Protein AF-A0A326QHH1-F1 (afdb_monomer)

Radius of gyration: 23.85 Å; Cα contacts (8 Å, |Δi|>4): 899; chains: 1; bounding box: 53×47×68 Å

Structure (mmCIF, N/CA/C/O backbone):
data_AF-A0A326QHH1-F1
#
_entry.id   AF-A0A326QHH1-F1
#
loop_
_atom_site.group_PDB
_atom_site.id
_atom_site.type_symbol
_atom_site.label_atom_id
_atom_site.label_alt_id
_atom_site.label_comp_id
_atom_site.label_asym_id
_atom_site.label_entity_id
_atom_site.label_seq_id
_atom_site.pdbx_PDB_ins_code
_atom_site.Cartn_x
_atom_site.Cartn_y
_atom_site.Cartn_z
_atom_site.occupancy
_atom_site.B_iso_or_equiv
_atom_site.auth_seq_id
_atom_site.auth_comp_id
_atom_site.auth_asym_id
_atom_site.auth_atom_id
_atom_site.pdbx_PDB_model_num
ATOM 1 N N . MET A 1 1 ? -0.924 25.993 -5.042 1.00 47.03 1 MET A N 1
ATOM 2 C CA . MET A 1 1 ? -1.181 25.004 -6.111 1.00 47.03 1 MET A CA 1
ATOM 3 C C . MET A 1 1 ? 0.089 24.897 -6.936 1.00 47.03 1 MET A C 1
ATOM 5 O O . MET A 1 1 ? 0.533 25.919 -7.440 1.00 47.03 1 MET A O 1
ATOM 9 N N . GLY A 1 2 ? 0.732 23.727 -6.966 1.00 54.44 2 GLY A N 1
ATOM 10 C CA . GLY A 1 2 ? 1.947 23.523 -7.762 1.00 54.44 2 GLY A CA 1
ATOM 11 C C . GLY A 1 2 ? 1.627 23.539 -9.256 1.00 54.44 2 GLY A C 1
ATOM 12 O O . GLY A 1 2 ? 0.564 23.070 -9.659 1.00 54.44 2 GLY A O 1
ATOM 13 N N . THR A 1 3 ? 2.524 24.096 -10.063 1.00 63.69 3 THR A N 1
ATOM 14 C CA . THR A 1 3 ? 2.444 24.064 -11.527 1.00 63.69 3 THR A CA 1
ATOM 15 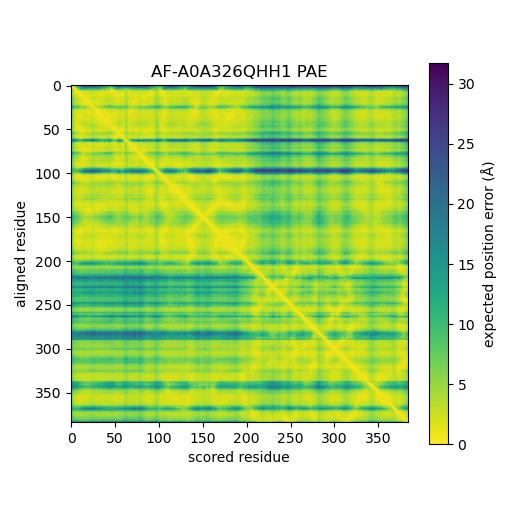C C . THR A 1 3 ? 2.507 22.621 -12.033 1.00 63.69 3 THR A C 1
ATOM 17 O O . THR A 1 3 ? 3.243 21.799 -11.488 1.00 63.69 3 THR A O 1
ATOM 20 N N . ASN A 1 4 ? 1.722 22.303 -13.066 1.00 76.00 4 ASN A N 1
ATOM 21 C CA . ASN A 1 4 ? 1.741 20.979 -13.687 1.00 76.00 4 ASN A CA 1
ATOM 22 C C . ASN A 1 4 ? 3.109 20.713 -14.331 1.00 76.00 4 ASN A C 1
ATOM 24 O O . ASN A 1 4 ? 3.647 21.567 -15.043 1.00 76.00 4 ASN A O 1
ATOM 28 N N . ALA A 1 5 ? 3.653 19.519 -14.104 1.00 80.56 5 ALA A N 1
ATOM 29 C CA . ALA A 1 5 ? 4.856 19.063 -14.778 1.00 80.56 5 ALA A CA 1
ATOM 30 C C . ALA A 1 5 ? 4.567 18.851 -16.272 1.00 80.56 5 ALA A C 1
ATOM 32 O O . ALA A 1 5 ? 3.511 18.336 -16.637 1.00 80.56 5 ALA A O 1
ATOM 33 N N . LYS A 1 6 ? 5.515 19.234 -17.132 1.00 87.38 6 LYS A N 1
ATOM 34 C CA . LYS A 1 6 ? 5.480 18.961 -18.584 1.00 87.38 6 LYS A CA 1
ATOM 35 C C . LYS A 1 6 ? 6.241 17.686 -18.966 1.00 87.38 6 LYS A C 1
ATOM 37 O O . LYS A 1 6 ? 6.240 17.280 -20.123 1.00 87.38 6 LYS A O 1
ATOM 42 N N . GLU A 1 7 ? 6.913 17.085 -17.994 1.00 90.69 7 GLU A N 1
ATOM 43 C CA . GLU A 1 7 ? 7.803 15.942 -18.151 1.00 90.69 7 GLU A CA 1
ATOM 44 C C . GLU A 1 7 ? 7.482 14.906 -17.073 1.00 90.69 7 GLU A C 1
ATOM 46 O O . GLU A 1 7 ? 7.171 15.272 -15.935 1.00 90.69 7 GLU A O 1
ATOM 51 N N . ILE A 1 8 ? 7.571 13.628 -17.437 1.00 93.62 8 ILE A N 1
ATOM 52 C CA . ILE A 1 8 ? 7.497 12.494 -16.520 1.00 93.62 8 ILE A CA 1
ATOM 53 C C . ILE A 1 8 ? 8.800 11.696 -16.568 1.00 93.62 8 ILE A C 1
ATOM 55 O O . ILE A 1 8 ? 9.274 11.308 -17.638 1.00 93.62 8 ILE A O 1
ATOM 59 N N . LEU A 1 9 ? 9.367 11.426 -15.393 1.00 95.19 9 LEU A N 1
ATOM 60 C CA . LEU A 1 9 ? 10.497 10.513 -15.243 1.00 95.19 9 LEU A CA 1
ATOM 61 C C . LEU A 1 9 ? 9.953 9.118 -14.947 1.00 95.19 9 LEU A C 1
ATOM 63 O O . LEU A 1 9 ? 9.261 8.921 -13.947 1.00 95.19 9 LEU A O 1
ATOM 67 N N . ILE A 1 10 ? 10.261 8.150 -15.802 1.00 97.19 10 ILE A N 1
ATOM 68 C CA . ILE A 1 10 ? 9.749 6.787 -15.673 1.00 97.19 10 ILE A CA 1
ATOM 69 C C . ILE A 1 10 ? 10.910 5.850 -15.362 1.00 97.19 10 ILE A C 1
ATOM 71 O O . ILE A 1 10 ? 11.811 5.697 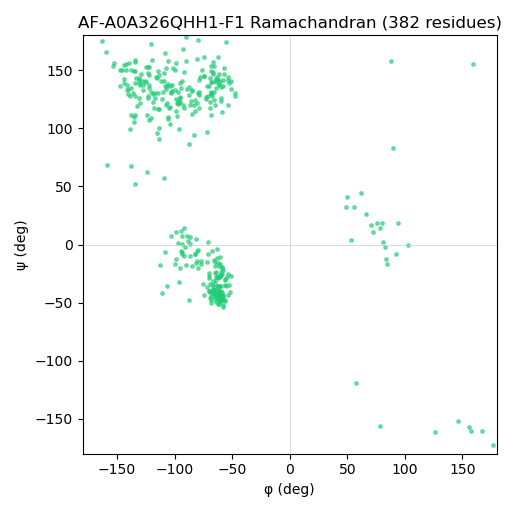-16.178 1.00 97.19 10 ILE A O 1
ATOM 75 N N . GLY A 1 11 ? 10.899 5.222 -14.193 1.00 97.25 11 GLY A N 1
ATOM 76 C CA . GLY A 1 11 ? 11.882 4.216 -13.801 1.00 97.25 11 GLY A CA 1
ATOM 77 C C . GLY A 1 11 ? 11.292 2.819 -13.903 1.00 97.25 11 GLY A C 1
ATOM 78 O O . GLY A 1 11 ? 10.221 2.569 -13.362 1.00 97.25 11 GLY A O 1
ATOM 79 N N . ILE A 1 12 ? 11.989 1.900 -14.561 1.00 97.75 12 ILE A N 1
ATOM 80 C CA . ILE A 1 12 ? 11.655 0.472 -14.549 1.00 97.75 12 ILE A CA 1
ATOM 81 C C . ILE A 1 12 ? 12.740 -0.245 -13.766 1.00 97.75 12 ILE A C 1
ATOM 83 O O . ILE A 1 12 ? 13.922 -0.117 -14.103 1.00 97.75 12 ILE A O 1
ATOM 87 N N . ASP A 1 13 ? 12.340 -0.997 -12.747 1.00 96.75 13 ASP A N 1
ATOM 88 C CA . ASP A 1 13 ? 13.244 -1.856 -11.994 1.00 96.75 13 ASP A CA 1
ATOM 89 C C . ASP A 1 13 ? 13.902 -2.873 -12.936 1.00 96.75 13 ASP A C 1
ATOM 91 O O . ASP A 1 13 ? 13.239 -3.703 -13.556 1.00 96.75 13 ASP A O 1
ATOM 95 N N . GLY A 1 14 ? 15.218 -2.752 -13.101 1.00 96.00 14 GLY A N 1
ATOM 96 C CA . GLY A 1 14 ? 16.031 -3.590 -13.974 1.00 96.00 14 GLY A CA 1
ATOM 97 C C . GLY A 1 14 ? 16.523 -4.872 -13.312 1.00 96.00 14 GLY A C 1
ATOM 98 O O . GLY A 1 14 ? 17.364 -5.552 -13.906 1.00 96.00 14 GLY A O 1
ATOM 99 N N . SER A 1 15 ? 16.071 -5.172 -12.094 1.00 93.88 15 SER A N 1
ATOM 100 C CA . SER A 1 15 ? 16.495 -6.345 -11.342 1.00 93.88 15 SER A CA 1
ATOM 101 C C . SER A 1 15 ? 15.884 -7.647 -11.860 1.00 93.88 15 SER A C 1
ATOM 103 O O . SER A 1 15 ? 14.883 -7.677 -12.579 1.00 93.88 15 SER A O 1
ATOM 105 N N . GLY A 1 16 ? 16.512 -8.763 -11.485 1.00 92.50 16 GLY A N 1
ATOM 106 C CA . GLY A 1 16 ? 16.100 -10.095 -11.922 1.00 92.50 16 GLY A CA 1
ATOM 107 C C . GLY A 1 16 ? 14.714 -10.533 -11.433 1.00 92.50 16 GLY A C 1
ATOM 108 O O . GLY A 1 16 ? 14.145 -11.438 -12.041 1.00 92.50 16 GLY A O 1
ATOM 109 N N . SER A 1 17 ? 14.144 -9.911 -10.394 1.00 90.81 17 SER A N 1
ATOM 110 C CA . SER A 1 17 ? 12.817 -10.281 -9.872 1.00 90.81 17 SER A CA 1
ATOM 111 C C . SER A 1 17 ? 11.699 -9.986 -10.877 1.00 90.81 17 SER A C 1
ATOM 113 O O . SER A 1 17 ? 10.760 -10.766 -11.008 1.00 90.81 17 SER A O 1
ATOM 115 N N . MET A 1 18 ? 11.872 -8.949 -11.699 1.00 94.56 18 MET A N 1
ATOM 116 C CA . MET A 1 18 ? 10.936 -8.549 -12.753 1.00 94.56 18 MET A CA 1
ATOM 117 C C . MET A 1 18 ? 10.998 -9.435 -14.009 1.00 94.56 18 MET A C 1
ATOM 119 O O . MET A 1 18 ? 10.093 -9.401 -14.849 1.00 94.56 18 MET A O 1
ATOM 123 N N . LEU A 1 19 ? 12.041 -10.265 -14.147 1.00 95.00 19 LEU A N 1
ATOM 124 C CA . LEU A 1 19 ? 12.305 -11.078 -15.340 1.00 95.00 19 LEU A CA 1
ATOM 125 C C . LEU A 1 19 ? 11.130 -11.986 -15.719 1.00 95.00 19 LEU A C 1
ATOM 127 O O . LEU A 1 19 ? 10.872 -12.201 -16.908 1.00 95.00 19 LEU A O 1
ATOM 131 N N . GLY A 1 20 ? 10.421 -12.520 -14.722 1.00 95.25 20 GLY A N 1
ATOM 132 C CA . GLY A 1 20 ? 9.339 -13.469 -14.960 1.00 95.25 20 GLY A CA 1
ATOM 133 C C . GLY A 1 20 ? 8.147 -12.874 -15.709 1.00 95.25 20 GLY A C 1
ATOM 134 O O . GLY A 1 20 ? 7.468 -13.607 -16.423 1.00 95.25 20 GLY A O 1
ATOM 135 N N . HIS A 1 21 ? 7.929 -11.556 -15.647 1.00 95.81 21 HIS A N 1
ATOM 136 C CA . HIS A 1 21 ? 6.887 -10.886 -16.433 1.00 95.81 21 HIS A CA 1
ATOM 137 C C . HIS A 1 21 ? 7.235 -10.806 -17.923 1.00 95.81 21 HIS A C 1
ATOM 139 O O . HIS A 1 21 ? 6.369 -10.980 -18.779 1.00 95.81 21 HIS A O 1
ATOM 145 N N . ALA A 1 22 ? 8.513 -10.603 -18.252 1.00 94.25 22 ALA A N 1
ATOM 146 C CA . ALA A 1 22 ? 8.979 -10.547 -19.638 1.00 94.25 22 ALA A CA 1
ATOM 147 C C . ALA A 1 22 ? 9.107 -11.931 -20.297 1.00 94.25 22 ALA A C 1
ATOM 149 O O . ALA A 1 22 ? 9.200 -12.020 -21.521 1.00 94.25 22 ALA A O 1
ATOM 150 N N . ARG A 1 23 ? 9.132 -13.005 -19.498 1.00 94.38 23 ARG A N 1
ATOM 151 C CA . ARG A 1 23 ? 9.255 -14.398 -19.962 1.00 94.38 23 ARG A CA 1
ATOM 152 C C . ARG A 1 23 ? 7.991 -15.229 -19.830 1.00 94.38 23 ARG A C 1
ATOM 154 O O . ARG A 1 23 ? 7.989 -16.368 -20.288 1.00 94.38 23 ARG A O 1
ATOM 161 N N . ALA A 1 24 ? 6.947 -14.687 -19.211 1.00 93.00 24 ALA A N 1
ATOM 162 C CA . ALA A 1 24 ? 5.686 -15.388 -19.065 1.00 93.00 24 ALA A CA 1
ATOM 163 C C . ALA A 1 24 ? 5.171 -15.881 -20.419 1.00 93.00 24 ALA A C 1
ATOM 165 O O . ALA A 1 24 ? 5.258 -15.175 -21.424 1.00 93.00 24 ALA A O 1
ATOM 166 N N . SER A 1 25 ? 4.578 -17.077 -20.436 1.00 84.69 25 SER A N 1
ATOM 167 C CA . SER A 1 25 ? 3.901 -17.591 -21.637 1.00 84.69 25 SER A CA 1
ATOM 168 C C . SER A 1 25 ? 2.886 -16.612 -22.264 1.00 84.69 25 SER A C 1
ATOM 170 O O . SER A 1 25 ? 2.718 -16.632 -23.479 1.00 84.69 25 SER A O 1
ATOM 172 N N . ASP A 1 26 ? 2.293 -15.703 -21.476 1.00 86.81 26 ASP A N 1
ATOM 173 C CA . ASP A 1 26 ? 1.540 -14.534 -21.961 1.00 86.81 26 ASP A CA 1
ATOM 174 C C . ASP A 1 26 ? 2.285 -13.202 -21.696 1.00 86.81 26 ASP A C 1
ATOM 176 O O . ASP A 1 26 ? 1.782 -12.276 -21.053 1.00 86.81 26 ASP A O 1
ATOM 180 N N . ALA A 1 27 ? 3.513 -13.075 -22.213 1.00 88.12 27 ALA A N 1
ATOM 181 C CA . ALA A 1 27 ? 4.315 -11.845 -22.140 1.00 88.12 27 ALA A CA 1
ATOM 182 C C . ALA A 1 27 ? 3.645 -10.638 -22.838 1.00 88.12 27 ALA A C 1
ATOM 184 O O . ALA A 1 27 ? 4.071 -9.490 -22.666 1.00 88.12 27 ALA A O 1
ATOM 185 N N . SER A 1 28 ? 2.569 -10.864 -23.604 1.00 91.12 28 SER A N 1
ATOM 186 C CA . SER A 1 28 ? 1.790 -9.799 -24.240 1.00 91.12 28 SER A CA 1
ATOM 187 C C . SER A 1 28 ? 1.154 -8.850 -23.215 1.00 91.12 28 SER A C 1
ATOM 189 O O . SER A 1 28 ? 0.989 -7.660 -23.495 1.00 91.12 28 SER A O 1
ATOM 191 N N . ARG A 1 29 ? 0.869 -9.337 -21.998 1.00 94.38 29 ARG A N 1
ATOM 192 C CA . ARG A 1 29 ? 0.344 -8.539 -20.877 1.00 94.38 29 ARG A CA 1
ATOM 193 C C . ARG A 1 29 ? 1.359 -7.545 -20.343 1.00 94.38 29 ARG A C 1
ATOM 195 O O . ARG A 1 29 ? 1.025 -6.377 -20.153 1.00 94.38 29 ARG A O 1
ATOM 202 N N . TRP A 1 30 ? 2.601 -7.988 -20.173 1.00 96.38 30 TRP A N 1
ATOM 203 C CA . TRP A 1 30 ? 3.716 -7.119 -19.809 1.00 96.38 30 TRP A CA 1
ATOM 204 C C . TRP A 1 30 ? 3.963 -6.061 -20.889 1.00 96.38 30 TRP A C 1
ATOM 206 O O . TRP A 1 30 ? 4.022 -4.869 -20.596 1.00 96.38 30 TRP A O 1
ATOM 216 N N . LEU A 1 31 ? 3.996 -6.465 -22.163 1.00 95.06 31 LEU A N 1
ATOM 217 C CA . LEU A 1 31 ? 4.124 -5.517 -23.271 1.00 95.06 31 LEU A CA 1
ATOM 218 C C . LEU A 1 31 ? 2.958 -4.514 -23.317 1.00 95.06 31 LEU A C 1
ATOM 220 O O . LEU A 1 31 ? 3.185 -3.328 -23.555 1.00 95.06 31 LEU A O 1
ATOM 224 N N . SER A 1 32 ? 1.731 -4.968 -23.054 1.00 95.75 32 SER A N 1
ATOM 225 C CA . SER A 1 32 ? 0.541 -4.110 -23.000 1.00 95.75 32 SER A CA 1
ATOM 226 C C . SER A 1 32 ? 0.637 -3.067 -21.890 1.00 95.75 32 SER A C 1
ATOM 228 O O . SER A 1 32 ? 0.225 -1.929 -22.108 1.00 95.75 32 SER A O 1
ATOM 230 N N . LEU A 1 33 ? 1.228 -3.408 -20.739 1.00 97.75 33 LEU A N 1
ATOM 231 C CA . LEU A 1 33 ? 1.516 -2.437 -19.683 1.00 97.75 33 LEU A CA 1
ATOM 232 C C . LEU A 1 33 ? 2.495 -1.366 -20.168 1.00 97.75 33 LEU A C 1
ATOM 234 O O . LEU A 1 33 ? 2.200 -0.177 -20.072 1.00 97.75 33 LEU A O 1
ATOM 238 N N . LEU A 1 34 ? 3.624 -1.775 -20.750 1.00 96.94 34 LEU A N 1
ATOM 239 C CA . LEU A 1 34 ? 4.631 -0.844 -21.270 1.00 96.94 34 LEU A CA 1
ATOM 240 C C . LEU A 1 34 ? 4.047 0.083 -22.351 1.00 96.94 34 LEU A C 1
ATOM 242 O O . LEU A 1 34 ? 4.332 1.279 -22.379 1.00 96.94 34 LEU A O 1
ATOM 246 N N . GLN A 1 35 ? 3.204 -0.447 -23.237 1.00 95.31 35 GLN A N 1
ATOM 247 C CA . GLN A 1 35 ? 2.498 0.345 -24.247 1.00 95.31 35 GLN A CA 1
ATOM 248 C C . GLN A 1 35 ? 1.479 1.301 -23.622 1.00 95.31 35 GLN A C 1
ATOM 250 O O . GLN A 1 35 ? 1.415 2.455 -24.036 1.00 95.31 35 GLN A O 1
ATOM 255 N N . SER A 1 36 ? 0.731 0.847 -22.613 1.00 97.00 36 SER A N 1
ATOM 256 C CA . SER A 1 36 ? -0.248 1.674 -21.900 1.00 97.00 36 SER A CA 1
ATOM 257 C C . SER A 1 36 ? 0.426 2.827 -21.168 1.00 97.00 36 SER A C 1
ATOM 259 O O . SER A 1 36 ? -0.077 3.936 -21.229 1.00 97.00 36 SER A O 1
ATOM 261 N N . ILE A 1 37 ? 1.597 2.610 -20.561 1.00 97.25 37 ILE A N 1
ATOM 262 C CA . ILE A 1 37 ? 2.393 3.688 -19.958 1.00 97.25 37 ILE A CA 1
ATOM 263 C C . ILE A 1 37 ? 2.738 4.751 -21.009 1.00 97.25 37 ILE A C 1
ATOM 265 O O . ILE A 1 37 ? 2.404 5.916 -20.815 1.00 97.25 37 ILE A O 1
ATOM 269 N N . ASN A 1 38 ? 3.334 4.361 -22.144 1.00 94.75 38 ASN A N 1
ATOM 270 C CA . ASN A 1 38 ? 3.693 5.322 -23.197 1.00 94.75 38 ASN A CA 1
ATOM 271 C C . ASN A 1 38 ? 2.464 6.075 -23.737 1.00 94.75 38 ASN A C 1
ATOM 273 O O . ASN A 1 38 ? 2.508 7.295 -23.885 1.00 94.75 38 ASN A O 1
ATOM 277 N N . LEU A 1 39 ? 1.369 5.359 -24.015 1.00 94.62 39 LEU A N 1
ATOM 278 C CA . LEU A 1 39 ? 0.134 5.945 -24.536 1.00 94.62 39 LEU A CA 1
ATOM 279 C C . LEU A 1 39 ? -0.499 6.916 -23.535 1.00 94.62 39 LEU A C 1
ATOM 281 O O . LEU A 1 39 ? -0.896 8.015 -23.919 1.00 94.62 39 LEU A O 1
ATOM 285 N N . SER A 1 40 ? -0.575 6.539 -22.258 1.00 95.81 40 SER A N 1
ATOM 286 C CA . SER A 1 40 ? -1.115 7.397 -21.204 1.00 95.81 40 SER A CA 1
ATOM 287 C C . SER A 1 40 ? -0.264 8.655 -21.041 1.00 95.81 40 SER A C 1
ATOM 289 O O . SER A 1 40 ? -0.809 9.751 -20.995 1.00 95.81 40 SER A O 1
ATOM 291 N N . THR A 1 41 ? 1.066 8.534 -21.043 1.00 93.31 41 THR A N 1
ATOM 292 C CA . THR A 1 41 ? 1.976 9.687 -21.002 1.00 93.31 41 THR A CA 1
ATOM 293 C C . THR A 1 41 ? 1.741 10.648 -22.175 1.00 93.31 41 THR A C 1
ATOM 295 O O . THR A 1 41 ? 1.596 11.850 -21.958 1.00 93.31 41 THR A O 1
ATOM 298 N N . GLN A 1 42 ? 1.612 10.128 -23.400 1.00 92.56 42 GLN A N 1
ATOM 299 C CA . GLN A 1 42 ? 1.310 10.938 -24.589 1.00 92.56 42 GLN A CA 1
ATOM 300 C C . GLN A 1 42 ? -0.073 11.595 -24.517 1.00 92.56 42 GLN A C 1
ATOM 302 O O . GLN A 1 42 ? -0.213 12.772 -24.838 1.00 92.56 42 GLN A O 1
ATOM 307 N N . THR A 1 43 ? -1.084 10.856 -24.058 1.00 94.19 43 THR A N 1
ATOM 308 C CA . THR A 1 43 ? -2.465 11.345 -23.911 1.00 94.19 43 THR A CA 1
ATOM 309 C C . THR A 1 43 ? -2.546 12.506 -22.922 1.00 94.19 43 THR A C 1
ATOM 311 O O . THR A 1 43 ? -3.297 13.451 -23.141 1.00 94.19 43 THR A O 1
ATOM 314 N N . GLN A 1 44 ? -1.726 12.473 -21.869 1.00 93.81 44 GLN A N 1
ATOM 315 C CA . GLN A 1 44 ? -1.612 13.555 -20.887 1.00 93.81 44 GLN A CA 1
ATOM 316 C C . GLN A 1 44 ? -0.696 14.708 -21.346 1.00 93.81 44 GLN A C 1
ATOM 318 O O . GLN A 1 44 ? -0.438 15.633 -20.577 1.00 93.81 44 GLN A O 1
ATOM 323 N N . GLY A 1 45 ? -0.182 14.676 -22.583 1.00 92.19 45 GLY A N 1
ATOM 324 C CA . GLY A 1 45 ? 0.678 15.728 -23.134 1.00 92.19 45 GLY A CA 1
ATOM 325 C C . GLY A 1 45 ? 2.038 15.853 -22.439 1.00 92.19 45 GLY A C 1
ATOM 326 O O . GLY A 1 45 ? 2.623 16.936 -22.420 1.00 92.19 45 GLY A O 1
ATOM 327 N N . LEU A 1 46 ? 2.528 14.767 -21.838 1.00 91.38 46 LEU A N 1
ATOM 328 C CA . LEU A 1 46 ? 3.778 14.730 -21.084 1.00 91.38 46 LEU A CA 1
ATOM 329 C C . LEU A 1 46 ? 4.935 14.249 -21.968 1.00 91.38 46 LEU A C 1
ATOM 331 O O . LEU A 1 46 ? 4.797 13.278 -22.713 1.00 91.38 46 LEU A O 1
ATOM 335 N N . SER A 1 47 ? 6.103 14.878 -21.829 1.00 90.81 47 SER A N 1
ATOM 336 C CA . SER A 1 47 ? 7.356 14.340 -22.372 1.00 90.81 47 SER A CA 1
ATOM 337 C C . SER A 1 47 ? 7.899 13.239 -21.457 1.00 90.81 47 SER A C 1
ATOM 339 O O . SER A 1 47 ? 8.005 13.444 -20.247 1.00 90.81 47 SER A O 1
ATOM 341 N N . ALA A 1 48 ? 8.224 12.068 -22.004 1.00 91.94 48 ALA A N 1
ATOM 342 C CA . ALA A 1 48 ? 8.679 10.919 -21.225 1.00 91.94 48 ALA A CA 1
ATOM 343 C C . ALA A 1 48 ? 10.206 10.824 -21.212 1.00 91.94 48 ALA A C 1
ATOM 345 O O . ALA A 1 48 ? 10.836 10.813 -22.263 1.00 91.94 48 ALA A O 1
ATOM 346 N N . ARG A 1 49 ? 10.809 10.643 -20.035 1.00 93.44 49 ARG A N 1
ATOM 347 C CA . ARG A 1 49 ? 12.203 10.191 -19.925 1.00 93.44 49 ARG A CA 1
ATOM 348 C C . ARG A 1 49 ? 12.245 8.891 -19.157 1.00 93.44 49 ARG A C 1
ATOM 350 O O . ARG A 1 49 ? 11.993 8.858 -17.954 1.00 93.44 49 ARG A O 1
ATOM 357 N N . ALA A 1 50 ? 12.541 7.818 -19.878 1.00 95.19 50 ALA A N 1
ATOM 358 C CA . ALA A 1 50 ? 12.570 6.478 -19.325 1.00 95.19 50 ALA A CA 1
ATOM 359 C C . ALA A 1 50 ? 13.982 6.079 -18.871 1.00 95.19 50 ALA A C 1
ATOM 361 O O . ALA A 1 50 ? 14.978 6.353 -19.545 1.00 95.19 50 ALA A O 1
ATOM 362 N N . TYR A 1 51 ? 14.044 5.382 -17.743 1.00 96.06 51 TYR A N 1
ATOM 363 C CA . TYR A 1 51 ? 15.255 4.899 -17.102 1.00 96.06 51 TYR A CA 1
ATOM 364 C C . TYR A 1 51 ? 15.099 3.426 -16.745 1.00 96.06 51 TYR A C 1
ATOM 366 O O . TYR A 1 51 ? 14.051 2.985 -16.269 1.00 96.06 51 TYR A O 1
ATOM 374 N N . ARG A 1 52 ? 16.180 2.672 -16.912 1.00 96.12 52 ARG A N 1
ATOM 375 C CA . ARG A 1 52 ? 16.393 1.422 -16.189 1.00 96.12 52 ARG A CA 1
ATOM 376 C C . ARG A 1 52 ? 17.045 1.763 -14.858 1.00 96.12 52 ARG A C 1
ATOM 378 O O . ARG A 1 52 ? 18.102 2.393 -14.858 1.00 96.12 52 ARG A O 1
ATOM 385 N N . ILE A 1 53 ? 16.435 1.359 -13.752 1.00 96.00 53 ILE A N 1
ATOM 386 C CA . ILE A 1 53 ? 16.988 1.598 -12.416 1.00 96.00 53 ILE A CA 1
ATOM 387 C C . ILE A 1 53 ? 17.490 0.297 -11.793 1.00 96.00 53 ILE A C 1
ATOM 389 O O . ILE A 1 53 ? 16.939 -0.773 -12.043 1.00 96.00 53 ILE A O 1
ATOM 393 N N . GLY A 1 54 ? 18.542 0.390 -10.990 1.00 93.44 54 GLY A N 1
ATOM 394 C CA . GLY A 1 54 ? 19.105 -0.745 -10.267 1.00 93.44 54 GLY A CA 1
ATOM 395 C C . GLY A 1 54 ? 20.548 -0.494 -9.851 1.00 93.44 54 GLY A C 1
ATOM 396 O O . GLY A 1 54 ? 21.247 0.320 -10.458 1.00 93.44 54 GLY A O 1
ATOM 397 N N . ALA A 1 55 ? 20.989 -1.183 -8.797 1.00 91.19 55 ALA A N 1
ATOM 398 C CA . ALA A 1 55 ? 22.335 -1.070 -8.230 1.00 91.19 55 ALA A CA 1
ATOM 399 C C . ALA A 1 55 ? 22.780 0.390 -7.972 1.00 91.19 55 ALA A C 1
ATOM 401 O O . ALA A 1 55 ? 23.916 0.756 -8.266 1.00 91.19 55 ALA A O 1
ATOM 402 N N . GLY A 1 56 ? 21.876 1.243 -7.473 1.00 92.62 56 GLY A N 1
ATOM 403 C CA . GLY A 1 56 ? 22.156 2.659 -7.208 1.00 92.62 56 GLY A CA 1
ATOM 404 C C . GLY A 1 56 ? 22.295 3.540 -8.454 1.00 92.62 56 GLY A C 1
ATOM 405 O O . GLY A 1 56 ? 22.746 4.674 -8.343 1.00 92.62 56 GLY A O 1
ATOM 406 N N . THR A 1 57 ? 21.942 3.046 -9.645 1.00 92.81 57 THR A N 1
ATOM 407 C CA . THR A 1 57 ? 22.080 3.796 -10.905 1.00 92.81 57 THR A CA 1
ATOM 408 C C . THR A 1 57 ? 20.760 3.929 -11.665 1.00 92.81 57 THR A C 1
ATOM 410 O O . THR A 1 57 ? 19.911 3.038 -11.621 1.00 92.81 57 THR A O 1
ATOM 413 N N . ALA A 1 58 ? 20.592 5.054 -12.368 1.00 94.56 58 ALA A N 1
ATOM 414 C CA . ALA A 1 58 ? 19.518 5.288 -13.330 1.00 94.56 58 ALA A CA 1
ATOM 415 C C . ALA A 1 58 ? 20.119 5.417 -14.737 1.00 94.56 58 ALA A C 1
ATOM 417 O O . ALA A 1 58 ? 20.634 6.467 -15.123 1.00 94.56 58 ALA A O 1
ATOM 418 N N . GLN A 1 59 ? 20.051 4.340 -15.515 1.00 93.88 59 GLN A N 1
ATOM 419 C CA . GLN A 1 59 ? 20.507 4.311 -16.901 1.00 93.88 59 GLN A CA 1
ATOM 420 C C . GLN A 1 59 ? 19.392 4.832 -17.815 1.00 93.88 59 GLN A C 1
ATOM 422 O O . GLN A 1 59 ? 18.359 4.180 -17.966 1.00 93.88 59 GLN A O 1
ATOM 427 N N . ALA A 1 60 ? 19.599 5.993 -18.440 1.00 92.88 60 ALA A N 1
ATOM 428 C CA . ALA A 1 60 ? 18.658 6.542 -19.415 1.00 92.88 60 ALA A CA 1
ATOM 429 C C . ALA A 1 60 ? 18.476 5.591 -20.612 1.00 92.88 60 ALA A C 1
ATOM 431 O O . ALA A 1 60 ? 19.432 4.972 -21.084 1.00 92.88 60 ALA A O 1
ATOM 432 N N . LEU A 1 61 ? 17.243 5.478 -21.106 1.00 91.50 61 LEU A N 1
ATOM 433 C CA . LEU A 1 61 ? 16.903 4.638 -22.250 1.00 91.50 61 LEU A CA 1
ATOM 434 C C . LEU A 1 61 ? 16.874 5.476 -23.532 1.00 91.50 61 LEU A C 1
ATOM 436 O O . LEU A 1 61 ? 16.102 6.424 -23.649 1.00 91.50 61 LEU A O 1
ATOM 440 N N . ASN A 1 62 ? 17.694 5.086 -24.512 1.00 73.38 62 ASN A N 1
ATOM 441 C CA . ASN A 1 62 ? 17.943 5.843 -25.749 1.00 73.38 62 ASN A CA 1
ATOM 442 C C . ASN A 1 62 ? 16.701 6.096 -26.625 1.00 73.38 62 ASN A C 1
ATOM 444 O O . ASN A 1 62 ? 16.760 6.926 -27.523 1.00 73.38 62 ASN A O 1
ATOM 448 N N . SER A 1 63 ? 15.604 5.366 -26.414 1.00 62.56 63 SER A N 1
ATOM 449 C CA . SER A 1 63 ? 14.361 5.503 -27.181 1.00 62.56 63 SER A CA 1
ATOM 450 C C . SER A 1 63 ? 13.253 6.256 -26.439 1.00 62.56 63 SER A C 1
ATOM 452 O O . SER A 1 63 ? 12.118 6.224 -26.910 1.00 62.56 63 SER A O 1
ATOM 454 N N . GLU A 1 64 ? 13.533 6.836 -25.260 1.00 62.31 64 GLU A N 1
ATOM 455 C CA . GLU A 1 64 ? 12.546 7.455 -24.342 1.00 62.31 64 GLU A CA 1
ATOM 456 C C . GLU A 1 64 ? 11.365 6.538 -23.960 1.00 62.31 64 GLU A C 1
ATOM 458 O O . GLU A 1 64 ? 10.460 6.921 -23.223 1.00 62.31 64 GLU A O 1
ATOM 463 N N . SER A 1 65 ? 11.392 5.284 -24.413 1.00 77.44 65 SER A N 1
ATOM 464 C CA . SER A 1 65 ? 10.287 4.352 -24.328 1.00 77.44 65 SER A CA 1
ATOM 465 C C . SER A 1 65 ? 10.603 3.260 -23.328 1.00 77.44 65 SER A C 1
ATOM 467 O O . SER A 1 65 ? 11.616 2.560 -23.413 1.00 77.44 65 SER A O 1
ATOM 469 N N . VAL A 1 66 ? 9.640 3.021 -22.445 1.00 91.19 66 VAL A N 1
ATOM 470 C CA . VAL A 1 66 ? 9.678 1.905 -21.499 1.00 91.19 66 VAL A CA 1
ATOM 471 C C . VAL A 1 66 ? 9.668 0.529 -22.182 1.00 91.19 66 VAL A C 1
ATOM 473 O O . VAL A 1 66 ? 9.952 -0.483 -21.548 1.00 91.19 66 VAL A O 1
ATOM 476 N N . THR A 1 67 ? 9.394 0.457 -23.493 1.00 91.75 67 THR A N 1
ATOM 477 C CA . THR A 1 67 ? 9.312 -0.812 -24.239 1.00 91.75 67 THR A CA 1
ATOM 478 C C . THR A 1 67 ? 10.626 -1.587 -24.332 1.00 91.75 67 THR A C 1
ATOM 480 O O . THR A 1 67 ? 10.585 -2.783 -24.626 1.00 91.75 67 THR A O 1
ATOM 483 N N . ALA A 1 68 ? 11.780 -0.976 -24.031 1.00 90.88 68 ALA A N 1
ATOM 484 C CA . ALA A 1 68 ? 13.051 -1.699 -23.921 1.00 90.88 68 ALA A CA 1
ATOM 485 C C . ALA A 1 68 ? 12.982 -2.846 -22.892 1.00 90.88 68 ALA A C 1
ATOM 487 O O . ALA A 1 68 ? 13.586 -3.900 -23.102 1.00 90.88 68 ALA A O 1
ATOM 488 N N . ALA A 1 69 ? 12.161 -2.688 -21.848 1.00 93.88 69 ALA A N 1
ATOM 489 C CA . ALA A 1 69 ? 11.921 -3.696 -20.820 1.00 93.88 69 ALA A CA 1
ATOM 490 C C . ALA A 1 69 ? 11.107 -4.912 -21.300 1.00 93.88 69 ALA A C 1
ATOM 492 O O . ALA A 1 69 ? 10.840 -5.821 -20.523 1.00 93.88 69 ALA A O 1
ATOM 493 N N . ARG A 1 70 ? 10.727 -4.993 -22.583 1.00 93.75 70 ARG A N 1
ATOM 494 C CA . ARG A 1 70 ? 10.228 -6.248 -23.173 1.00 93.75 70 ARG A CA 1
ATOM 495 C C . ARG A 1 70 ? 11.333 -7.294 -23.341 1.00 93.75 70 ARG A C 1
ATOM 497 O O . ARG A 1 70 ? 11.039 -8.474 -23.472 1.00 93.75 70 ARG A O 1
ATOM 504 N N . ASN A 1 71 ? 12.590 -6.854 -23.435 1.00 91.88 71 ASN A N 1
ATOM 505 C CA . ASN A 1 71 ? 13.724 -7.736 -23.669 1.00 91.88 71 ASN A CA 1
ATOM 506 C C . ASN A 1 71 ? 14.135 -8.397 -22.344 1.00 91.88 71 ASN A C 1
ATOM 508 O O . ASN A 1 71 ? 14.527 -7.674 -21.432 1.00 91.88 71 ASN A O 1
ATOM 512 N N . PRO A 1 72 ? 14.149 -9.737 -22.229 1.00 93.31 72 PRO A N 1
ATOM 513 C CA . PRO A 1 72 ? 14.621 -10.408 -21.020 1.00 93.31 72 PRO A CA 1
ATOM 514 C C . PRO A 1 72 ? 16.040 -10.006 -20.574 1.00 93.31 72 PRO A C 1
ATOM 516 O O . PRO A 1 72 ? 16.322 -10.026 -19.375 1.00 93.31 72 PRO A O 1
ATOM 519 N N . CYS A 1 73 ? 16.919 -9.584 -21.497 1.00 93.31 73 CYS A N 1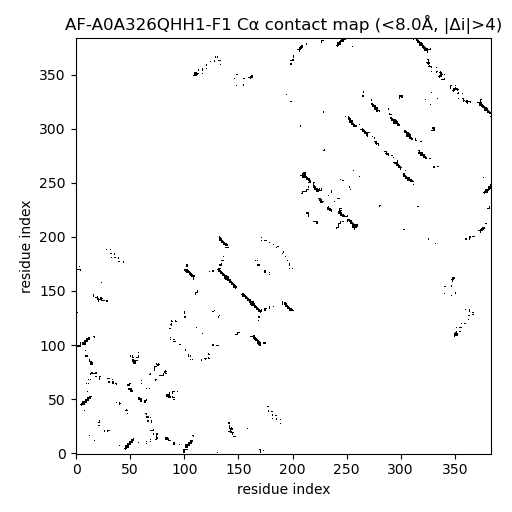
ATOM 520 C CA . CYS A 1 73 ? 18.245 -9.057 -21.148 1.00 93.31 73 CYS A CA 1
ATOM 521 C C . CYS A 1 73 ? 18.195 -7.819 -20.255 1.00 93.31 73 CYS A C 1
ATOM 523 O O . CYS A 1 73 ? 19.127 -7.601 -19.486 1.00 93.31 73 CYS A O 1
ATOM 525 N N . PHE A 1 74 ? 17.107 -7.045 -20.316 1.00 94.81 74 PHE A N 1
ATOM 526 C CA . PHE A 1 74 ? 16.877 -5.888 -19.454 1.00 94.81 74 PHE A CA 1
ATOM 527 C C . PHE A 1 74 ? 16.929 -6.252 -17.962 1.00 94.81 74 PHE A C 1
ATOM 529 O O . PHE A 1 74 ? 17.339 -5.421 -17.156 1.00 94.81 74 PHE A O 1
ATOM 536 N N . PHE A 1 75 ? 16.568 -7.489 -17.602 1.00 95.19 75 PHE A N 1
ATOM 537 C CA . PHE A 1 75 ? 16.503 -7.957 -16.212 1.00 95.19 75 PHE A CA 1
ATOM 538 C C . PHE A 1 75 ? 17.577 -8.991 -15.874 1.00 95.19 75 PHE A C 1
ATOM 540 O O . PHE A 1 75 ? 18.182 -8.939 -14.809 1.00 95.19 75 PHE A O 1
ATOM 547 N N . GLN A 1 76 ? 17.835 -9.942 -16.781 1.00 92.81 76 GLN A N 1
ATOM 548 C CA . GLN A 1 76 ? 18.777 -11.036 -16.515 1.00 92.81 76 GLN A CA 1
ATOM 549 C C . GLN A 1 76 ? 20.235 -10.560 -16.458 1.00 92.81 76 GLN A C 1
ATOM 551 O O . GLN A 1 76 ? 21.054 -11.172 -15.777 1.00 92.81 76 GLN A O 1
ATOM 556 N N . GLY A 1 77 ? 20.567 -9.494 -17.185 1.00 87.81 77 GLY A N 1
ATOM 557 C CA . GLY A 1 77 ? 21.947 -9.086 -17.381 1.00 87.81 77 GLY A CA 1
ATOM 558 C C . GLY A 1 77 ? 22.571 -9.739 -18.614 1.00 87.81 77 GLY A C 1
ATOM 559 O O . GLY A 1 77 ? 23.266 -10.745 -18.514 1.00 87.81 77 GLY A O 1
ATOM 560 N N . CYS A 1 78 ? 22.335 -9.155 -19.783 1.00 90.69 78 CYS A N 1
ATOM 561 C CA . CYS A 1 78 ? 23.119 -9.392 -20.994 1.00 90.69 78 CYS A CA 1
ATOM 562 C C . CYS A 1 78 ? 23.236 -8.097 -21.797 1.00 90.69 78 CYS A C 1
ATOM 564 O O . CYS A 1 78 ? 22.383 -7.218 -21.685 1.00 90.69 78 CYS A O 1
ATOM 566 N N . ALA A 1 79 ? 24.293 -7.975 -22.609 1.00 85.81 79 ALA A N 1
ATOM 567 C CA . ALA A 1 79 ? 24.575 -6.762 -23.375 1.00 85.81 79 ALA A CA 1
ATOM 568 C C . ALA A 1 79 ? 23.315 -6.236 -24.107 1.00 85.81 79 ALA A C 1
ATOM 570 O O . ALA A 1 79 ? 22.630 -7.020 -24.768 1.00 85.81 79 ALA A O 1
ATOM 571 N N . PRO A 1 80 ? 22.984 -4.933 -23.995 1.00 87.19 80 PRO A N 1
ATOM 572 C CA . PRO A 1 80 ? 23.756 -3.849 -23.367 1.00 87.19 80 PRO A CA 1
ATOM 573 C C . PRO A 1 80 ? 23.486 -3.636 -21.860 1.00 87.19 80 PRO A C 1
ATOM 575 O O . PRO A 1 80 ? 23.954 -2.656 -21.288 1.00 87.19 80 PRO A O 1
ATOM 578 N N . PHE A 1 81 ? 22.715 -4.508 -21.212 1.00 91.25 81 PHE A N 1
ATOM 579 C CA . PHE A 1 81 ? 22.254 -4.346 -19.835 1.00 91.25 81 PHE A CA 1
ATOM 580 C C . PHE A 1 81 ? 23.018 -5.281 -18.887 1.00 91.25 81 PHE A C 1
ATOM 582 O O . PHE A 1 81 ? 22.800 -6.487 -18.936 1.00 91.25 81 PHE A O 1
ATOM 589 N N . PRO A 1 82 ? 23.906 -4.789 -18.006 1.00 92.31 82 PRO A N 1
ATOM 590 C CA . PRO A 1 82 ? 24.505 -5.634 -16.970 1.00 92.31 82 PRO A CA 1
ATOM 591 C C . PRO A 1 82 ? 23.450 -6.056 -15.939 1.00 92.31 82 PRO A C 1
ATOM 593 O O . PRO A 1 82 ? 22.464 -5.342 -15.746 1.00 92.31 82 PRO A O 1
ATOM 596 N N . ALA A 1 83 ? 23.643 -7.192 -15.264 1.00 93.56 83 ALA A N 1
ATOM 597 C CA . ALA A 1 83 ? 22.780 -7.593 -14.150 1.00 93.56 83 ALA A CA 1
ATOM 598 C C . ALA A 1 83 ? 22.865 -6.553 -13.020 1.00 93.56 83 ALA A C 1
ATOM 600 O O . ALA A 1 83 ? 23.952 -6.064 -12.714 1.00 93.56 83 ALA A O 1
ATOM 601 N N . VAL A 1 84 ? 21.729 -6.211 -12.410 1.00 94.06 84 VAL A N 1
ATOM 602 C CA . VAL A 1 84 ? 21.647 -5.233 -11.314 1.00 94.06 84 VAL A CA 1
ATOM 603 C C . VAL A 1 84 ? 20.705 -5.736 -10.223 1.00 94.06 84 VAL A C 1
ATOM 605 O O . VAL A 1 84 ? 19.760 -6.473 -10.504 1.00 94.06 84 VAL A O 1
ATOM 608 N N . ALA A 1 85 ? 20.959 -5.341 -8.977 1.00 91.25 85 ALA A N 1
ATOM 609 C CA . ALA A 1 85 ? 20.012 -5.510 -7.875 1.00 91.25 85 ALA A CA 1
ATOM 610 C C . ALA A 1 85 ? 18.951 -4.397 -7.899 1.00 91.25 85 ALA A C 1
ATOM 612 O O . ALA A 1 85 ? 19.185 -3.341 -8.497 1.00 91.25 85 ALA A O 1
ATOM 613 N N . SER A 1 86 ? 17.806 -4.614 -7.244 1.00 91.50 86 SER A N 1
ATOM 614 C CA . SER A 1 86 ? 16.776 -3.573 -7.129 1.00 91.50 86 SER A CA 1
ATOM 615 C C . SER A 1 86 ? 17.307 -2.372 -6.335 1.00 91.50 86 SER A C 1
ATOM 617 O O . SER A 1 86 ? 18.140 -2.515 -5.441 1.00 91.50 86 SER A O 1
ATOM 619 N N . SER A 1 87 ? 16.892 -1.170 -6.731 1.00 92.81 87 SER A N 1
ATOM 620 C CA . SER A 1 87 ? 17.307 0.109 -6.137 1.00 92.81 87 SER A CA 1
ATOM 621 C C . SER A 1 87 ? 16.261 1.169 -6.474 1.00 92.81 87 SER A C 1
ATOM 623 O O . SER A 1 87 ? 16.471 2.052 -7.309 1.00 92.81 87 SER A O 1
ATOM 625 N N . LEU A 1 88 ? 15.073 1.011 -5.892 1.00 95.25 88 LEU A N 1
ATOM 626 C CA . LEU A 1 88 ? 13.863 1.744 -6.270 1.00 95.25 88 LEU A CA 1
ATOM 627 C C . LEU A 1 88 ? 13.980 3.260 -6.064 1.00 95.25 88 LEU A C 1
ATOM 629 O O . LEU A 1 88 ? 13.470 4.042 -6.867 1.00 95.25 88 LEU A O 1
ATOM 633 N N . GLN A 1 89 ? 14.689 3.678 -5.015 1.00 95.56 89 GLN A N 1
ATOM 634 C CA . GLN A 1 89 ? 14.915 5.079 -4.660 1.00 95.56 89 GLN A CA 1
ATOM 635 C C . GLN A 1 89 ? 15.611 5.877 -5.766 1.00 95.56 89 GLN A C 1
ATOM 637 O O . GLN A 1 89 ? 15.428 7.089 -5.861 1.00 95.56 89 GLN A O 1
ATOM 642 N N . THR A 1 90 ? 16.379 5.206 -6.627 1.00 95.56 90 THR A N 1
ATOM 643 C CA . THR A 1 90 ? 17.271 5.865 -7.582 1.00 95.56 90 THR A CA 1
ATOM 644 C C . THR A 1 90 ? 16.523 6.705 -8.618 1.00 95.56 90 THR A C 1
ATOM 646 O O . THR A 1 90 ? 17.061 7.686 -9.124 1.00 95.56 90 THR A O 1
ATOM 649 N N . LEU A 1 91 ? 15.246 6.412 -8.888 1.00 96.31 91 LEU A N 1
ATOM 650 C CA . LEU A 1 91 ? 14.416 7.279 -9.730 1.00 96.31 91 LEU A CA 1
ATOM 651 C C . LEU A 1 91 ? 14.245 8.694 -9.139 1.00 96.31 91 LEU A C 1
ATOM 653 O O . LEU A 1 91 ? 14.193 9.678 -9.879 1.00 96.31 91 LEU A O 1
ATOM 657 N N . TRP A 1 92 ? 14.165 8.814 -7.813 1.00 94.69 92 TRP A N 1
ATOM 658 C CA . TRP A 1 92 ? 14.013 10.097 -7.115 1.00 94.69 92 TRP A CA 1
ATOM 659 C C . TRP A 1 92 ? 15.329 10.864 -6.966 1.00 94.69 92 TRP A C 1
ATOM 661 O O . TRP A 1 92 ? 15.306 12.067 -6.718 1.00 94.69 92 TRP A O 1
ATOM 671 N N . GLU A 1 93 ? 16.461 10.200 -7.195 1.00 92.88 93 GLU A N 1
ATOM 672 C CA . GLU A 1 93 ? 17.792 10.816 -7.258 1.00 92.88 93 GLU A CA 1
ATOM 673 C C . GLU A 1 93 ? 18.063 11.459 -8.630 1.00 92.88 93 GLU A C 1
ATOM 675 O O . GLU A 1 93 ? 18.957 12.294 -8.769 1.00 92.88 93 GLU A O 1
ATOM 680 N N . VAL A 1 94 ? 17.267 11.123 -9.655 1.00 91.56 94 VAL A N 1
ATOM 681 C CA . VAL A 1 94 ? 17.352 11.767 -10.968 1.00 91.56 94 V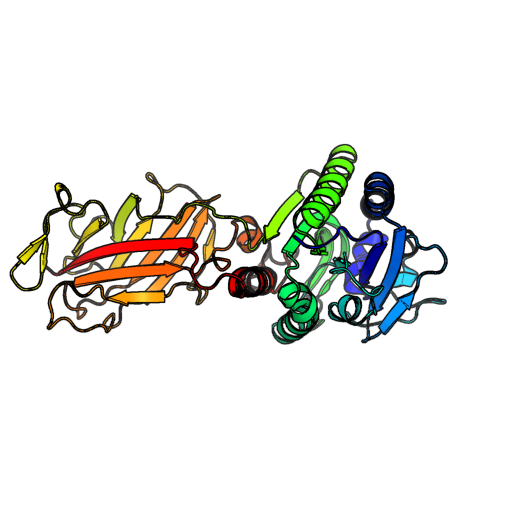AL A CA 1
ATOM 682 C C . VAL A 1 94 ? 16.871 13.216 -10.872 1.00 91.56 94 VAL A C 1
ATOM 684 O O . VAL A 1 94 ? 15.723 13.506 -10.504 1.00 91.56 94 VAL A O 1
ATOM 687 N N . ASN A 1 95 ? 17.760 14.132 -11.265 1.00 85.19 95 ASN A N 1
ATOM 688 C CA . ASN A 1 95 ? 17.480 15.561 -11.329 1.00 85.19 95 ASN A CA 1
ATOM 689 C C . ASN A 1 95 ? 16.314 15.850 -12.278 1.00 85.19 95 ASN A C 1
ATOM 691 O O . ASN A 1 95 ? 16.355 15.524 -13.467 1.00 85.19 95 ASN A O 1
ATOM 695 N N . ALA A 1 96 ? 15.299 16.519 -11.743 1.00 78.44 96 ALA A N 1
ATOM 696 C CA . ALA A 1 96 ? 14.190 17.039 -12.522 1.00 78.44 96 ALA A CA 1
ATOM 697 C C . ALA A 1 96 ? 14.475 18.469 -13.015 1.00 78.44 96 ALA A C 1
ATOM 699 O O . ALA A 1 96 ? 15.273 19.180 -12.393 1.00 78.44 96 ALA A O 1
ATOM 700 N N . PRO A 1 97 ? 13.804 18.922 -14.089 1.00 66.31 97 PRO A N 1
ATOM 701 C CA . PRO A 1 97 ? 13.847 20.317 -14.512 1.00 66.31 97 PRO A CA 1
ATOM 702 C C . PRO A 1 97 ? 13.465 21.276 -13.372 1.00 66.31 97 PRO A C 1
ATOM 704 O O . PRO A 1 97 ? 12.592 20.980 -12.553 1.00 66.31 97 PRO A O 1
ATOM 707 N N . ALA A 1 98 ? 14.114 22.440 -13.315 1.00 63.59 98 ALA A N 1
ATOM 708 C CA . ALA A 1 98 ? 13.850 23.437 -12.281 1.00 63.59 98 ALA A CA 1
ATOM 709 C C . ALA A 1 98 ? 12.414 23.997 -12.371 1.00 63.59 98 ALA A C 1
ATOM 711 O O . ALA A 1 98 ? 11.907 24.258 -13.460 1.00 63.59 98 ALA A O 1
ATOM 712 N N . GLY A 1 99 ? 11.783 24.245 -11.215 1.00 63.00 99 GLY A N 1
ATOM 713 C CA . GLY A 1 99 ? 10.573 25.075 -11.112 1.00 63.00 99 GLY A CA 1
ATOM 714 C C . GLY A 1 99 ? 9.224 24.357 -10.955 1.00 63.00 99 GLY A C 1
ATOM 715 O O . GLY A 1 99 ? 8.217 25.047 -10.808 1.00 63.00 99 GLY A O 1
ATOM 716 N N . ALA A 1 100 ? 9.173 23.019 -10.929 1.00 67.88 100 ALA A N 1
ATOM 717 C CA . ALA A 1 100 ? 7.950 22.265 -10.618 1.00 67.88 100 ALA A CA 1
ATOM 718 C C . ALA A 1 100 ? 8.235 21.005 -9.785 1.00 67.88 100 ALA A C 1
ATOM 720 O O . ALA A 1 100 ? 9.337 20.452 -9.817 1.00 67.88 100 ALA A O 1
ATOM 721 N N . THR A 1 101 ? 7.229 20.547 -9.037 1.00 80.25 101 THR A N 1
ATOM 722 C CA . THR A 1 101 ? 7.249 19.226 -8.398 1.00 80.25 101 THR A CA 1
ATOM 723 C C . THR A 1 101 ? 7.252 18.168 -9.502 1.00 80.25 101 THR A C 1
ATOM 725 O O . THR A 1 101 ? 6.325 18.169 -10.317 1.00 80.25 101 THR A O 1
ATOM 728 N N . PRO A 1 102 ? 8.265 17.293 -9.590 1.00 88.56 102 PRO A N 1
ATOM 729 C CA . PRO A 1 102 ? 8.400 16.430 -10.755 1.00 88.56 102 PRO A CA 1
ATOM 730 C C . PRO A 1 102 ? 7.357 15.321 -10.712 1.00 88.56 102 PRO A C 1
ATOM 732 O O . PRO A 1 102 ? 7.039 14.810 -9.638 1.00 88.56 102 PRO A O 1
ATOM 735 N N . LEU A 1 103 ? 6.853 14.936 -11.882 1.00 94.69 103 LEU A N 1
ATOM 736 C CA . LEU A 1 103 ? 6.042 13.737 -12.015 1.00 94.69 103 LEU A CA 1
ATOM 737 C C . LEU A 1 103 ? 6.976 12.546 -12.235 1.00 94.69 103 LEU A C 1
ATOM 739 O O . LEU A 1 103 ? 7.753 12.521 -13.192 1.00 94.69 103 LEU A O 1
ATOM 743 N N . ARG A 1 104 ? 6.924 11.569 -11.336 1.00 96.69 104 ARG A N 1
ATOM 744 C CA . ARG A 1 104 ? 7.726 10.345 -11.397 1.00 96.69 104 ARG A CA 1
ATOM 745 C C . ARG A 1 104 ? 6.819 9.130 -11.399 1.00 96.69 104 ARG A C 1
ATOM 747 O O . ARG A 1 104 ? 5.777 9.157 -10.753 1.00 96.69 104 ARG A O 1
ATOM 754 N N . LEU A 1 105 ? 7.226 8.081 -12.105 1.00 98.12 105 LEU A N 1
ATOM 755 C CA . LEU A 1 105 ? 6.523 6.803 -12.191 1.00 98.12 105 LEU A CA 1
ATOM 756 C C . LEU A 1 105 ? 7.531 5.656 -12.117 1.00 98.12 105 LEU A C 1
ATOM 758 O O . LEU A 1 105 ? 8.318 5.452 -13.036 1.00 98.12 105 LEU A O 1
ATOM 762 N N . LEU A 1 106 ? 7.501 4.903 -11.028 1.00 98.38 106 LEU A N 1
ATOM 763 C CA . LEU A 1 106 ? 8.284 3.691 -10.829 1.00 98.38 106 LEU A CA 1
ATOM 764 C C . LEU A 1 106 ? 7.455 2.462 -11.215 1.00 98.38 106 LEU A C 1
ATOM 766 O O . LEU A 1 106 ? 6.323 2.342 -10.761 1.00 98.38 106 LEU A O 1
ATOM 770 N N . VAL A 1 107 ? 8.038 1.528 -11.968 1.00 98.38 107 VAL A N 1
ATOM 771 C CA . VAL A 1 107 ? 7.473 0.207 -12.284 1.00 98.38 107 VAL A CA 1
ATOM 772 C C . VAL A 1 107 ? 8.334 -0.881 -11.641 1.00 98.38 107 VAL A C 1
ATOM 774 O O . VAL A 1 107 ? 9.506 -1.018 -11.993 1.00 98.38 107 VAL A O 1
ATOM 777 N N . SER A 1 108 ? 7.767 -1.649 -10.710 1.00 96.94 108 SER A N 1
ATOM 778 C CA . SER A 1 108 ? 8.465 -2.708 -9.959 1.00 96.94 108 SER A CA 1
ATOM 779 C C . SER A 1 108 ? 7.459 -3.711 -9.371 1.00 96.94 108 SER A C 1
ATOM 781 O O . SER A 1 108 ? 6.263 -3.431 -9.316 1.00 96.94 108 SER A O 1
ATOM 783 N N . ASP A 1 109 ? 7.922 -4.870 -8.917 1.00 93.75 109 ASP A N 1
ATOM 784 C CA . ASP A 1 109 ? 7.158 -5.815 -8.096 1.00 93.75 109 ASP A CA 1
ATOM 785 C C . ASP A 1 109 ? 7.102 -5.392 -6.615 1.00 93.75 109 ASP A C 1
ATOM 787 O O . ASP A 1 109 ? 6.370 -6.006 -5.836 1.00 93.75 109 ASP A O 1
ATOM 791 N N . LEU A 1 110 ? 7.819 -4.313 -6.254 1.00 93.31 110 LEU A N 1
ATOM 792 C CA . LEU A 1 110 ? 7.905 -3.703 -4.921 1.00 93.31 110 LEU A CA 1
ATOM 793 C C . LEU A 1 110 ? 8.185 -4.712 -3.807 1.00 93.31 110 LEU A C 1
ATOM 795 O O . LEU A 1 110 ? 7.727 -4.531 -2.684 1.00 93.31 110 LEU A O 1
ATOM 799 N N . GLU A 1 111 ? 8.933 -5.771 -4.102 1.00 89.75 111 GLU A N 1
ATOM 800 C CA . GLU A 1 111 ? 9.390 -6.711 -3.084 1.00 89.75 111 GLU A CA 1
ATOM 801 C C . GLU A 1 111 ? 10.477 -6.022 -2.239 1.00 89.75 111 GLU A C 1
ATOM 803 O O . GLU A 1 111 ? 11.628 -5.924 -2.661 1.00 89.75 111 GLU A O 1
ATOM 808 N N . VAL A 1 112 ? 10.097 -5.470 -1.080 1.00 86.50 112 VAL A N 1
ATOM 809 C CA . VAL A 1 112 ? 10.952 -4.572 -0.286 1.00 86.50 112 VAL A CA 1
ATOM 810 C C . VAL A 1 112 ? 10.999 -4.972 1.183 1.00 86.50 112 VAL A C 1
ATOM 812 O O . VAL A 1 112 ? 9.980 -5.292 1.793 1.00 86.50 112 VAL A O 1
ATOM 815 N N . ASN A 1 113 ? 12.185 -4.898 1.788 1.00 88.75 113 ASN A N 1
ATOM 816 C CA . ASN A 1 113 ? 12.327 -5.026 3.239 1.00 88.75 113 ASN A CA 1
ATOM 817 C C . ASN A 1 113 ? 12.231 -3.647 3.923 1.00 88.75 113 ASN A C 1
ATOM 819 O O . ASN A 1 113 ? 12.096 -2.600 3.286 1.00 88.75 113 ASN A O 1
ATOM 823 N N . GLN A 1 114 ? 12.323 -3.626 5.254 1.00 88.12 114 GLN A N 1
ATOM 824 C CA . GLN A 1 114 ? 12.235 -2.388 6.033 1.00 88.12 114 GLN A CA 1
ATOM 825 C C . GLN A 1 114 ? 13.314 -1.352 5.667 1.00 88.12 114 GLN A C 1
ATOM 827 O O . GLN A 1 114 ? 13.027 -0.151 5.672 1.00 88.12 114 GLN A O 1
ATOM 832 N N . ASN A 1 115 ? 14.532 -1.789 5.334 1.00 90.75 115 ASN A N 1
ATOM 833 C CA . ASN A 1 115 ? 15.602 -0.878 4.935 1.00 90.75 115 ASN A CA 1
ATOM 834 C C . ASN A 1 115 ? 15.279 -0.246 3.580 1.00 90.75 115 ASN A C 1
ATOM 836 O O . ASN A 1 115 ? 15.303 0.981 3.476 1.00 90.75 115 ASN A O 1
ATOM 840 N N . ASP A 1 116 ? 14.876 -1.052 2.596 1.00 91.50 116 ASP A N 1
ATOM 841 C CA . ASP A 1 116 ? 14.491 -0.578 1.261 1.00 91.50 116 ASP A CA 1
ATOM 842 C C . ASP A 1 116 ? 13.340 0.435 1.334 1.00 91.50 116 ASP A C 1
ATOM 844 O O . ASP A 1 116 ? 13.393 1.494 0.704 1.00 91.50 116 ASP A O 1
ATOM 848 N N . ILE A 1 117 ? 12.328 0.161 2.169 1.00 93.56 117 ILE A N 1
ATOM 849 C CA . ILE A 1 117 ? 11.215 1.087 2.426 1.00 93.56 117 ILE A CA 1
ATOM 850 C C . ILE A 1 117 ? 11.741 2.403 2.994 1.00 93.56 117 ILE A C 1
ATOM 852 O O . ILE A 1 117 ? 11.370 3.473 2.511 1.00 93.56 117 ILE A O 1
ATOM 856 N N . SER A 1 118 ? 12.608 2.350 4.008 1.00 93.62 118 SER A N 1
ATOM 857 C CA . SER A 1 118 ? 13.151 3.559 4.633 1.00 93.62 118 SER A CA 1
ATOM 858 C C . SER A 1 118 ? 13.925 4.426 3.631 1.00 93.62 118 SER A C 1
ATOM 860 O O . SER A 1 118 ? 13.753 5.648 3.611 1.00 93.62 118 SER A O 1
ATOM 862 N N . THR A 1 119 ? 14.708 3.797 2.749 1.00 94.69 119 THR A N 1
ATOM 863 C CA . THR A 1 119 ? 15.491 4.465 1.709 1.00 94.69 119 THR A CA 1
ATOM 864 C C . THR A 1 119 ? 14.591 5.065 0.629 1.00 94.69 119 THR A C 1
ATOM 866 O O . THR A 1 119 ? 14.747 6.240 0.288 1.00 94.69 119 THR A O 1
ATOM 869 N N . LEU A 1 120 ? 13.602 4.311 0.142 1.00 95.94 120 LEU A N 1
ATOM 870 C CA . LEU A 1 120 ? 12.628 4.780 -0.845 1.00 95.94 120 LEU A CA 1
ATOM 871 C C . LEU A 1 120 ? 11.808 5.965 -0.314 1.00 95.94 120 LEU A C 1
ATOM 873 O O . LEU A 1 120 ? 11.714 7.002 -0.972 1.00 95.94 120 LEU A O 1
ATOM 877 N N . ILE A 1 121 ? 11.265 5.854 0.902 1.00 95.25 121 ILE A N 1
ATOM 878 C CA . ILE A 1 121 ? 10.527 6.941 1.559 1.00 95.25 121 ILE A CA 1
ATOM 879 C C . ILE A 1 121 ? 11.426 8.162 1.779 1.00 95.25 121 ILE A C 1
ATOM 881 O O . ILE A 1 121 ? 10.983 9.295 1.581 1.00 95.25 121 ILE A O 1
ATOM 885 N N . GLY A 1 122 ? 12.687 7.950 2.167 1.00 94.56 122 GLY A N 1
ATOM 886 C CA . GLY A 1 122 ? 13.677 9.014 2.316 1.00 94.56 122 GLY A CA 1
ATOM 887 C C . GLY A 1 122 ? 13.892 9.802 1.023 1.00 94.56 122 GLY A C 1
ATOM 888 O O . GLY A 1 122 ? 13.875 11.032 1.054 1.00 94.56 122 GLY A O 1
ATOM 889 N N . ALA A 1 123 ? 14.013 9.112 -0.113 1.00 94.56 123 ALA A N 1
ATOM 890 C CA . ALA A 1 123 ? 14.182 9.746 -1.418 1.00 94.56 123 ALA A CA 1
ATOM 891 C C . ALA A 1 123 ? 12.906 10.467 -1.899 1.00 94.56 123 ALA A C 1
ATOM 893 O O . ALA A 1 123 ? 12.975 11.601 -2.377 1.00 94.56 123 ALA A O 1
ATOM 894 N N . ILE A 1 124 ? 11.728 9.869 -1.683 1.00 95.19 124 ILE A N 1
ATOM 895 C CA . ILE A 1 124 ? 10.424 10.471 -2.013 1.00 95.19 124 ILE A CA 1
ATOM 896 C C . ILE A 1 124 ? 10.148 11.738 -1.181 1.00 95.19 124 ILE A C 1
ATOM 898 O O . ILE A 1 124 ? 9.488 12.666 -1.655 1.00 95.19 124 ILE A O 1
ATOM 902 N N . ARG A 1 125 ? 10.664 11.820 0.054 1.00 92.25 125 ARG A N 1
ATOM 903 C CA . ARG A 1 125 ? 10.382 12.914 1.003 1.00 92.25 125 ARG A CA 1
ATOM 904 C C . ARG A 1 125 ? 10.628 14.308 0.422 1.00 92.25 125 ARG A C 1
ATOM 906 O O . ARG A 1 125 ? 9.883 15.231 0.744 1.00 92.25 125 ARG A O 1
ATOM 913 N N . THR A 1 126 ? 11.637 14.465 -0.433 1.00 88.56 126 THR A N 1
ATOM 914 C CA . THR A 1 126 ? 11.954 15.750 -1.079 1.00 88.56 126 THR A CA 1
ATOM 915 C C . THR A 1 126 ? 10.851 16.225 -2.022 1.00 88.56 126 THR A C 1
ATOM 917 O O . THR A 1 126 ? 10.617 17.426 -2.138 1.00 88.56 126 THR A O 1
ATOM 920 N N . ASP A 1 127 ? 10.166 15.306 -2.701 1.00 90.38 127 ASP A N 1
ATOM 921 C CA . ASP A 1 127 ? 9.010 15.651 -3.527 1.00 90.38 127 ASP A CA 1
ATOM 922 C C . ASP A 1 127 ? 7.803 15.967 -2.644 1.00 90.38 127 ASP A C 1
ATOM 924 O O . ASP A 1 127 ? 7.108 16.959 -2.867 1.00 90.38 127 ASP A O 1
ATOM 928 N N . LEU A 1 128 ? 7.573 15.153 -1.608 1.00 90.94 128 LEU A N 1
ATOM 929 C CA . LEU A 1 128 ? 6.469 15.352 -0.669 1.00 90.94 128 LEU A CA 1
ATOM 930 C C . LEU A 1 128 ? 6.557 16.723 0.011 1.00 90.94 128 LEU A C 1
ATOM 932 O O . LEU A 1 128 ? 5.578 17.457 0.028 1.00 90.94 128 LEU A O 1
ATOM 936 N N . SER A 1 129 ? 7.733 17.145 0.480 1.00 87.81 129 SER A N 1
ATOM 937 C CA . SER A 1 129 ? 7.899 18.471 1.097 1.00 87.81 129 SER A CA 1
ATOM 938 C C . SER A 1 129 ? 7.590 19.640 0.150 1.00 87.81 129 SER A C 1
ATOM 940 O O . SER A 1 129 ? 7.306 20.744 0.612 1.00 87.81 129 SER A O 1
ATOM 942 N N . LYS A 1 130 ? 7.577 19.399 -1.169 1.00 86.69 130 LYS A N 1
ATOM 943 C CA . LYS A 1 130 ? 7.151 20.346 -2.214 1.00 86.69 130 LYS A CA 1
ATOM 944 C C . LYS A 1 130 ? 5.661 20.220 -2.566 1.00 86.69 130 LYS A C 1
ATOM 946 O O . LYS A 1 130 ? 5.221 20.730 -3.596 1.00 86.69 130 LYS A O 1
ATOM 951 N N . GLY A 1 131 ? 4.877 19.529 -1.741 1.00 87.88 131 GLY A N 1
ATOM 952 C CA . GLY A 1 131 ? 3.447 19.316 -1.943 1.00 87.88 131 GLY A CA 1
ATOM 953 C C . GLY A 1 131 ? 3.110 18.200 -2.932 1.00 87.88 131 GLY A C 1
ATOM 954 O O . GLY A 1 131 ? 1.997 18.188 -3.460 1.00 87.88 131 GLY A O 1
ATOM 955 N N . ALA A 1 132 ? 4.045 17.287 -3.230 1.00 91.62 132 ALA A N 1
ATOM 956 C CA . ALA A 1 132 ? 3.710 16.105 -4.017 1.00 91.62 132 ALA A CA 1
ATOM 957 C C . ALA A 1 132 ? 2.705 15.220 -3.269 1.00 91.62 132 ALA A C 1
ATOM 959 O O . ALA A 1 132 ? 2.797 15.015 -2.058 1.00 91.62 132 ALA A O 1
ATOM 960 N N . SER A 1 133 ? 1.778 14.657 -4.031 1.00 93.88 133 SER A N 1
ATOM 961 C CA . SER A 1 133 ? 0.993 13.488 -3.652 1.00 93.88 133 SER A CA 1
ATOM 962 C C . SER A 1 133 ? 1.680 12.222 -4.145 1.00 93.88 133 SER A C 1
ATOM 964 O O . SER A 1 133 ? 2.594 12.281 -4.974 1.00 93.88 133 SER A O 1
ATOM 966 N N . ALA A 1 134 ? 1.211 11.080 -3.657 1.00 96.31 134 ALA A N 1
ATOM 967 C CA . ALA A 1 134 ? 1.646 9.781 -4.135 1.00 96.31 134 ALA A CA 1
ATOM 968 C C . ALA A 1 134 ? 0.450 8.943 -4.585 1.00 96.31 134 ALA A C 1
ATOM 970 O O . ALA A 1 134 ? -0.665 9.117 -4.100 1.00 96.31 134 ALA A O 1
ATOM 971 N N . GLY A 1 135 ? 0.668 8.021 -5.509 1.00 97.25 135 GLY A N 1
ATOM 972 C CA . GLY A 1 135 ? -0.349 7.073 -5.940 1.00 97.25 135 GLY A CA 1
ATOM 973 C C . GLY A 1 135 ? 0.286 5.749 -6.312 1.00 97.25 135 GLY A C 1
ATOM 974 O O . GLY A 1 135 ? 1.433 5.717 -6.745 1.00 97.25 135 GLY A O 1
ATOM 975 N N . ILE A 1 136 ? -0.454 4.661 -6.140 1.00 98.31 136 ILE A N 1
ATOM 976 C CA . ILE A 1 136 ? -0.012 3.329 -6.535 1.00 98.31 136 ILE A CA 1
ATOM 977 C C . ILE A 1 136 ? -1.111 2.646 -7.339 1.00 98.31 136 ILE A C 1
ATOM 979 O O . ILE A 1 136 ? -2.252 2.558 -6.889 1.00 98.31 136 ILE A O 1
ATOM 983 N N . LEU A 1 137 ? -0.767 2.169 -8.531 1.00 98.62 137 LEU A N 1
ATOM 984 C CA . LEU A 1 137 ? -1.596 1.249 -9.305 1.00 98.62 137 LEU A CA 1
ATOM 985 C C . LEU A 1 137 ? -0.952 -0.131 -9.248 1.00 98.62 137 LEU A C 1
ATOM 987 O O . LEU A 1 137 ? 0.189 -0.291 -9.666 1.00 98.62 137 LEU A O 1
ATOM 991 N N . ALA A 1 138 ? -1.683 -1.121 -8.760 1.00 98.00 138 ALA A N 1
ATOM 992 C CA . ALA A 1 138 ? -1.258 -2.509 -8.716 1.00 98.00 138 ALA A CA 1
ATOM 993 C C . ALA A 1 138 ? -2.037 -3.327 -9.755 1.00 98.00 138 ALA A C 1
ATOM 995 O O . ALA A 1 138 ? -3.260 -3.216 -9.857 1.00 98.00 138 ALA A O 1
ATOM 996 N N . LEU A 1 139 ? -1.333 -4.155 -10.522 1.00 97.31 139 LEU A N 1
ATOM 997 C CA . LEU A 1 139 ? -1.877 -4.985 -11.597 1.00 97.31 139 LEU A CA 1
ATOM 998 C C . LEU A 1 139 ? -1.377 -6.414 -11.410 1.00 97.31 139 LEU A C 1
ATOM 1000 O O . LEU A 1 139 ? -0.169 -6.629 -11.431 1.00 97.31 139 LEU A O 1
ATOM 1004 N N . LYS A 1 140 ? -2.265 -7.404 -11.274 1.00 95.19 140 LYS A N 1
ATOM 1005 C CA . LYS A 1 140 ? -1.823 -8.806 -11.342 1.00 95.19 140 LYS A CA 1
ATOM 1006 C C . LYS A 1 140 ? -1.620 -9.207 -12.798 1.00 95.19 140 LYS A C 1
ATOM 1008 O O . LYS A 1 140 ? -2.569 -9.182 -13.582 1.00 95.19 140 LYS A O 1
ATOM 1013 N N . LEU A 1 141 ? -0.382 -9.548 -13.147 1.00 95.69 141 LEU A N 1
ATOM 1014 C CA . LEU A 1 141 ? 0.029 -9.949 -14.489 1.00 95.69 141 LEU A CA 1
ATOM 1015 C C . LEU A 1 141 ? 0.671 -11.344 -14.463 1.00 95.69 141 LEU A C 1
ATOM 1017 O O . LEU A 1 141 ? 1.298 -11.697 -13.457 1.00 95.69 141 LEU A O 1
ATOM 1021 N N . PRO A 1 142 ? 0.608 -12.094 -15.577 1.00 95.44 142 PRO A N 1
ATOM 1022 C CA . PRO A 1 142 ? 1.302 -13.367 -15.705 1.00 95.44 142 PRO A CA 1
ATOM 1023 C C . PRO A 1 142 ? 2.792 -13.254 -15.383 1.00 95.44 142 PRO A C 1
ATOM 1025 O O . PRO A 1 142 ? 3.474 -12.304 -15.785 1.00 95.44 142 PRO A O 1
ATOM 1028 N N . PHE A 1 143 ? 3.293 -14.253 -14.666 1.00 95.31 143 PHE A N 1
ATOM 1029 C CA . PHE A 1 143 ? 4.675 -14.370 -14.232 1.00 95.31 143 PHE A CA 1
ATOM 1030 C C . PHE A 1 143 ? 5.156 -15.812 -14.398 1.00 95.31 143 PHE A C 1
ATOM 1032 O O . PHE A 1 143 ? 4.473 -16.758 -14.001 1.00 95.31 143 PHE A O 1
ATOM 1039 N N . GLU A 1 144 ? 6.353 -15.986 -14.955 1.00 95.94 144 GLU A N 1
ATOM 1040 C CA . GLU A 1 144 ? 6.996 -17.291 -15.108 1.00 95.94 144 GLU A CA 1
ATOM 1041 C C . GLU A 1 144 ? 8.466 -17.219 -14.703 1.00 95.94 144 GLU A C 1
ATOM 1043 O O . GLU A 1 144 ? 9.286 -16.606 -15.385 1.00 95.94 144 GLU A O 1
ATOM 1048 N N . GLY A 1 145 ? 8.816 -17.846 -13.581 1.00 93.06 145 GLY A N 1
ATOM 1049 C CA . GLY A 1 145 ? 10.187 -17.822 -13.084 1.00 93.06 145 GLY A CA 1
ATOM 1050 C C . GLY A 1 145 ? 10.294 -18.052 -11.586 1.00 93.06 145 GLY A C 1
ATOM 1051 O O . GLY A 1 145 ? 9.423 -18.670 -10.972 1.00 93.06 145 GLY A O 1
ATOM 1052 N N . GLN A 1 146 ? 11.398 -17.578 -11.010 1.00 90.75 146 GLN A N 1
ATOM 1053 C CA . GLN A 1 146 ? 11.640 -17.610 -9.571 1.00 90.75 146 GLN A CA 1
ATOM 1054 C C . GLN A 1 146 ? 11.054 -16.369 -8.903 1.00 90.75 146 GLN A C 1
ATOM 1056 O O . GLN A 1 146 ? 11.227 -15.254 -9.387 1.00 90.75 146 GLN A O 1
ATOM 1061 N N . VAL A 1 147 ? 10.379 -16.582 -7.780 1.00 88.19 147 VAL A N 1
ATOM 1062 C CA . VAL A 1 147 ? 9.928 -15.529 -6.870 1.00 88.19 147 VAL A CA 1
ATOM 1063 C C . VAL A 1 147 ? 10.866 -15.513 -5.686 1.00 88.19 147 VAL A C 1
ATOM 1065 O O . VAL A 1 147 ? 11.129 -16.566 -5.101 1.00 88.19 147 VAL A O 1
ATOM 1068 N N . PHE A 1 148 ? 11.333 -14.325 -5.336 1.00 84.94 148 PHE A N 1
ATOM 1069 C CA . PHE A 1 148 ? 12.227 -14.102 -4.215 1.00 84.94 148 PHE A CA 1
ATOM 1070 C C . PHE A 1 148 ? 11.464 -13.423 -3.072 1.00 84.94 148 PHE A C 1
ATOM 1072 O O . PHE A 1 148 ? 10.454 -12.757 -3.305 1.00 84.94 148 PHE A O 1
ATOM 1079 N N . ASP A 1 149 ? 11.899 -13.648 -1.839 1.00 83.56 149 ASP A N 1
ATOM 1080 C CA . ASP A 1 149 ? 11.538 -12.786 -0.711 1.00 83.56 149 ASP A CA 1
ATOM 1081 C C . ASP A 1 149 ? 12.400 -11.512 -0.705 1.00 83.56 149 ASP A C 1
ATOM 1083 O O . ASP A 1 149 ? 13.327 -11.371 -1.512 1.00 83.56 149 ASP A O 1
ATOM 1087 N N . ALA A 1 150 ? 12.126 -10.590 0.219 1.00 81.38 150 ALA A N 1
ATOM 1088 C CA . ALA A 1 150 ? 12.860 -9.329 0.317 1.00 81.38 150 ALA A CA 1
ATOM 1089 C C . ALA A 1 150 ? 14.339 -9.485 0.746 1.00 81.38 150 ALA A C 1
ATOM 1091 O O . ALA A 1 150 ? 15.088 -8.506 0.765 1.00 81.38 150 ALA A O 1
ATOM 1092 N N . SER A 1 151 ? 14.783 -10.704 1.087 1.00 79.69 151 SER A N 1
ATOM 1093 C CA . SER A 1 151 ? 16.196 -11.043 1.320 1.00 79.69 151 SER A CA 1
ATOM 1094 C C . SER A 1 151 ? 16.897 -11.592 0.069 1.00 79.69 151 SER A C 1
ATOM 1096 O O . SER A 1 151 ? 18.083 -11.924 0.111 1.00 79.69 151 SER A O 1
ATOM 1098 N N . GLY A 1 152 ? 16.177 -11.695 -1.053 1.00 79.75 152 GLY A N 1
ATOM 1099 C CA . GLY A 1 152 ? 16.681 -12.255 -2.304 1.00 79.75 152 GLY A CA 1
ATOM 1100 C C . GLY A 1 152 ? 16.709 -13.784 -2.321 1.00 79.75 152 GLY A C 1
ATOM 1101 O O . GLY A 1 152 ? 17.342 -14.376 -3.198 1.00 79.75 152 GLY A O 1
ATOM 1102 N N . LYS A 1 153 ? 16.041 -14.456 -1.377 1.00 84.31 153 LYS A N 1
ATOM 1103 C CA . LYS A 1 153 ? 15.980 -15.919 -1.330 1.00 84.31 153 LYS A CA 1
ATOM 1104 C C . LYS A 1 153 ? 14.784 -16.425 -2.142 1.00 84.31 153 LYS A C 1
ATOM 1106 O O . LYS A 1 153 ? 13.678 -15.916 -1.975 1.00 84.31 153 LYS A O 1
ATOM 1111 N N . PRO A 1 154 ? 14.952 -17.448 -3.001 1.00 86.19 154 PRO A N 1
ATOM 1112 C CA . PRO A 1 154 ? 13.840 -17.995 -3.765 1.00 86.19 154 PRO A CA 1
ATOM 1113 C C . PRO A 1 154 ? 12.832 -18.691 -2.838 1.00 86.19 154 PRO A C 1
ATOM 1115 O O . PRO A 1 154 ? 13.196 -19.581 -2.066 1.00 86.19 154 PRO A O 1
ATOM 1118 N N . VAL A 1 155 ? 11.560 -18.315 -2.953 1.00 86.56 155 VAL A N 1
ATOM 1119 C CA . VAL A 1 155 ? 10.430 -18.896 -2.204 1.00 86.56 155 VAL A CA 1
ATOM 1120 C C . VAL A 1 155 ? 9.460 -19.671 -3.096 1.00 86.56 155 VAL A C 1
ATOM 1122 O O . VAL A 1 155 ? 8.683 -20.488 -2.606 1.00 86.56 155 VAL A O 1
ATOM 1125 N N . PHE A 1 156 ? 9.508 -19.461 -4.413 1.00 89.56 156 PHE A N 1
ATOM 1126 C CA . PHE A 1 156 ? 8.694 -20.196 -5.380 1.00 89.56 156 PHE A CA 1
ATOM 1127 C C . PHE A 1 156 ? 9.372 -20.245 -6.756 1.00 89.56 156 PHE A C 1
ATOM 1129 O O . PHE A 1 156 ? 10.145 -19.356 -7.110 1.00 89.56 156 PHE A O 1
ATOM 1136 N N . SER A 1 157 ? 9.063 -21.273 -7.550 1.00 91.19 157 SER A N 1
ATOM 1137 C CA . SER A 1 157 ? 9.425 -21.347 -8.966 1.00 91.19 157 SER A CA 1
ATOM 1138 C C . SER A 1 157 ? 8.277 -21.947 -9.774 1.00 91.19 157 SER A C 1
ATOM 1140 O O . SER A 1 157 ? 7.744 -22.993 -9.405 1.00 91.19 157 SER A O 1
ATOM 1142 N N . GLY A 1 158 ? 7.882 -21.283 -10.860 1.00 92.19 158 GLY A N 1
ATOM 1143 C CA . GLY A 1 158 ? 6.809 -21.750 -11.736 1.00 92.19 158 GLY A CA 1
ATOM 1144 C C . GLY A 1 158 ? 5.993 -20.611 -12.337 1.00 92.19 158 GLY A C 1
ATOM 1145 O O . GLY A 1 158 ? 6.502 -19.506 -12.522 1.00 92.19 158 GLY A O 1
ATOM 1146 N N . LYS A 1 159 ? 4.722 -20.903 -12.634 1.00 94.31 159 LYS A N 1
ATOM 1147 C CA . LYS A 1 159 ? 3.755 -19.967 -13.223 1.00 94.31 159 LYS A CA 1
ATOM 1148 C C . LYS A 1 159 ? 2.730 -19.513 -12.190 1.00 94.31 159 LYS A C 1
ATOM 1150 O O . LYS A 1 159 ? 2.216 -20.345 -11.442 1.00 94.31 159 LYS A O 1
ATOM 1155 N N . LEU A 1 160 ? 2.435 -18.219 -12.173 1.00 92.81 160 LEU A N 1
ATOM 1156 C CA . LEU A 1 160 ? 1.370 -17.600 -11.380 1.00 92.81 160 LEU A CA 1
ATOM 1157 C C . LEU A 1 160 ? 1.055 -16.200 -11.924 1.00 92.81 160 LEU A C 1
ATOM 1159 O O . LEU A 1 160 ? 1.787 -15.695 -12.773 1.00 92.81 160 LEU A O 1
ATOM 1163 N N . ASP A 1 161 ? 0.034 -15.547 -11.376 1.00 92.75 161 ASP A N 1
ATOM 1164 C CA . ASP A 1 161 ? -0.166 -14.110 -11.561 1.00 92.75 161 ASP A CA 1
ATOM 1165 C C . ASP A 1 161 ? 0.442 -13.347 -10.379 1.00 92.75 161 ASP A C 1
ATOM 1167 O O . ASP A 1 161 ? 0.078 -13.580 -9.222 1.00 92.75 161 ASP A O 1
ATOM 1171 N N . ARG A 1 162 ? 1.373 -12.427 -10.657 1.00 92.44 162 ARG A N 1
ATOM 1172 C CA . ARG A 1 162 ? 2.010 -11.581 -9.636 1.00 92.44 162 ARG A CA 1
ATOM 1173 C C . ARG A 1 162 ? 1.639 -10.119 -9.795 1.00 92.44 162 ARG A C 1
ATOM 1175 O O . ARG A 1 162 ? 1.462 -9.657 -10.925 1.00 92.44 162 ARG A O 1
ATOM 1182 N N . PRO A 1 163 ? 1.528 -9.385 -8.680 1.00 94.75 163 PRO A N 1
ATOM 1183 C CA . PRO A 1 163 ? 1.330 -7.954 -8.741 1.00 94.75 163 PRO A CA 1
ATOM 1184 C C . PRO A 1 163 ? 2.588 -7.256 -9.280 1.00 94.75 163 PRO A C 1
ATOM 1186 O O . PRO A 1 163 ? 3.695 -7.471 -8.797 1.00 94.75 163 PRO A O 1
ATOM 1189 N N . VAL A 1 164 ? 2.383 -6.392 -10.268 1.00 96.88 164 VAL A N 1
ATOM 1190 C CA . VAL A 1 164 ? 3.291 -5.313 -10.658 1.00 96.88 164 VAL A CA 1
ATOM 1191 C C . VAL A 1 164 ? 2.681 -4.013 -10.170 1.00 96.88 164 VAL A C 1
ATOM 1193 O O . VAL A 1 164 ? 1.477 -3.794 -10.324 1.00 96.88 164 VAL A O 1
ATOM 1196 N N . TYR A 1 165 ? 3.510 -3.130 -9.635 1.00 98.38 165 TYR A N 1
ATOM 1197 C CA . TYR A 1 165 ? 3.093 -1.844 -9.111 1.00 98.38 165 TYR A CA 1
ATOM 1198 C C . TYR A 1 165 ? 3.682 -0.701 -9.918 1.00 98.38 165 TYR A C 1
ATOM 1200 O O . TYR A 1 165 ? 4.829 -0.730 -10.367 1.00 98.38 165 TYR A O 1
ATOM 1208 N N . LEU A 1 166 ? 2.864 0.330 -10.056 1.00 98.69 166 LEU A N 1
ATOM 1209 C CA . LEU A 1 166 ? 3.200 1.612 -10.625 1.00 98.69 166 LEU A CA 1
ATOM 1210 C C . LEU A 1 166 ? 3.080 2.645 -9.509 1.00 98.69 166 LEU A C 1
ATOM 1212 O O . LEU A 1 166 ? 1.975 3.096 -9.206 1.00 98.69 166 LEU A O 1
ATOM 1216 N N . LEU A 1 167 ? 4.202 2.976 -8.871 1.00 98.50 167 LEU A N 1
ATOM 1217 C CA . LEU A 1 167 ? 4.271 3.980 -7.811 1.00 98.50 167 LEU A CA 1
ATOM 1218 C C . LEU A 1 167 ? 4.599 5.337 -8.430 1.00 98.50 167 LEU A C 1
ATOM 1220 O O . LEU A 1 167 ? 5.668 5.517 -9.009 1.00 98.50 167 LEU A O 1
ATOM 1224 N N . ALA A 1 168 ? 3.694 6.295 -8.293 1.00 97.94 168 ALA A N 1
ATOM 1225 C CA . ALA A 1 168 ? 3.853 7.635 -8.830 1.00 97.94 168 ALA A CA 1
ATOM 1226 C C . ALA A 1 168 ? 3.922 8.696 -7.731 1.00 97.94 168 ALA A C 1
ATOM 1228 O O . ALA A 1 168 ? 3.209 8.608 -6.731 1.00 97.94 168 ALA A O 1
ATOM 1229 N N . THR A 1 169 ? 4.733 9.732 -7.949 1.00 96.50 169 THR A N 1
ATOM 1230 C CA . THR A 1 169 ? 4.743 10.961 -7.140 1.00 96.50 169 THR A CA 1
ATOM 1231 C C . THR A 1 169 ? 4.658 12.180 -8.042 1.00 96.50 169 THR A C 1
ATOM 1233 O O . THR A 1 169 ? 5.170 12.165 -9.158 1.00 96.50 169 THR A O 1
ATOM 1236 N N . GLY A 1 170 ? 4.002 13.240 -7.579 1.00 94.50 170 GLY A N 1
ATOM 1237 C CA . GLY A 1 170 ? 3.845 14.474 -8.349 1.00 94.50 170 GLY A CA 1
ATOM 1238 C C . GLY A 1 170 ? 2.648 15.295 -7.887 1.00 94.50 170 GLY A C 1
ATOM 1239 O O . GLY A 1 170 ? 2.147 15.112 -6.778 1.00 94.50 170 GLY A O 1
ATOM 1240 N N . ASN A 1 171 ? 2.162 16.203 -8.735 1.00 91.81 171 ASN A N 1
ATOM 1241 C CA . ASN A 1 171 ? 0.895 16.890 -8.482 1.00 91.81 171 ASN A CA 1
ATOM 1242 C C . ASN A 1 171 ? -0.256 15.865 -8.372 1.00 91.81 171 ASN A C 1
ATOM 1244 O O . ASN A 1 171 ? -0.347 14.956 -9.195 1.00 91.81 171 ASN A O 1
ATOM 1248 N N . ALA A 1 172 ? -1.142 16.025 -7.380 1.00 92.12 172 ALA A N 1
ATOM 1249 C CA . ALA A 1 172 ? -2.245 15.099 -7.096 1.00 92.12 172 ALA A CA 1
ATOM 1250 C C . ALA A 1 172 ? -3.125 14.784 -8.316 1.00 92.12 172 ALA A C 1
ATOM 1252 O O . ALA A 1 172 ? -3.510 13.632 -8.524 1.00 92.12 172 ALA A O 1
ATOM 1253 N N . VAL A 1 173 ? -3.428 15.805 -9.124 1.00 92.31 173 VAL A N 1
ATOM 1254 C CA . VAL A 1 173 ? -4.271 15.675 -10.318 1.00 92.31 173 VAL A CA 1
ATOM 1255 C C . VAL A 1 173 ? -3.545 14.854 -11.379 1.00 92.31 173 VAL A C 1
ATOM 1257 O O . VAL A 1 173 ? -4.077 13.841 -11.817 1.00 92.31 173 VAL A O 1
ATOM 1260 N N . GLN A 1 174 ? -2.295 15.203 -11.694 1.00 93.69 174 GLN A N 1
ATOM 1261 C CA . GLN A 1 174 ? -1.511 14.493 -12.711 1.00 93.69 174 GLN A CA 1
ATOM 1262 C C . GLN A 1 174 ? -1.213 13.040 -12.321 1.00 93.69 174 GLN A C 1
ATOM 1264 O O . GLN A 1 174 ? -1.288 12.149 -13.164 1.00 93.69 174 GLN A O 1
ATOM 1269 N N . VAL A 1 175 ? -0.902 12.782 -11.045 1.00 96.06 175 VAL A N 1
ATOM 1270 C CA . VAL A 1 175 ? -0.710 11.417 -10.528 1.00 96.06 175 VAL A CA 1
ATOM 1271 C C . VAL A 1 175 ? -1.977 10.591 -10.739 1.00 96.06 175 VAL A C 1
ATOM 1273 O O . VAL A 1 175 ? -1.906 9.478 -11.258 1.00 96.06 175 VAL A O 1
ATOM 1276 N N . ARG A 1 176 ? -3.143 11.143 -10.377 1.00 96.69 176 ARG A N 1
ATOM 1277 C CA . ARG A 1 176 ? -4.432 10.474 -10.574 1.00 96.69 176 ARG A CA 1
ATOM 1278 C C . ARG A 1 176 ? -4.706 10.221 -12.054 1.00 96.69 176 ARG A C 1
ATOM 1280 O O . ARG A 1 176 ? -5.008 9.090 -12.406 1.00 96.69 176 ARG A O 1
ATOM 1287 N N . GLU A 1 177 ? -4.584 11.237 -12.902 1.00 96.31 177 GLU A N 1
ATOM 1288 C CA . GLU A 1 177 ? -4.876 11.151 -14.339 1.00 96.31 177 GLU A CA 1
ATOM 1289 C C . GLU A 1 177 ? -4.000 10.115 -15.052 1.00 96.31 177 GLU A C 1
ATOM 1291 O O . GLU A 1 177 ? -4.519 9.282 -15.793 1.00 96.31 177 GLU A O 1
ATOM 1296 N N . VAL A 1 178 ? -2.687 10.104 -14.788 1.00 97.62 178 VAL A N 1
ATOM 1297 C CA . VAL A 1 178 ? -1.770 9.128 -15.397 1.00 97.62 178 VAL A CA 1
ATOM 1298 C C . VAL A 1 178 ? -2.100 7.704 -14.954 1.00 97.62 178 VAL A C 1
ATOM 1300 O O . VAL A 1 178 ? -2.218 6.818 -15.803 1.00 97.62 178 VAL A O 1
ATOM 1303 N N . LEU A 1 179 ? -2.264 7.462 -13.649 1.00 98.50 179 LEU A N 1
ATOM 1304 C CA . LEU A 1 179 ? -2.543 6.116 -13.143 1.00 98.50 179 LEU A CA 1
ATOM 1305 C C . LEU A 1 179 ? -3.925 5.612 -13.583 1.00 98.50 179 LEU A C 1
ATOM 1307 O O . LEU A 1 179 ? -4.052 4.448 -13.959 1.00 98.50 179 LEU A O 1
ATOM 1311 N N . GLU A 1 180 ? -4.943 6.473 -13.594 1.00 98.06 180 GLU A N 1
ATOM 1312 C CA . GLU A 1 180 ? -6.287 6.135 -14.074 1.00 98.06 180 GLU A CA 1
ATOM 1313 C C . GLU A 1 180 ? -6.308 5.800 -15.566 1.00 98.06 180 GLU A C 1
ATOM 1315 O O . GLU A 1 180 ? -6.922 4.810 -15.971 1.00 98.06 180 GLU A O 1
ATOM 1320 N N . GLU A 1 181 ? -5.597 6.569 -16.391 1.00 98.06 181 GLU A N 1
ATOM 1321 C CA . GLU A 1 181 ? -5.524 6.305 -17.828 1.00 98.06 181 GLU A CA 1
ATOM 1322 C C . GLU A 1 181 ? -4.783 4.988 -18.109 1.00 98.06 181 GLU A C 1
ATOM 1324 O O . GLU A 1 181 ? -5.238 4.181 -18.920 1.00 98.06 181 GLU A O 1
ATOM 1329 N N . ILE A 1 182 ? -3.691 4.693 -17.384 1.00 98.44 182 ILE A N 1
ATOM 1330 C CA . ILE A 1 182 ? -3.021 3.380 -17.469 1.00 98.44 182 ILE A CA 1
ATOM 1331 C C . ILE A 1 182 ? -3.980 2.259 -17.044 1.00 98.44 182 ILE A C 1
ATOM 1333 O O . ILE A 1 182 ? -4.119 1.274 -17.770 1.00 98.44 182 ILE A O 1
ATOM 1337 N N . ARG A 1 183 ? -4.677 2.409 -15.910 1.00 98.06 183 ARG A N 1
ATOM 1338 C CA . ARG A 1 183 ? -5.653 1.433 -15.392 1.00 98.06 183 ARG A CA 1
ATOM 1339 C C . ARG A 1 183 ? -6.750 1.129 -16.415 1.00 98.06 183 ARG A C 1
ATOM 1341 O O . ARG A 1 183 ? -7.038 -0.032 -16.715 1.00 98.06 183 ARG A O 1
ATOM 1348 N N . LYS A 1 184 ? -7.330 2.174 -17.008 1.00 97.38 184 LYS A N 1
ATOM 1349 C CA . LYS A 1 184 ? -8.350 2.077 -18.059 1.00 97.38 184 LYS A CA 1
ATOM 1350 C C . LYS A 1 184 ? -7.819 1.348 -19.292 1.00 97.38 184 LYS A C 1
ATOM 1352 O O . LYS A 1 184 ? -8.465 0.415 -19.769 1.00 97.38 184 LYS A O 1
ATOM 1357 N N . ASN A 1 185 ? -6.634 1.716 -19.778 1.00 97.31 185 ASN A N 1
ATOM 1358 C CA . ASN A 1 185 ? -6.012 1.059 -20.928 1.00 97.31 185 ASN A CA 1
ATOM 1359 C C . ASN A 1 185 ? -5.730 -0.425 -20.649 1.00 97.31 185 ASN A C 1
ATOM 1361 O O . ASN A 1 185 ? -6.031 -1.278 -21.484 1.00 97.31 185 ASN A O 1
ATOM 1365 N N . MET A 1 186 ? -5.276 -0.766 -19.443 1.00 97.12 186 MET A N 1
ATOM 1366 C CA . MET A 1 186 ? -5.072 -2.157 -19.029 1.00 97.12 186 MET A CA 1
ATOM 1367 C C . MET A 1 186 ? -6.380 -2.945 -18.891 1.00 97.12 186 MET A C 1
ATOM 1369 O O . MET A 1 186 ? -6.425 -4.122 -19.263 1.00 97.12 186 MET A O 1
ATOM 1373 N N . ALA A 1 187 ? -7.463 -2.303 -18.443 1.00 96.06 187 ALA A N 1
ATOM 1374 C CA . ALA A 1 187 ? -8.790 -2.917 -18.394 1.00 96.06 187 ALA A CA 1
ATOM 1375 C C . ALA A 1 187 ? -9.300 -3.253 -19.803 1.00 96.06 187 ALA A C 1
ATOM 1377 O O . ALA A 1 187 ? -9.764 -4.367 -20.038 1.00 96.06 187 ALA A O 1
ATOM 1378 N N . LEU A 1 188 ? -9.123 -2.341 -20.769 1.00 94.81 188 LEU A N 1
ATOM 1379 C CA . LEU A 1 188 ? -9.453 -2.577 -22.182 1.00 94.81 188 LEU A CA 1
ATOM 1380 C C . LEU A 1 188 ? -8.632 -3.713 -22.801 1.00 94.81 188 LEU A C 1
ATOM 1382 O O . LEU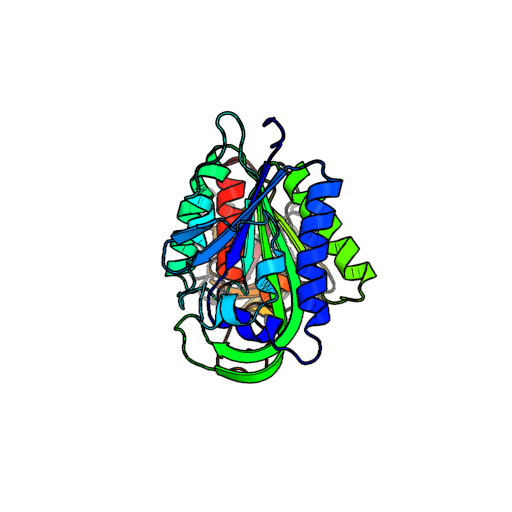 A 1 188 ? -9.091 -4.383 -23.723 1.00 94.81 188 LEU A O 1
ATOM 1386 N N . LYS A 1 189 ? -7.421 -3.956 -22.290 1.00 93.19 189 LYS A N 1
ATOM 1387 C CA . LYS A 1 189 ? -6.602 -5.106 -22.684 1.00 93.19 189 LYS A CA 1
ATOM 1388 C C . LYS A 1 189 ? -7.010 -6.394 -21.977 1.00 93.19 189 LYS A C 1
ATOM 1390 O O . LYS A 1 189 ? -6.485 -7.439 -22.333 1.00 93.19 189 LYS A O 1
ATOM 1395 N N . GLY A 1 190 ? -7.945 -6.368 -21.026 1.00 91.56 190 GLY A N 1
ATOM 1396 C CA . GLY A 1 190 ? -8.494 -7.547 -20.349 1.00 91.56 190 GLY A CA 1
ATOM 1397 C C . GLY A 1 190 ? -7.809 -7.912 -19.031 1.00 91.56 190 GLY A C 1
ATOM 1398 O O . GLY A 1 190 ? -7.933 -9.051 -18.592 1.00 91.56 190 GLY A O 1
ATOM 1399 N N . VAL A 1 191 ? -7.064 -6.992 -18.410 1.00 92.88 191 VAL A N 1
ATOM 1400 C CA . VAL A 1 191 ? -6.567 -7.186 -17.039 1.00 92.88 191 VAL A CA 1
ATOM 1401 C C . VAL A 1 191 ? -7.681 -6.806 -16.068 1.00 92.88 191 VAL A C 1
ATOM 1403 O O . VAL A 1 191 ? -8.095 -5.653 -16.024 1.00 92.88 191 VAL A O 1
ATOM 1406 N N . SER A 1 192 ? -8.197 -7.765 -15.302 1.00 89.75 192 SER A N 1
ATOM 1407 C CA . SER A 1 192 ? -9.331 -7.547 -14.388 1.00 89.75 192 SER A CA 1
ATOM 1408 C C . SER A 1 192 ? -8.906 -7.268 -12.944 1.00 89.75 192 SER A C 1
ATOM 1410 O O . SER A 1 192 ? -9.566 -6.504 -12.246 1.00 89.75 192 SER A O 1
ATOM 1412 N N . SER A 1 193 ? -7.793 -7.852 -12.494 1.00 94.38 193 SER A N 1
ATOM 1413 C CA . SER A 1 193 ? -7.284 -7.679 -11.132 1.00 94.38 193 SER A CA 1
ATOM 1414 C C . SER A 1 193 ? -6.388 -6.445 -11.045 1.00 94.38 193 SER A C 1
ATOM 1416 O O . SER A 1 193 ? -5.165 -6.535 -11.192 1.00 94.38 193 SER A O 1
ATOM 1418 N N . GLN A 1 194 ? -7.019 -5.295 -10.806 1.00 96.62 194 GLN A N 1
ATOM 1419 C CA . GLN A 1 194 ? -6.366 -3.994 -10.686 1.00 96.62 194 GLN A CA 1
ATOM 1420 C C . GLN A 1 194 ? -6.796 -3.293 -9.397 1.00 96.62 194 GLN A C 1
ATOM 1422 O O . GLN A 1 194 ? -7.973 -3.329 -9.043 1.00 96.62 194 GLN A O 1
ATOM 1427 N N . GLN A 1 195 ? -5.863 -2.627 -8.723 1.00 97.25 195 GLN A N 1
ATOM 1428 C CA . GLN A 1 195 ? -6.127 -1.839 -7.518 1.00 97.25 195 GLN A CA 1
ATOM 1429 C C . GLN A 1 195 ? -5.426 -0.490 -7.622 1.00 97.25 195 GLN A C 1
ATOM 1431 O O . GLN A 1 195 ? -4.301 -0.421 -8.103 1.00 97.25 195 GLN A O 1
ATOM 1436 N N . LEU A 1 196 ? -6.085 0.585 -7.199 1.00 97.25 196 LEU A N 1
ATOM 1437 C CA . LEU A 1 196 ? -5.539 1.938 -7.271 1.00 97.25 196 LEU A CA 1
ATOM 1438 C C . LEU A 1 196 ? -5.784 2.659 -5.954 1.00 97.25 196 LEU A C 1
ATOM 1440 O O . LEU A 1 196 ? -6.932 2.783 -5.534 1.00 97.25 196 LEU A O 1
ATOM 1444 N N . SER A 1 197 ? -4.719 3.208 -5.381 1.00 96.31 197 SER A N 1
ATOM 1445 C CA . SER A 1 197 ? -4.803 4.126 -4.247 1.00 96.31 197 SER A CA 1
ATOM 1446 C C . SER A 1 197 ? -4.140 5.448 -4.589 1.00 96.31 197 SER A C 1
ATOM 1448 O O . SER A 1 197 ? -3.047 5.476 -5.155 1.00 96.31 197 SER A O 1
ATOM 1450 N N . ILE A 1 198 ? -4.783 6.547 -4.201 1.00 95.06 198 ILE A N 1
ATOM 1451 C CA . ILE A 1 198 ? -4.236 7.900 -4.317 1.00 95.06 198 ILE A CA 1
ATOM 1452 C C . ILE A 1 198 ? -4.111 8.483 -2.911 1.00 95.06 198 ILE A C 1
ATOM 1454 O O . ILE A 1 198 ? -5.103 8.681 -2.212 1.00 95.06 198 ILE A O 1
ATOM 1458 N N . LEU A 1 199 ? -2.878 8.774 -2.514 1.00 93.25 199 LEU A N 1
ATOM 1459 C CA . LEU A 1 199 ? -2.522 9.409 -1.257 1.00 93.25 199 LEU A CA 1
ATOM 1460 C C . LEU A 1 199 ? -2.362 10.908 -1.501 1.00 93.25 199 LEU A C 1
ATOM 1462 O O . LEU A 1 199 ? -1.326 11.375 -1.975 1.00 93.25 199 LEU A O 1
ATOM 1466 N N . ASP A 1 200 ? -3.409 11.655 -1.168 1.00 85.56 200 ASP A N 1
ATOM 1467 C CA . ASP A 1 200 ? -3.480 13.101 -1.366 1.00 85.56 200 ASP A CA 1
ATOM 1468 C C . ASP A 1 200 ? -3.649 13.817 -0.021 1.00 85.56 200 ASP A C 1
ATOM 1470 O O . ASP A 1 200 ? -4.610 13.569 0.721 1.00 85.56 200 ASP A O 1
ATOM 1474 N N . ALA A 1 201 ? -2.720 14.727 0.281 1.00 81.50 201 ALA A N 1
ATOM 1475 C CA . ALA A 1 201 ? -2.748 15.563 1.477 1.00 81.50 201 ALA A CA 1
ATOM 1476 C C . ALA A 1 201 ? -3.992 16.457 1.530 1.00 81.50 201 ALA A C 1
ATOM 1478 O O . ALA A 1 201 ? -4.427 16.818 2.616 1.00 81.50 201 ALA A O 1
ATOM 1479 N N . GLN A 1 202 ? -4.592 16.799 0.387 1.00 78.00 202 GLN A N 1
ATOM 1480 C CA . GLN A 1 202 ? -5.783 17.643 0.299 1.00 78.00 202 GLN A CA 1
ATOM 1481 C C . GLN A 1 202 ? -7.087 16.867 0.477 1.00 78.00 202 GLN A C 1
ATOM 1483 O O . GLN A 1 202 ? -8.097 17.468 0.829 1.00 78.00 202 GLN A O 1
ATOM 1488 N N . SER A 1 203 ? -7.076 15.542 0.317 1.00 77.75 203 SER A N 1
ATOM 1489 C CA . SER A 1 203 ? -8.273 14.737 0.564 1.00 77.75 203 SER A CA 1
ATOM 1490 C C . SER A 1 203 ? -8.722 14.850 2.030 1.00 77.75 203 SER A C 1
ATOM 1492 O O . SER A 1 203 ? -7.909 14.831 2.959 1.00 77.75 203 SER A O 1
ATOM 1494 N N . GLU A 1 204 ? -10.031 14.992 2.250 1.00 75.44 204 GLU A N 1
ATOM 1495 C CA . GLU A 1 204 ? -10.639 15.046 3.589 1.00 75.44 204 GLU A CA 1
ATOM 1496 C C . GLU A 1 204 ? -11.726 13.977 3.754 1.00 75.44 204 GLU A C 1
ATOM 1498 O O . GLU A 1 204 ? -12.902 14.290 3.949 1.00 75.44 204 GLU A O 1
ATOM 1503 N N . PRO A 1 205 ? -11.372 12.682 3.656 1.00 81.69 205 PRO A N 1
ATOM 1504 C CA . PRO A 1 205 ? -12.347 11.635 3.902 1.00 81.69 205 PRO A CA 1
ATOM 1505 C C . PRO A 1 205 ? -12.820 11.691 5.357 1.00 81.69 205 PRO A C 1
ATOM 1507 O O . PRO A 1 205 ? -12.021 11.882 6.279 1.00 81.69 205 PRO A O 1
ATOM 1510 N N . LYS A 1 206 ? -14.123 11.476 5.560 1.00 90.69 206 LYS A N 1
ATOM 1511 C CA . LYS A 1 206 ? -14.765 11.482 6.880 1.00 90.69 206 LYS A CA 1
ATOM 1512 C C . LYS A 1 206 ? -14.017 10.573 7.863 1.00 90.69 206 LYS A C 1
ATOM 1514 O O . LYS A 1 206 ? -13.706 9.429 7.536 1.00 90.69 206 LYS A O 1
ATOM 1519 N N . THR A 1 207 ? -13.765 11.069 9.075 1.00 94.19 207 THR A N 1
ATOM 1520 C CA . THR A 1 207 ? -13.238 10.250 10.175 1.00 94.19 207 THR A CA 1
ATOM 1521 C C . THR A 1 207 ? -14.204 9.114 10.483 1.00 94.19 207 THR A C 1
ATOM 1523 O O . THR A 1 207 ? -15.391 9.340 10.741 1.00 94.19 207 THR A O 1
ATOM 1526 N N . LEU A 1 208 ? -13.690 7.886 10.474 1.00 95.50 208 LEU A N 1
ATOM 1527 C CA . LEU A 1 208 ? -14.470 6.726 10.866 1.00 95.50 208 LEU A CA 1
ATOM 1528 C C . LEU A 1 208 ? -14.760 6.784 12.364 1.00 95.50 208 LEU A C 1
ATOM 1530 O O . LEU A 1 208 ? -13.861 6.974 13.183 1.00 95.50 208 LEU A O 1
ATOM 1534 N N . THR A 1 209 ? -16.028 6.608 12.711 1.00 95.62 209 THR A N 1
ATOM 1535 C CA . THR A 1 209 ? -16.503 6.583 14.094 1.00 95.62 209 THR A CA 1
ATOM 1536 C C . THR A 1 209 ? -17.146 5.239 14.383 1.00 95.62 209 THR A C 1
ATOM 1538 O O . THR A 1 209 ? -17.519 4.488 13.478 1.00 95.62 209 THR A O 1
ATOM 1541 N N . ILE A 1 210 ? -17.217 4.906 15.664 1.00 94.56 210 ILE A N 1
ATOM 1542 C CA . ILE A 1 210 ? -17.762 3.634 16.107 1.00 94.56 210 ILE A CA 1
ATOM 1543 C C . ILE A 1 210 ? -19.275 3.566 15.858 1.00 94.56 210 ILE A C 1
ATOM 1545 O O . ILE A 1 210 ? -20.026 4.457 16.250 1.00 94.56 210 ILE A O 1
ATOM 1549 N N . ASN A 1 211 ? -19.727 2.472 15.251 1.00 92.62 211 ASN A N 1
ATOM 1550 C CA . ASN A 1 211 ? -21.145 2.178 15.062 1.00 92.62 211 ASN A CA 1
ATOM 1551 C C . ASN A 1 211 ? -21.621 1.065 15.994 1.00 92.62 211 ASN A C 1
ATOM 1553 O O . ASN A 1 211 ? -22.709 1.189 16.556 1.00 92.62 211 ASN A O 1
ATOM 1557 N N . SER A 1 212 ? -20.784 0.063 16.266 1.00 91.12 212 SER A N 1
ATOM 1558 C CA . SER A 1 212 ? -21.102 -1.031 17.186 1.00 91.12 212 SER A CA 1
ATOM 1559 C C . SER A 1 212 ? -19.957 -1.345 18.140 1.00 91.12 212 SER A C 1
ATOM 1561 O O . SER A 1 212 ? -18.788 -1.235 17.772 1.00 91.12 212 SER A O 1
ATOM 1563 N N . ALA A 1 213 ? -20.309 -1.807 19.340 1.00 91.56 213 ALA A N 1
ATOM 1564 C CA . ALA A 1 213 ? -19.374 -2.400 20.285 1.00 91.56 213 ALA A CA 1
ATOM 1565 C C . ALA A 1 213 ? -19.953 -3.706 20.842 1.00 91.56 213 ALA A C 1
ATOM 1567 O O . ALA A 1 213 ? -21.027 -3.718 21.451 1.00 91.56 213 ALA A O 1
ATOM 1568 N N . THR A 1 214 ? -19.252 -4.808 20.606 1.00 90.88 214 THR A N 1
ATOM 1569 C CA . THR A 1 214 ? -19.669 -6.161 20.990 1.00 90.88 214 THR A CA 1
ATOM 1570 C C . THR A 1 214 ? -18.624 -6.788 21.891 1.00 90.88 214 THR A C 1
ATOM 1572 O O . THR A 1 214 ? -17.436 -6.715 21.597 1.00 90.88 214 THR A O 1
ATOM 1575 N N . LEU A 1 215 ? -19.062 -7.417 22.973 1.00 90.31 215 LEU A N 1
ATOM 1576 C CA . LEU A 1 215 ? -18.190 -8.069 23.949 1.00 90.31 215 LEU A CA 1
ATOM 1577 C C . LEU A 1 215 ? -17.479 -9.289 23.353 1.00 90.31 215 LEU A C 1
ATOM 1579 O O . LEU A 1 215 ? -17.957 -9.882 22.382 1.00 90.31 215 LEU A O 1
ATOM 1583 N N . ILE A 1 216 ? -16.348 -9.666 23.947 1.00 87.69 216 ILE A N 1
ATOM 1584 C CA . ILE A 1 216 ? -15.590 -10.866 23.589 1.00 87.69 216 ILE A CA 1
ATOM 1585 C C . ILE A 1 216 ? -15.428 -11.728 24.850 1.00 87.69 216 ILE A C 1
ATOM 1587 O O . ILE A 1 216 ? -14.683 -11.327 25.745 1.00 87.69 216 ILE A O 1
ATOM 1591 N N . PRO A 1 217 ? -16.071 -12.910 24.927 1.00 85.50 217 PRO A N 1
ATOM 1592 C CA . PRO A 1 217 ? -17.107 -13.437 24.026 1.00 85.50 217 PRO A CA 1
ATOM 1593 C C . PRO A 1 217 ? -18.421 -12.634 24.071 1.00 85.50 217 PRO A C 1
ATOM 1595 O O . PRO A 1 217 ? -18.772 -12.061 25.100 1.00 85.50 217 PRO A O 1
ATOM 1598 N N . GLN A 1 218 ? -19.200 -12.646 22.981 1.00 82.31 218 GLN A N 1
ATOM 1599 C CA . GLN A 1 218 ? -20.439 -11.848 22.859 1.00 82.31 218 GLN A CA 1
ATOM 1600 C C . GLN A 1 218 ? -21.503 -12.173 23.915 1.00 82.31 218 GLN A C 1
ATOM 1602 O O . GLN A 1 218 ? -22.361 -11.345 24.209 1.00 82.31 218 GLN A O 1
ATOM 1607 N N . THR A 1 219 ? -21.455 -13.377 24.481 1.00 79.81 219 THR A N 1
ATOM 1608 C CA . THR A 1 219 ? -22.409 -13.876 25.474 1.00 79.81 219 THR A CA 1
ATOM 1609 C C . THR A 1 219 ? -22.106 -13.412 26.900 1.00 79.81 219 THR A C 1
ATOM 1611 O O . THR A 1 219 ? -22.920 -13.647 27.792 1.00 79.81 219 THR A O 1
ATOM 1614 N N . ILE A 1 220 ? -20.958 -12.769 27.143 1.00 79.94 220 ILE A N 1
ATOM 1615 C CA . ILE A 1 220 ? -20.474 -12.448 28.491 1.00 79.94 220 ILE A CA 1
ATOM 1616 C C . ILE A 1 220 ? -20.472 -10.931 28.706 1.00 79.94 220 ILE A C 1
ATOM 1618 O O . ILE A 1 220 ? -19.496 -10.240 28.430 1.00 79.94 220 ILE A O 1
ATOM 1622 N N . GLY A 1 221 ? -21.590 -10.412 29.223 1.00 80.75 221 GLY A N 1
ATOM 1623 C CA . GLY A 1 221 ? -21.764 -9.001 29.584 1.00 80.75 221 GLY A CA 1
ATOM 1624 C C . GLY A 1 221 ? -22.997 -8.366 28.941 1.00 80.75 221 GLY A C 1
ATOM 1625 O O . GLY A 1 221 ? -23.921 -9.071 28.535 1.00 80.75 221 GLY A O 1
ATOM 1626 N N . ARG A 1 222 ? -23.040 -7.027 28.890 1.00 85.44 222 ARG A N 1
ATOM 1627 C CA . ARG A 1 222 ? -24.109 -6.263 28.215 1.00 85.44 222 ARG A CA 1
ATOM 1628 C C . ARG A 1 222 ? -23.570 -5.029 27.485 1.00 85.44 222 ARG A C 1
ATOM 1630 O O . ARG A 1 222 ? -22.825 -4.251 28.072 1.00 85.44 222 ARG A O 1
ATOM 1637 N N . SER A 1 223 ? -23.977 -4.820 26.234 1.00 87.12 223 SER A N 1
ATOM 1638 C CA . SER A 1 223 ? -23.665 -3.607 25.458 1.00 87.12 223 SER A CA 1
ATOM 1639 C C . SER A 1 223 ? -24.838 -2.623 25.469 1.00 87.12 223 SER A C 1
ATOM 1641 O O . SER A 1 223 ? -25.993 -3.034 25.509 1.00 87.12 223 SER A O 1
ATOM 1643 N N . GLY A 1 224 ? -24.549 -1.323 25.379 1.00 85.88 224 GLY A N 1
ATOM 1644 C CA . GLY A 1 224 ? -25.569 -0.280 25.215 1.00 85.88 224 GLY A CA 1
ATOM 1645 C C . GLY A 1 224 ? -26.367 0.054 26.478 1.00 85.88 224 GLY A C 1
ATOM 1646 O O . GLY A 1 224 ? -27.435 0.647 26.375 1.00 85.88 224 GLY A O 1
ATOM 1647 N N . GLU A 1 225 ? -25.864 -0.298 27.661 1.00 89.00 225 GLU A N 1
ATOM 1648 C CA . GLU A 1 225 ? -26.459 0.099 28.941 1.00 89.00 225 GLU A CA 1
ATOM 1649 C C . GLU A 1 225 ? -25.734 1.308 29.563 1.00 89.00 225 GLU A C 1
ATOM 1651 O O . GLU A 1 225 ? -24.544 1.505 29.305 1.00 89.00 225 GLU A O 1
ATOM 1656 N N . PRO A 1 226 ? -26.407 2.085 30.433 1.00 91.38 226 PRO A N 1
ATOM 1657 C CA . PRO A 1 226 ? -25.758 3.124 31.226 1.00 91.38 226 PRO A CA 1
ATOM 1658 C C . PRO A 1 226 ? -24.628 2.587 32.107 1.00 91.38 226 PRO A C 1
ATOM 1660 O O . PRO A 1 226 ? -24.765 1.521 32.719 1.00 91.38 226 PRO A O 1
ATOM 1663 N N . LEU A 1 227 ? -23.547 3.360 32.216 1.00 91.94 227 LEU A N 1
ATOM 1664 C CA . LEU A 1 227 ? -22.389 3.062 33.065 1.00 91.94 227 LEU A CA 1
ATOM 1665 C C . LEU A 1 227 ? -22.259 4.081 34.192 1.00 91.94 227 LEU A C 1
ATOM 1667 O O . LEU A 1 227 ? -22.580 5.256 34.007 1.00 91.94 227 LEU A O 1
ATOM 1671 N N . ARG A 1 228 ? -21.730 3.649 35.341 1.00 90.06 228 ARG A N 1
ATOM 1672 C CA . ARG A 1 228 ? -21.374 4.553 36.438 1.00 90.06 228 ARG A CA 1
ATOM 1673 C C . ARG A 1 228 ? -19.858 4.698 36.503 1.00 90.06 228 ARG A C 1
ATOM 1675 O O . ARG A 1 228 ? -19.170 3.771 36.915 1.00 90.06 228 ARG A O 1
ATOM 1682 N N . LEU A 1 229 ? -19.348 5.862 36.108 1.00 87.19 229 LEU A N 1
ATOM 1683 C CA . LEU A 1 229 ? -17.916 6.163 36.030 1.00 87.19 229 LEU A CA 1
ATOM 1684 C C . LEU A 1 229 ? -17.617 7.390 36.896 1.00 87.19 229 LEU A C 1
ATOM 1686 O O . LEU A 1 229 ? -18.284 8.415 36.763 1.00 87.19 229 LEU A O 1
ATOM 1690 N N . GLY A 1 230 ? -16.657 7.280 37.819 1.00 79.56 230 GLY A N 1
ATOM 1691 C CA . GLY A 1 230 ? -16.278 8.394 38.702 1.00 79.56 230 GLY A CA 1
ATOM 1692 C C . GLY A 1 230 ? -17.446 8.975 39.513 1.00 79.56 230 GLY A C 1
ATOM 1693 O O . GLY A 1 230 ? -17.506 10.178 39.736 1.00 79.56 230 GLY A O 1
ATOM 1694 N N . GLY A 1 231 ? -18.426 8.144 39.886 1.00 82.56 231 GLY A N 1
ATOM 1695 C CA . GLY A 1 231 ? -19.633 8.568 40.607 1.00 82.56 231 GLY A CA 1
ATOM 1696 C C . GLY A 1 231 ? -20.771 9.105 39.727 1.00 82.56 231 GLY A C 1
ATOM 1697 O O . GLY A 1 231 ? -21.914 9.090 40.183 1.00 82.56 231 GLY A O 1
ATOM 1698 N N . ASN A 1 232 ? -20.498 9.463 38.469 1.00 87.62 232 ASN A N 1
ATOM 1699 C CA . ASN A 1 232 ? -21.472 9.976 37.504 1.00 87.62 232 ASN A CA 1
ATOM 1700 C C . ASN A 1 232 ? -22.082 8.856 36.650 1.00 87.62 232 ASN A C 1
ATOM 1702 O O . ASN A 1 232 ? -21.424 7.859 36.354 1.00 87.62 232 ASN A O 1
ATOM 1706 N N . THR A 1 233 ? -23.342 9.022 36.235 1.00 90.69 233 THR A N 1
ATOM 1707 C CA . THR A 1 233 ? -24.018 8.078 35.328 1.00 90.69 233 THR A CA 1
ATOM 1708 C C . THR A 1 233 ? -23.951 8.585 33.893 1.00 90.69 233 THR A C 1
ATOM 1710 O O . THR A 1 233 ? -24.465 9.659 33.587 1.00 90.69 233 THR A O 1
ATOM 1713 N N . TYR A 1 234 ? -23.362 7.786 33.008 1.00 89.69 234 TYR A N 1
ATOM 1714 C CA . TYR A 1 234 ? -23.255 8.063 31.580 1.00 89.69 234 TYR A CA 1
ATOM 1715 C C . TYR A 1 234 ? -24.264 7.212 30.817 1.00 89.69 234 TYR A C 1
ATOM 1717 O O . TYR A 1 234 ? -24.215 5.982 30.865 1.00 89.69 234 TYR A O 1
ATOM 1725 N N . ASN A 1 235 ? -25.189 7.877 30.122 1.00 89.06 235 ASN A N 1
ATOM 1726 C CA . ASN A 1 235 ? -26.257 7.229 29.366 1.00 89.06 235 ASN A CA 1
ATOM 1727 C C . ASN A 1 235 ? -25.941 7.214 27.859 1.00 89.06 235 ASN A C 1
ATOM 1729 O O . ASN A 1 235 ? -25.556 8.256 27.323 1.00 89.06 235 ASN A O 1
ATOM 1733 N N . PRO A 1 236 ? -26.193 6.097 27.150 1.00 88.00 236 PRO A N 1
ATOM 1734 C CA . PRO A 1 236 ? -25.997 6.002 25.701 1.00 88.00 236 PRO A CA 1
ATOM 1735 C C . PRO A 1 236 ? -26.763 7.045 24.882 1.00 88.00 236 PRO A C 1
ATOM 1737 O O . PRO A 1 236 ? -26.257 7.522 23.870 1.00 88.00 236 PRO A O 1
ATOM 1740 N N . SER A 1 237 ? -27.965 7.426 25.324 1.00 87.31 237 SER A N 1
ATOM 1741 C CA . SER A 1 237 ? -28.813 8.401 24.630 1.00 87.31 237 SER A CA 1
ATOM 1742 C C . SER A 1 237 ? -28.256 9.826 24.669 1.00 87.31 237 SER A C 1
ATOM 1744 O O . SER A 1 237 ? -28.415 10.561 23.699 1.00 87.31 237 SER A O 1
ATOM 1746 N N . SER A 1 238 ? -27.586 10.218 25.757 1.00 85.62 238 SER A N 1
ATOM 1747 C CA . SER A 1 238 ? -26.987 11.552 25.909 1.00 85.62 238 SER A CA 1
ATOM 1748 C C . SER A 1 238 ? -25.516 11.619 25.489 1.00 85.62 238 SER A C 1
ATOM 1750 O O . SER A 1 238 ? -24.951 12.705 25.420 1.00 85.62 238 SER A O 1
ATOM 1752 N N . HIS A 1 239 ? -24.901 10.472 25.194 1.00 86.44 239 HIS A N 1
ATOM 1753 C CA . HIS A 1 239 ? -23.480 10.337 24.871 1.00 86.44 239 HIS A CA 1
ATOM 1754 C C . HIS A 1 239 ? -23.286 9.434 23.644 1.00 86.44 239 HIS A C 1
ATOM 1756 O O . HIS A 1 239 ? -22.534 8.457 23.673 1.00 86.44 239 HIS A O 1
ATOM 1762 N N . SER A 1 240 ? -23.989 9.753 22.556 1.00 85.12 240 SER A N 1
ATOM 1763 C CA . SER A 1 240 ? -24.048 8.945 21.329 1.00 85.12 240 SER A CA 1
ATOM 1764 C C . SER A 1 240 ? -22.703 8.779 20.609 1.00 85.12 240 SER A C 1
ATOM 1766 O O . SER A 1 240 ? -22.553 7.876 19.781 1.00 85.12 240 SER A O 1
ATOM 1768 N N . GLN A 1 241 ? -21.709 9.604 20.945 1.00 84.88 241 GLN A N 1
ATOM 1769 C CA . GLN A 1 241 ? -20.328 9.495 20.477 1.00 84.88 241 GLN A CA 1
ATOM 1770 C C . GLN A 1 241 ? -19.565 8.310 21.088 1.00 84.88 241 GLN A C 1
ATOM 1772 O O . GLN A 1 241 ? -18.515 7.938 20.569 1.00 84.88 241 GLN A O 1
ATOM 1777 N N . TYR A 1 242 ? -20.085 7.703 22.159 1.00 89.62 242 TYR A N 1
ATOM 1778 C CA . TYR A 1 242 ? -19.515 6.511 22.782 1.00 89.62 242 TYR A CA 1
ATOM 1779 C C . TYR A 1 242 ? -20.341 5.268 22.462 1.00 89.62 242 TYR A C 1
ATOM 1781 O O . TYR A 1 242 ? -21.544 5.320 22.185 1.00 89.62 242 TYR A O 1
ATOM 1789 N N . ARG A 1 243 ? -19.703 4.105 22.569 1.00 93.25 243 ARG A N 1
ATOM 1790 C CA . ARG A 1 243 ? -20.413 2.846 22.818 1.00 93.25 243 ARG A CA 1
ATOM 1791 C C . ARG A 1 243 ? -20.074 2.327 24.202 1.00 93.25 243 ARG A C 1
ATOM 1793 O O . ARG A 1 243 ? -18.935 2.426 24.641 1.00 93.25 243 ARG A O 1
ATOM 1800 N N . PHE A 1 244 ? -21.079 1.789 24.876 1.00 92.06 244 PHE A N 1
ATOM 1801 C CA . PHE A 1 244 ? -21.005 1.402 26.280 1.00 92.06 244 PHE A CA 1
ATOM 1802 C C . PHE A 1 244 ? -20.987 -0.118 26.409 1.00 92.06 244 PHE A C 1
ATOM 1804 O O . PHE A 1 244 ? -21.773 -0.790 25.737 1.00 92.06 244 PHE A O 1
ATOM 1811 N N . ALA A 1 245 ? -20.128 -0.646 27.278 1.00 92.62 245 ALA A N 1
ATOM 1812 C CA . ALA A 1 245 ? -20.016 -2.076 27.542 1.00 92.62 245 ALA A CA 1
ATOM 1813 C C . ALA A 1 245 ? -19.833 -2.382 29.034 1.00 92.62 245 ALA A C 1
ATOM 1815 O O . ALA A 1 245 ? -18.938 -1.867 29.696 1.00 92.62 245 ALA A O 1
ATOM 1816 N N . LYS A 1 246 ? -20.672 -3.268 29.559 1.00 92.44 246 LYS A N 1
ATOM 1817 C CA . LYS A 1 246 ? -20.540 -3.851 30.893 1.00 92.44 246 LYS A CA 1
ATOM 1818 C C . LYS A 1 246 ? -19.877 -5.214 30.776 1.00 92.44 246 LYS A C 1
ATOM 1820 O O . LYS A 1 246 ? -20.490 -6.144 30.248 1.00 92.44 246 LYS A O 1
ATOM 1825 N N . LEU A 1 247 ? -18.642 -5.305 31.253 1.00 90.81 247 LEU A N 1
ATOM 1826 C CA . LEU A 1 247 ? -17.824 -6.512 31.251 1.00 90.81 247 LEU A CA 1
ATOM 1827 C C . LEU A 1 247 ? -18.172 -7.343 32.492 1.00 90.81 247 LEU A C 1
ATOM 1829 O O . LEU A 1 247 ? -18.254 -6.796 33.586 1.00 90.81 247 LEU A O 1
ATOM 1833 N N . ARG A 1 248 ? -18.385 -8.648 32.324 1.00 90.12 248 ARG A N 1
ATOM 1834 C CA . ARG A 1 248 ? -18.535 -9.612 33.430 1.00 90.12 248 ARG A CA 1
ATOM 1835 C C . ARG A 1 248 ? -17.304 -10.507 33.510 1.00 90.12 248 ARG A C 1
ATOM 1837 O O . ARG A 1 248 ? -16.559 -10.595 32.531 1.00 90.12 248 ARG A O 1
ATOM 1844 N N . ASP A 1 249 ? -17.149 -11.214 34.625 1.00 83.06 249 ASP A N 1
ATOM 1845 C CA . ASP A 1 249 ? -16.146 -12.272 34.773 1.00 83.06 249 ASP A CA 1
ATOM 1846 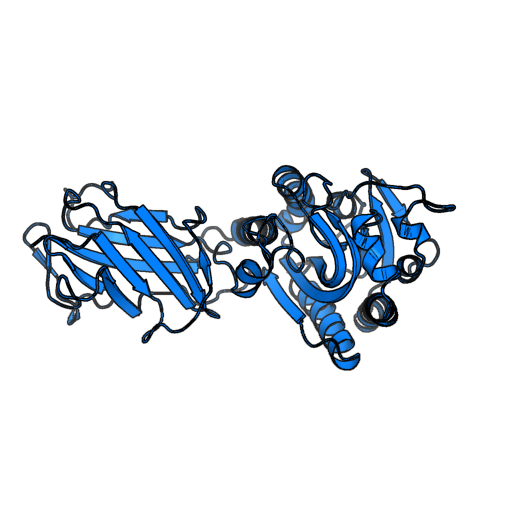C C . ASP A 1 249 ? -16.153 -13.226 33.567 1.00 83.06 249 ASP A C 1
ATOM 1848 O O . ASP A 1 249 ? -17.198 -13.726 33.143 1.00 83.06 249 ASP A O 1
ATOM 1852 N N . GLY A 1 250 ? -14.970 -13.435 32.983 1.00 82.44 250 GLY A N 1
ATOM 1853 C CA . GLY A 1 250 ? -14.774 -14.221 31.760 1.00 82.44 250 GLY A CA 1
ATOM 1854 C C . GLY A 1 250 ? -14.798 -13.420 30.451 1.00 82.44 250 GLY A C 1
ATOM 1855 O O . GLY A 1 250 ? -14.447 -13.971 29.409 1.00 82.44 250 GLY A O 1
ATOM 1856 N N . SER A 1 251 ? -15.158 -12.132 30.473 1.00 87.19 251 SER A N 1
ATOM 1857 C CA . SER A 1 251 ? -14.956 -11.241 29.324 1.00 87.19 251 SER A CA 1
ATOM 1858 C C . SER A 1 251 ? -13.468 -10.938 29.158 1.00 87.19 251 SER A C 1
ATOM 1860 O O . SER A 1 251 ? -12.822 -10.470 30.092 1.00 87.19 251 SER A O 1
ATOM 1862 N N . THR A 1 252 ? -12.934 -11.150 27.958 1.00 88.44 252 THR A N 1
ATOM 1863 C CA . THR A 1 252 ? -11.528 -10.872 27.627 1.00 88.44 252 THR A CA 1
ATOM 1864 C C . THR A 1 252 ? -11.348 -9.537 26.912 1.00 88.44 252 THR A C 1
ATOM 1866 O O . THR A 1 252 ? -10.223 -9.078 26.736 1.00 88.44 252 THR A O 1
ATOM 1869 N N . GLY A 1 253 ? -12.431 -8.910 26.443 1.00 93.06 253 GLY A N 1
ATOM 1870 C CA . GLY A 1 253 ? -12.310 -7.664 25.698 1.00 93.06 253 GLY A CA 1
ATOM 1871 C C . GLY A 1 253 ? -13.563 -7.221 24.956 1.00 93.06 253 GLY A C 1
ATOM 1872 O O . GLY A 1 253 ? -14.680 -7.654 25.245 1.00 93.06 253 GLY A O 1
ATOM 1873 N N . ILE A 1 254 ? -13.361 -6.340 23.979 1.00 94.81 254 ILE A N 1
ATOM 1874 C CA . ILE A 1 254 ? -14.428 -5.734 23.183 1.00 94.81 254 ILE A CA 1
ATOM 1875 C C . ILE A 1 254 ? -14.008 -5.591 21.719 1.00 94.81 254 ILE A C 1
ATOM 1877 O O . ILE A 1 254 ? -12.897 -5.174 21.410 1.00 94.81 254 ILE A O 1
ATOM 1881 N N . ALA A 1 255 ? -14.917 -5.909 20.805 1.00 94.94 255 ALA A N 1
ATOM 1882 C CA . 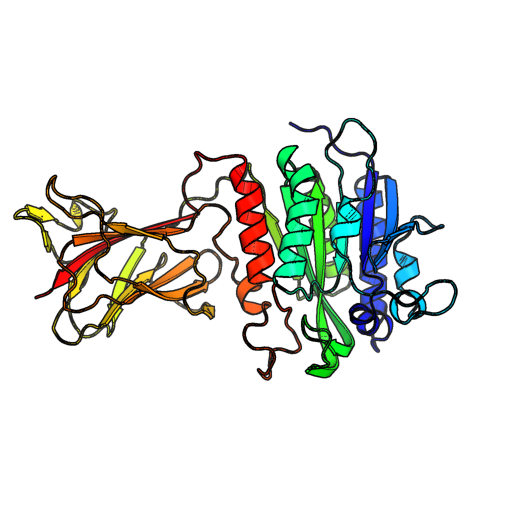ALA A 1 255 ? -14.794 -5.608 19.388 1.00 94.94 255 ALA A CA 1
ATOM 1883 C C . ALA A 1 255 ? -15.567 -4.325 19.064 1.00 94.94 255 ALA A C 1
ATOM 1885 O O . ALA A 1 255 ? -16.780 -4.244 19.270 1.00 94.94 255 ALA A O 1
ATOM 1886 N N . LEU A 1 256 ? -14.865 -3.328 18.540 1.00 95.81 256 LEU A N 1
ATOM 1887 C CA . LEU A 1 256 ? -15.403 -2.059 18.065 1.00 95.81 256 LEU A CA 1
ATOM 1888 C C . LEU A 1 256 ? -15.473 -2.108 16.541 1.00 95.81 256 LEU A C 1
ATOM 1890 O O . LEU A 1 256 ? -14.481 -2.462 15.911 1.00 95.81 256 LEU A O 1
ATOM 1894 N N . ALA A 1 257 ? -16.594 -1.731 15.931 1.00 95.69 257 ALA A N 1
ATOM 1895 C CA . ALA A 1 257 ? -16.699 -1.687 14.474 1.00 95.69 257 ALA A CA 1
ATOM 1896 C C . ALA A 1 257 ? -17.381 -0.416 13.971 1.00 95.69 257 ALA A C 1
ATOM 1898 O O . ALA A 1 257 ? -18.257 0.151 14.629 1.00 95.69 257 ALA A O 1
ATOM 1899 N N . THR A 1 258 ? -16.981 0.023 12.779 1.00 95.69 258 THR A N 1
ATOM 1900 C CA . THR A 1 258 ? -17.512 1.218 12.104 1.00 95.69 258 THR A CA 1
ATOM 1901 C C . THR A 1 258 ? -18.732 0.914 11.238 1.00 95.69 258 THR A C 1
ATOM 1903 O O . THR A 1 258 ? -19.260 1.811 10.592 1.00 95.69 258 THR A O 1
ATOM 1906 N N . ILE A 1 259 ? -19.214 -0.329 11.220 1.00 94.00 259 ILE A N 1
ATOM 1907 C CA . ILE A 1 259 ? -20.435 -0.751 10.527 1.00 94.00 259 ILE A CA 1
ATOM 1908 C C . ILE A 1 259 ? -21.133 -1.855 11.324 1.00 94.00 259 ILE A C 1
ATOM 1910 O O . ILE A 1 259 ? -20.475 -2.628 12.020 1.00 94.00 259 ILE A O 1
ATOM 1914 N N . GLN A 1 260 ? -22.461 -1.924 11.215 1.00 89.75 260 GLN A N 1
ATOM 1915 C CA . GLN A 1 260 ? -23.276 -2.978 11.808 1.00 89.75 260 GLN A CA 1
ATOM 1916 C C . GLN A 1 260 ? -24.338 -3.459 10.798 1.00 89.75 260 GLN A C 1
ATOM 1918 O O . GLN A 1 260 ? -25.055 -2.617 10.258 1.00 89.75 260 GLN A O 1
ATOM 1923 N N . PRO A 1 261 ? -24.479 -4.779 10.569 1.00 89.12 261 PRO A N 1
ATOM 1924 C CA . PRO A 1 261 ? -23.620 -5.850 11.083 1.00 89.12 261 PRO A CA 1
ATOM 1925 C C . PRO A 1 261 ? -22.213 -5.813 10.460 1.00 89.12 261 PRO A C 1
ATOM 1927 O O . PRO A 1 261 ? -22.040 -5.410 9.311 1.00 89.12 261 PRO A O 1
ATOM 1930 N N . TRP A 1 262 ? -21.199 -6.250 11.214 1.00 90.31 262 TRP A N 1
ATOM 1931 C CA . TRP A 1 262 ? -19.870 -6.491 10.645 1.00 90.31 262 TRP A CA 1
ATOM 1932 C C . TRP A 1 262 ? -19.910 -7.752 9.780 1.00 90.31 262 TRP A C 1
ATOM 1934 O O . TRP A 1 262 ? -20.314 -8.812 10.257 1.00 90.31 262 TRP A O 1
ATOM 1944 N N . SER A 1 263 ? -19.461 -7.654 8.531 1.00 87.19 263 SER A N 1
ATOM 1945 C CA . SER A 1 263 ? -19.302 -8.807 7.645 1.00 87.19 263 SER A CA 1
ATOM 1946 C C . SER A 1 263 ? -18.026 -8.667 6.814 1.00 87.19 263 SER A C 1
ATOM 1948 O O . SER A 1 263 ? -17.743 -7.602 6.268 1.00 87.19 263 SER A O 1
ATOM 1950 N N . GLY A 1 264 ? -17.246 -9.749 6.747 1.00 85.19 264 GLY A N 1
ATOM 1951 C CA . GLY A 1 264 ? -16.018 -9.823 5.955 1.00 85.19 264 GLY A CA 1
ATOM 1952 C C . GLY A 1 264 ? -14.793 -9.137 6.572 1.00 85.19 264 GLY A C 1
ATOM 1953 O O . GLY A 1 264 ? -14.692 -8.966 7.790 1.00 85.19 264 GLY A O 1
ATOM 1954 N N . GLY A 1 265 ? -13.863 -8.779 5.684 1.00 86.44 265 GLY A N 1
ATOM 1955 C CA . GLY A 1 265 ? -12.572 -8.168 5.989 1.00 86.44 265 GLY A CA 1
ATOM 1956 C C . GLY A 1 265 ? -11.454 -9.167 6.273 1.00 86.44 265 GLY A C 1
ATOM 1957 O O . GLY A 1 265 ? -11.700 -10.315 6.641 1.00 86.44 265 GLY A O 1
ATOM 1958 N N . VAL A 1 266 ? -10.214 -8.708 6.107 1.00 87.06 266 VAL A N 1
ATOM 1959 C CA . VAL A 1 266 ? -9.019 -9.476 6.480 1.00 87.06 266 VAL A CA 1
ATOM 1960 C C . VAL A 1 266 ? -8.556 -9.029 7.857 1.00 87.06 266 VAL A C 1
ATOM 1962 O O . VAL A 1 266 ? -8.297 -7.844 8.071 1.00 87.06 266 VAL A O 1
ATOM 1965 N N . THR A 1 267 ? -8.463 -9.978 8.785 1.00 89.06 267 THR A N 1
ATOM 1966 C CA . THR A 1 267 ? -7.954 -9.743 10.138 1.00 89.06 267 THR A CA 1
ATOM 1967 C C . THR A 1 267 ? -6.434 -9.848 10.158 1.00 89.06 267 THR A C 1
ATOM 1969 O O . THR A 1 267 ? -5.853 -10.814 9.662 1.00 89.06 267 THR A O 1
ATOM 1972 N N . ARG A 1 268 ? -5.791 -8.862 10.777 1.00 88.88 268 ARG A N 1
ATOM 1973 C CA . ARG A 1 268 ? -4.368 -8.845 11.101 1.00 88.88 268 ARG A CA 1
ATOM 1974 C C . ARG A 1 268 ? -4.182 -8.661 12.611 1.00 88.88 268 ARG A C 1
ATOM 1976 O O . ARG A 1 268 ? -5.049 -8.064 13.257 1.00 88.88 268 ARG A O 1
ATOM 1983 N N . PRO A 1 269 ? -3.070 -9.156 13.180 1.00 90.75 269 PRO A N 1
ATOM 1984 C CA . PRO A 1 269 ? -2.606 -8.721 14.495 1.00 90.75 269 PRO A CA 1
ATOM 1985 C C . PRO A 1 269 ? -2.420 -7.199 14.553 1.00 90.75 269 PRO A C 1
ATOM 1987 O O . PRO A 1 269 ? -2.538 -6.512 13.536 1.00 90.75 269 PRO A O 1
ATOM 1990 N N . ASP A 1 270 ? -2.120 -6.672 15.738 1.00 86.62 270 ASP A N 1
ATOM 1991 C CA . ASP A 1 270 ? -1.798 -5.253 15.884 1.00 86.62 270 ASP A CA 1
ATOM 1992 C C . ASP A 1 270 ? -0.670 -4.832 14.928 1.00 86.62 270 ASP A C 1
ATOM 1994 O O . ASP A 1 270 ? 0.441 -5.358 14.961 1.00 86.62 270 ASP A O 1
ATOM 1998 N N . LEU A 1 271 ? -0.993 -3.875 14.058 1.00 85.19 271 LEU A N 1
ATOM 1999 C CA . LEU A 1 271 ? -0.088 -3.304 13.065 1.00 85.19 271 LEU A CA 1
ATOM 2000 C C . LEU A 1 271 ? 0.735 -2.130 13.629 1.00 85.19 271 LEU A C 1
ATOM 2002 O O . LEU A 1 271 ? 1.473 -1.488 12.886 1.00 85.19 271 LEU A O 1
ATOM 2006 N N . GLY A 1 272 ? 0.561 -1.778 14.908 1.00 88.88 272 GLY A N 1
ATOM 2007 C CA . GLY A 1 272 ? 1.182 -0.606 15.531 1.00 88.88 272 GLY A CA 1
ATOM 2008 C C . GLY A 1 272 ? 0.604 0.727 15.041 1.00 88.88 272 GLY A C 1
ATOM 2009 O O . GLY A 1 272 ? 1.223 1.779 15.198 1.00 88.88 272 GLY A O 1
ATOM 2010 N N . LEU A 1 273 ? -0.577 0.700 14.411 1.00 91.00 273 LEU A N 1
ATOM 2011 C CA . LEU A 1 273 ? -1.217 1.873 13.794 1.00 91.00 273 LEU A CA 1
ATOM 2012 C C . LEU A 1 273 ? -2.232 2.559 14.715 1.00 91.00 273 LEU A C 1
ATOM 2014 O O . LEU A 1 273 ? -2.597 3.715 14.480 1.00 91.00 273 LEU A O 1
ATOM 2018 N N . VAL A 1 274 ? -2.720 1.846 15.732 1.00 94.81 274 VAL A N 1
ATOM 2019 C CA . VAL A 1 274 ? -3.755 2.322 16.652 1.00 94.81 274 VAL A CA 1
ATOM 2020 C C . VAL A 1 274 ? -3.099 2.911 17.891 1.00 94.81 274 VAL A C 1
ATOM 2022 O O . VAL A 1 274 ? -2.305 2.262 18.564 1.00 94.81 274 VAL A O 1
ATOM 2025 N N . LYS A 1 275 ? -3.476 4.141 18.227 1.00 94.88 275 LYS A N 1
ATOM 2026 C CA . LYS A 1 275 ? -3.140 4.771 19.503 1.00 94.88 275 LYS A CA 1
ATOM 2027 C C . LYS A 1 275 ? -4.327 4.632 20.443 1.00 94.88 275 LYS A C 1
ATOM 2029 O O . LYS A 1 275 ? -5.434 5.036 20.089 1.00 94.88 275 LYS A O 1
ATOM 2034 N N . LEU A 1 276 ? -4.089 4.061 21.617 1.00 95.50 276 LEU A N 1
ATOM 2035 C CA . LEU A 1 276 ? -5.077 3.964 22.686 1.00 95.50 276 LEU A CA 1
ATOM 2036 C C . LEU A 1 276 ? -4.817 5.059 23.710 1.00 95.50 276 LEU A C 1
ATOM 2038 O O . LEU A 1 276 ? -3.686 5.270 24.140 1.00 95.50 276 LEU A O 1
ATOM 2042 N N . GLU A 1 277 ? -5.875 5.753 24.095 1.00 94.38 277 GLU A N 1
ATOM 2043 C CA . GLU A 1 277 ? -5.810 6.867 25.032 1.00 94.38 277 GLU A CA 1
ATOM 2044 C C . GLU A 1 277 ? -7.053 6.871 25.916 1.00 94.38 277 GLU A C 1
ATOM 2046 O O . GLU A 1 277 ? -8.173 6.620 25.457 1.00 94.38 277 GLU A O 1
ATOM 2051 N N . ARG A 1 278 ? -6.855 7.153 27.203 1.00 92.81 278 ARG A N 1
ATOM 2052 C CA . ARG A 1 278 ? -7.957 7.294 28.146 1.00 92.81 278 ARG A CA 1
ATOM 2053 C C . ARG A 1 278 ? -8.586 8.666 27.999 1.00 92.81 278 ARG A C 1
ATOM 2055 O O . ARG A 1 278 ? -7.900 9.684 27.985 1.00 92.81 278 ARG A O 1
ATOM 2062 N N . ILE A 1 279 ? -9.907 8.686 27.880 1.00 90.88 279 ILE A N 1
ATOM 2063 C CA . ILE A 1 279 ? -10.667 9.926 27.888 1.00 90.88 279 ILE A CA 1
ATOM 2064 C C . ILE A 1 279 ? -10.894 10.303 29.345 1.00 90.88 279 ILE A C 1
ATOM 2066 O O . ILE A 1 279 ? -11.518 9.554 30.098 1.00 90.88 279 ILE A O 1
ATOM 2070 N N . GLN A 1 280 ? -10.402 11.480 29.715 1.00 87.19 280 GLN A N 1
ATOM 2071 C CA . GLN A 1 280 ? -10.622 12.060 31.027 1.00 87.19 280 GLN A CA 1
ATOM 2072 C C . GLN A 1 280 ? -12.101 12.444 31.171 1.00 87.19 280 GLN A C 1
ATOM 2074 O O . GLN A 1 280 ? -12.590 13.340 30.483 1.00 87.19 280 GLN A O 1
ATOM 2079 N N . LEU A 1 281 ? -12.821 11.739 32.042 1.00 81.75 281 LEU A N 1
ATOM 2080 C CA . LEU A 1 281 ? -14.217 12.017 32.383 1.00 81.75 281 LEU A CA 1
ATOM 2081 C C . LEU A 1 281 ? -14.334 12.790 33.708 1.00 81.75 281 LEU A C 1
ATOM 2083 O O . LEU A 1 281 ? -15.377 13.373 34.001 1.00 81.75 281 LEU A O 1
ATOM 2087 N N . SER A 1 282 ? -13.265 12.801 34.503 1.00 73.31 282 SER A N 1
ATOM 2088 C CA . SER A 1 282 ? -13.115 13.527 35.762 1.00 73.31 282 SER A CA 1
ATOM 2089 C C . SER A 1 282 ? -11.684 14.073 35.900 1.00 73.31 282 SER A C 1
ATOM 2091 O O . SER A 1 282 ? -10.748 13.427 35.424 1.00 73.31 282 SER A O 1
ATOM 2093 N N . PRO A 1 283 ? -11.458 15.210 36.590 1.00 72.62 283 PRO A N 1
ATOM 2094 C CA . PRO A 1 283 ? -10.118 15.769 36.813 1.00 72.62 283 PRO A CA 1
ATOM 2095 C C . PRO A 1 283 ? -9.106 14.791 37.429 1.00 72.62 283 PRO A C 1
ATOM 2097 O O . PRO A 1 283 ? -7.910 14.939 37.207 1.00 72.62 283 PRO A O 1
ATOM 2100 N N . ASN A 1 284 ? -9.585 13.780 38.160 1.00 72.44 284 ASN A N 1
ATOM 2101 C CA . ASN A 1 284 ? -8.750 12.795 38.851 1.00 72.44 284 ASN A CA 1
ATOM 2102 C C . ASN A 1 284 ? -8.547 11.488 38.066 1.00 72.44 284 ASN A C 1
ATOM 2104 O O . ASN A 1 284 ? -7.921 10.565 38.586 1.00 72.44 284 ASN A O 1
ATOM 2108 N N . ASP A 1 285 ? -9.093 11.366 36.852 1.00 74.88 285 ASP A N 1
ATOM 2109 C CA . ASP A 1 285 ? -8.891 10.161 36.050 1.00 74.88 285 ASP A CA 1
ATOM 2110 C C . ASP A 1 285 ? -7.440 10.080 35.562 1.00 74.88 285 ASP A C 1
ATOM 2112 O O . ASP A 1 285 ? -6.874 11.057 35.066 1.00 74.88 285 ASP A O 1
ATOM 2116 N N . SER A 1 286 ? -6.851 8.887 35.656 1.00 76.38 286 SER A N 1
ATOM 2117 C CA . SER A 1 286 ? -5.575 8.594 35.002 1.00 76.38 286 SER A CA 1
ATOM 2118 C C . SER A 1 286 ? -5.706 8.749 33.483 1.00 76.38 286 SER A C 1
ATOM 2120 O O . SER A 1 286 ? -6.746 8.431 32.905 1.00 76.38 286 SER A O 1
ATOM 2122 N N . THR A 1 287 ? -4.638 9.193 32.823 1.00 78.62 287 THR A N 1
ATOM 2123 C CA . THR A 1 287 ? -4.529 9.200 31.355 1.00 78.62 287 THR A CA 1
ATOM 2124 C C . THR A 1 287 ? -3.995 7.874 30.798 1.00 78.62 287 THR A C 1
ATOM 2126 O O . THR A 1 287 ? -4.053 7.647 29.589 1.00 78.62 287 THR A O 1
ATOM 2129 N N . ASP A 1 288 ? -3.516 6.981 31.670 1.00 83.00 288 ASP A N 1
ATOM 2130 C CA . ASP A 1 288 ? -2.977 5.671 31.308 1.00 83.00 288 ASP A CA 1
ATOM 2131 C C . ASP A 1 288 ? -4.108 4.705 30.879 1.00 83.00 288 ASP A C 1
ATOM 2133 O O . ASP A 1 288 ? -5.045 4.463 31.660 1.00 83.00 288 ASP A O 1
ATOM 2137 N N . PRO A 1 289 ? -4.039 4.102 29.672 1.00 83.44 289 PRO A N 1
ATOM 2138 C CA . PRO A 1 289 ? -4.982 3.072 29.233 1.00 83.44 289 PRO A CA 1
ATOM 2139 C C . PRO A 1 289 ? -4.952 1.787 30.083 1.00 83.44 289 PRO A C 1
ATOM 2141 O O . PRO A 1 289 ? -5.805 0.928 29.886 1.00 83.44 289 PRO A O 1
ATOM 2144 N N . SER A 1 290 ? -4.055 1.663 31.070 1.00 81.69 290 SER A N 1
ATOM 2145 C CA . SER A 1 290 ? -4.111 0.657 32.144 1.00 81.69 290 SER A CA 1
ATOM 2146 C C . SER A 1 290 ? -4.045 -0.796 31.648 1.00 81.69 290 SER A C 1
ATOM 2148 O O . SER A 1 290 ? -4.811 -1.652 32.088 1.00 81.69 290 SER A O 1
ATOM 2150 N N . GLY A 1 291 ? -3.142 -1.077 30.704 1.00 87.81 291 GLY A N 1
ATOM 2151 C CA . GLY A 1 291 ? -2.928 -2.426 30.163 1.00 87.81 291 GLY A CA 1
ATOM 2152 C C . GLY A 1 291 ? -3.929 -2.870 29.091 1.00 87.81 291 GLY A C 1
ATOM 2153 O O . GLY A 1 291 ? -3.820 -3.990 28.602 1.00 87.81 291 GLY A O 1
ATOM 2154 N N . ILE A 1 292 ? -4.875 -2.010 28.694 1.00 94.50 292 ILE A N 1
ATOM 2155 C CA . ILE A 1 292 ? -5.721 -2.247 27.517 1.00 94.50 292 ILE A CA 1
ATOM 2156 C C . ILE A 1 292 ? -4.842 -2.224 26.266 1.00 94.50 292 ILE A C 1
ATOM 2158 O O . ILE A 1 292 ? -4.071 -1.283 26.061 1.00 94.50 292 ILE A O 1
ATOM 2162 N N . SER A 1 293 ? -4.985 -3.235 25.414 1.00 95.38 293 SER A N 1
ATOM 2163 C CA . SER A 1 293 ? -4.174 -3.402 24.207 1.00 95.38 293 SER A CA 1
ATOM 2164 C C . SER A 1 293 ? -5.033 -3.749 22.994 1.00 95.38 293 SER A C 1
ATOM 2166 O O . SER A 1 293 ? -6.176 -4.200 23.113 1.00 95.38 293 SER A O 1
ATOM 2168 N N . LEU A 1 294 ? -4.498 -3.507 21.796 1.00 95.81 294 LEU A N 1
ATOM 2169 C CA . LEU A 1 294 ? -5.111 -3.989 20.566 1.00 95.81 294 LEU A CA 1
ATOM 2170 C C . LEU A 1 294 ? -4.703 -5.445 20.347 1.00 95.81 294 LEU A C 1
ATOM 2172 O O . LEU A 1 294 ? -3.523 -5.766 20.274 1.00 95.81 294 LEU A O 1
ATOM 2176 N N . LYS A 1 295 ? -5.693 -6.323 20.202 1.00 95.19 295 LYS A N 1
ATOM 2177 C CA . LYS A 1 295 ? -5.485 -7.726 19.849 1.00 95.19 295 LYS A CA 1
ATOM 2178 C C . LYS A 1 295 ? -5.431 -7.913 18.339 1.00 95.19 295 LYS A C 1
ATOM 2180 O O . LYS A 1 295 ? -4.562 -8.610 17.820 1.00 95.19 295 LYS A O 1
ATOM 2185 N N . SER A 1 296 ? -6.396 -7.331 17.631 1.00 94.81 296 SER A N 1
ATOM 2186 C CA . SER A 1 296 ? -6.503 -7.483 16.184 1.00 94.81 296 SER A CA 1
ATOM 2187 C C . SER A 1 296 ? -7.182 -6.287 15.525 1.00 94.81 296 SER A C 1
ATOM 2189 O O . SER A 1 296 ? -7.957 -5.547 16.139 1.00 94.81 296 SER A O 1
ATOM 2191 N N . MET A 1 297 ? -6.892 -6.114 14.242 1.00 95.19 297 MET A N 1
ATOM 2192 C CA . MET A 1 297 ? -7.491 -5.119 13.367 1.00 95.19 297 MET A CA 1
ATOM 2193 C C . MET A 1 297 ? -8.019 -5.815 12.118 1.00 95.19 297 MET A C 1
ATOM 2195 O O . MET A 1 297 ? -7.357 -6.676 11.549 1.00 95.19 297 MET A O 1
ATOM 2199 N N . SER A 1 298 ? -9.216 -5.447 11.674 1.00 94.56 298 SER A N 1
ATOM 2200 C CA . SER A 1 298 ? -9.796 -5.939 10.424 1.00 94.56 298 SER A CA 1
ATOM 2201 C C . SER A 1 298 ? -10.295 -4.781 9.574 1.00 94.56 298 SER A C 1
ATOM 2203 O O . SER A 1 298 ? -10.938 -3.864 10.089 1.00 94.56 298 SER A O 1
ATOM 2205 N N . VAL A 1 299 ? -10.031 -4.839 8.271 1.00 93.94 299 VAL A N 1
ATOM 2206 C CA . VAL A 1 299 ? -10.508 -3.846 7.298 1.00 93.94 299 VAL A CA 1
ATOM 2207 C C . VAL A 1 299 ? -11.368 -4.533 6.247 1.00 93.94 299 VAL A C 1
ATOM 2209 O O . VAL A 1 299 ? -10.975 -5.564 5.701 1.00 93.94 299 VAL A O 1
ATOM 2212 N N . ALA A 1 300 ? -12.541 -3.959 5.982 1.00 92.75 300 ALA A N 1
ATOM 2213 C CA . ALA A 1 300 ? -13.498 -4.418 4.977 1.00 92.75 300 ALA A CA 1
ATOM 2214 C C . ALA A 1 300 ? -14.015 -3.214 4.177 1.00 92.75 300 ALA A C 1
ATOM 2216 O O . ALA A 1 300 ? -14.813 -2.412 4.673 1.00 92.75 300 ALA A O 1
ATOM 2217 N N . GLY A 1 301 ? -13.544 -3.059 2.942 1.00 90.06 301 GLY A N 1
ATOM 2218 C CA . GLY A 1 301 ? -13.748 -1.862 2.134 1.00 90.06 301 GLY A CA 1
ATOM 2219 C C . GLY A 1 301 ? -13.208 -0.628 2.855 1.00 90.06 301 GLY A C 1
ATOM 2220 O O . GLY A 1 301 ? -12.026 -0.552 3.177 1.00 90.06 301 GLY A O 1
ATOM 2221 N N . SER A 1 302 ? -14.095 0.323 3.143 1.00 89.69 302 SER A N 1
ATOM 2222 C CA . SER A 1 302 ? -13.807 1.535 3.919 1.00 89.69 302 SER A CA 1
ATOM 2223 C C . SER A 1 302 ? -14.117 1.404 5.416 1.00 89.69 302 SER A C 1
ATOM 2225 O O . SER A 1 302 ? -14.067 2.399 6.140 1.00 89.69 302 SER A O 1
ATOM 2227 N N . ASN A 1 303 ? -14.463 0.204 5.891 1.00 94.69 303 ASN A N 1
ATOM 2228 C CA . ASN A 1 303 ? -14.835 -0.045 7.280 1.00 94.69 303 ASN A CA 1
ATOM 2229 C C . ASN A 1 303 ? -13.700 -0.681 8.076 1.00 94.69 303 ASN A C 1
ATOM 2231 O O . ASN A 1 303 ? -12.880 -1.434 7.552 1.00 94.69 303 ASN A O 1
ATOM 2235 N N . LEU A 1 304 ? -13.723 -0.415 9.377 1.00 95.62 304 LEU A N 1
ATOM 2236 C CA . LEU A 1 304 ? -12.736 -0.852 10.345 1.00 95.62 304 LEU A CA 1
ATOM 2237 C C . LEU A 1 304 ? -13.411 -1.614 11.485 1.00 95.62 304 LEU A C 1
ATOM 2239 O O . LEU A 1 304 ? -14.453 -1.195 11.997 1.00 95.62 304 LEU A O 1
ATOM 2243 N N . ARG A 1 305 ? -12.762 -2.687 11.929 1.00 96.31 305 ARG A N 1
ATOM 2244 C CA . ARG A 1 305 ? -13.035 -3.354 13.199 1.00 96.31 305 ARG A CA 1
ATOM 2245 C C . ARG A 1 305 ? -11.748 -3.489 14.001 1.00 96.31 305 ARG A C 1
ATOM 2247 O O . ARG A 1 305 ? -10.732 -3.918 13.466 1.00 96.31 305 ARG A O 1
ATOM 2254 N N . LEU A 1 306 ? -11.813 -3.134 15.278 1.00 97.00 306 LEU A N 1
ATOM 2255 C CA . LEU A 1 306 ? -10.733 -3.269 16.250 1.00 97.00 306 LEU A CA 1
ATOM 2256 C C . LEU A 1 306 ? -11.182 -4.229 17.343 1.00 97.00 306 LEU A C 1
ATOM 2258 O O . LEU A 1 306 ? -12.263 -4.049 17.898 1.00 97.00 306 LEU A O 1
ATOM 2262 N N . GLU A 1 307 ? -10.369 -5.222 17.671 1.00 96.38 307 GLU A N 1
ATOM 2263 C CA . GLU A 1 307 ? -10.577 -6.057 18.852 1.00 96.38 307 GLU A CA 1
ATOM 2264 C C . GLU A 1 307 ? -9.577 -5.648 19.917 1.00 96.38 307 GLU A C 1
ATOM 2266 O O . GLU A 1 307 ? -8.369 -5.742 19.713 1.00 96.38 307 GLU A O 1
ATOM 2271 N N . LEU A 1 308 ? -10.091 -5.174 21.043 1.00 96.38 308 LEU A N 1
ATOM 2272 C CA . LEU A 1 308 ? -9.302 -4.736 22.179 1.00 96.38 308 LEU A CA 1
ATOM 2273 C C . LEU A 1 308 ? -9.357 -5.796 23.265 1.00 96.38 308 LEU A C 1
ATOM 2275 O O . LEU A 1 308 ? -10.434 -6.307 23.577 1.00 96.38 308 LEU A O 1
ATOM 2279 N N . GLU A 1 309 ? -8.206 -6.083 23.853 1.00 95.62 309 GLU A N 1
ATOM 2280 C CA . GLU A 1 309 ? -8.101 -6.859 25.077 1.00 95.62 309 GLU A CA 1
ATOM 2281 C C . GLU A 1 309 ? -8.219 -5.912 26.273 1.00 95.62 309 GLU A C 1
ATOM 2283 O O . GLU A 1 309 ? -7.553 -4.876 26.328 1.00 95.62 309 GLU A O 1
ATOM 2288 N N . ILE A 1 310 ? -9.106 -6.244 27.212 1.00 94.56 310 ILE A N 1
ATOM 2289 C CA . ILE A 1 310 ? -9.319 -5.459 28.431 1.00 94.56 310 ILE A CA 1
ATOM 2290 C C . ILE A 1 310 ? -9.066 -6.393 29.614 1.00 94.56 310 ILE A C 1
ATOM 2292 O O . ILE A 1 310 ? -9.891 -7.280 29.856 1.00 94.56 310 ILE A O 1
ATOM 2296 N N . PRO A 1 311 ? -7.947 -6.233 30.343 1.00 92.88 311 PRO A N 1
ATOM 2297 C CA . PRO A 1 311 ? -7.658 -7.104 31.470 1.00 92.88 311 PRO A CA 1
ATOM 2298 C C . PRO A 1 311 ? -8.684 -6.880 32.595 1.00 92.88 311 PRO A C 1
ATOM 2300 O O . PRO A 1 311 ? -9.135 -5.751 32.784 1.00 92.88 311 PRO A O 1
ATOM 2303 N N . PRO A 1 312 ? -9.026 -7.905 33.400 1.00 90.19 312 PRO A N 1
ATOM 2304 C CA . PRO A 1 312 ? -9.966 -7.760 34.520 1.00 90.19 312 PRO A CA 1
ATOM 2305 C C . PRO A 1 312 ? -9.551 -6.717 35.569 1.00 90.19 312 PRO A C 1
ATOM 2307 O O . PRO A 1 312 ? -10.387 -6.217 36.314 1.00 90.19 312 PRO A O 1
ATOM 2310 N N . SER A 1 313 ? -8.257 -6.395 35.638 1.00 89.50 313 SER A N 1
ATOM 2311 C CA . SER A 1 313 ? -7.697 -5.363 36.513 1.00 89.50 313 SER A CA 1
ATOM 2312 C C . SER A 1 313 ? -7.822 -3.941 35.956 1.00 89.50 313 SER A C 1
ATOM 2314 O O . SER A 1 313 ? -7.514 -2.991 36.678 1.00 89.50 313 SER A O 1
ATOM 2316 N N . ALA A 1 314 ? -8.247 -3.761 34.699 1.00 90.69 314 ALA A N 1
ATOM 2317 C CA . ALA A 1 314 ? -8.386 -2.440 34.102 1.00 90.69 314 ALA A CA 1
ATOM 2318 C C . ALA A 1 314 ? -9.496 -1.649 34.820 1.00 90.69 314 ALA A C 1
ATOM 2320 O O . ALA A 1 314 ? -10.646 -2.091 34.877 1.00 90.69 314 ALA A O 1
ATOM 2321 N N . PRO A 1 315 ? -9.213 -0.448 35.352 1.00 89.62 315 PRO A N 1
ATOM 2322 C CA . PRO A 1 315 ? -10.244 0.340 36.001 1.00 89.62 315 PRO A CA 1
ATOM 2323 C C . PRO A 1 315 ? -11.256 0.835 34.965 1.00 89.62 315 PRO A C 1
ATOM 2325 O O . PRO A 1 315 ? -10.867 1.295 33.889 1.00 89.62 315 PRO A O 1
ATOM 2328 N N . ALA A 1 316 ? -12.541 0.813 35.326 1.00 90.50 316 ALA A N 1
ATOM 2329 C CA . ALA A 1 316 ? -13.640 1.306 34.495 1.00 90.50 316 ALA A CA 1
ATOM 2330 C C . ALA A 1 316 ? -13.381 2.733 33.984 1.00 90.50 316 ALA A C 1
ATOM 2332 O O . ALA A 1 316 ? -12.874 3.588 34.715 1.00 90.50 316 ALA A O 1
ATOM 2333 N N . GLY A 1 317 ? -13.741 3.017 32.736 1.00 91.81 317 GLY A N 1
ATOM 2334 C CA . GLY A 1 317 ? -13.470 4.319 32.134 1.00 91.81 317 GLY A CA 1
ATOM 2335 C C . GLY A 1 317 ? -13.879 4.416 30.674 1.00 91.81 317 GLY A C 1
ATOM 2336 O O . GLY A 1 317 ? -14.509 3.512 30.124 1.00 91.81 317 GLY A O 1
ATOM 2337 N N . ALA A 1 318 ? -13.512 5.533 30.050 1.00 92.75 318 ALA A N 1
ATOM 2338 C CA . ALA A 1 318 ? -13.66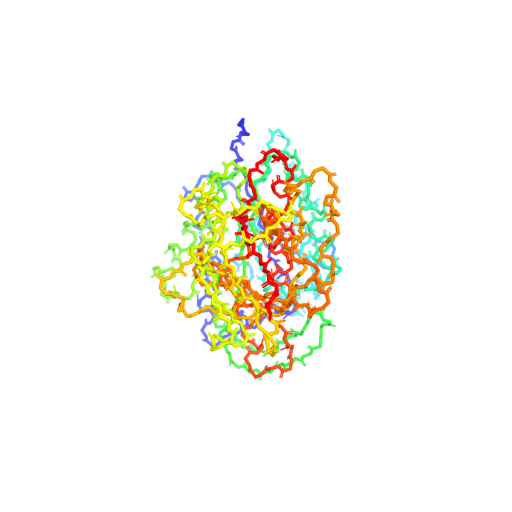7 5.752 28.620 1.00 92.75 318 ALA A CA 1
ATOM 2339 C C . ALA A 1 318 ? -12.311 5.749 27.917 1.00 92.75 318 ALA A C 1
ATOM 2341 O O . ALA A 1 318 ? -11.327 6.282 28.422 1.00 92.75 318 ALA A O 1
ATOM 2342 N N . ILE A 1 319 ? -12.274 5.152 26.735 1.00 95.44 319 ILE A N 1
ATOM 2343 C CA . ILE A 1 319 ? -11.081 4.963 25.921 1.00 95.44 319 ILE A CA 1
ATOM 2344 C C . ILE A 1 319 ? -11.404 5.417 24.502 1.00 95.44 319 ILE A C 1
ATOM 2346 O O . ILE A 1 319 ? -12.506 5.202 23.987 1.00 95.44 319 ILE A O 1
ATOM 2350 N N . ARG A 1 320 ? -10.420 6.028 23.853 1.00 96.06 320 ARG A N 1
ATOM 2351 C CA . ARG A 1 320 ? -10.440 6.350 22.434 1.00 96.06 320 ARG A CA 1
ATOM 2352 C C . ARG A 1 320 ? -9.327 5.585 21.736 1.00 96.06 320 ARG A C 1
ATOM 2354 O O . ARG A 1 320 ? -8.167 5.652 22.131 1.00 96.06 320 ARG A O 1
ATOM 2361 N N . ALA A 1 321 ? -9.712 4.843 20.705 1.00 96.62 321 ALA A N 1
ATOM 2362 C CA . ALA A 1 321 ? -8.796 4.223 19.764 1.00 96.62 321 ALA A CA 1
ATOM 2363 C C . ALA A 1 321 ? -8.704 5.104 18.515 1.00 96.62 321 ALA A C 1
ATOM 2365 O O . ALA A 1 321 ? -9.694 5.282 17.798 1.00 96.62 321 ALA A O 1
ATOM 2366 N N . THR A 1 322 ? -7.524 5.664 18.269 1.00 96.06 322 THR A N 1
ATOM 2367 C CA . THR A 1 322 ? -7.276 6.618 17.186 1.00 96.06 322 THR A CA 1
ATOM 2368 C C . THR A 1 322 ? -6.319 6.022 16.159 1.00 96.06 322 THR A C 1
ATOM 2370 O O . THR A 1 322 ? -5.242 5.549 16.515 1.00 96.06 322 THR A O 1
ATOM 2373 N N . ILE A 1 323 ? -6.670 6.096 14.873 1.00 94.81 323 ILE A N 1
ATOM 2374 C CA . ILE A 1 323 ? -5.747 5.814 13.763 1.00 94.81 323 ILE A CA 1
ATOM 2375 C C . ILE A 1 323 ? -5.387 7.144 13.098 1.00 94.81 323 ILE A C 1
ATOM 2377 O O . ILE A 1 323 ? -6.295 7.830 12.607 1.00 94.81 323 ILE A O 1
ATOM 2381 N N . PRO A 1 324 ? -4.097 7.535 13.056 1.00 92.06 324 PRO A N 1
ATOM 2382 C CA . PRO A 1 324 ? -3.688 8.780 12.419 1.00 92.06 324 PRO A CA 1
ATOM 2383 C C . PRO A 1 324 ? -4.118 8.850 10.949 1.00 92.06 324 PRO A C 1
ATOM 2385 O O . PRO A 1 324 ? -4.255 7.836 10.257 1.00 92.06 324 PRO A O 1
ATOM 2388 N N . ARG A 1 325 ? -4.337 10.069 10.455 1.00 90.75 325 ARG A N 1
ATOM 2389 C CA . ARG A 1 325 ? -4.641 10.297 9.040 1.00 90.75 325 ARG A CA 1
ATOM 2390 C C . ARG A 1 325 ? -3.500 9.749 8.173 1.00 90.75 325 ARG A C 1
ATOM 2392 O O . ARG A 1 325 ? -2.333 9.942 8.489 1.00 90.75 325 ARG A O 1
ATOM 2399 N N . GLY A 1 326 ? -3.851 9.056 7.089 1.00 89.12 326 GLY A N 1
AT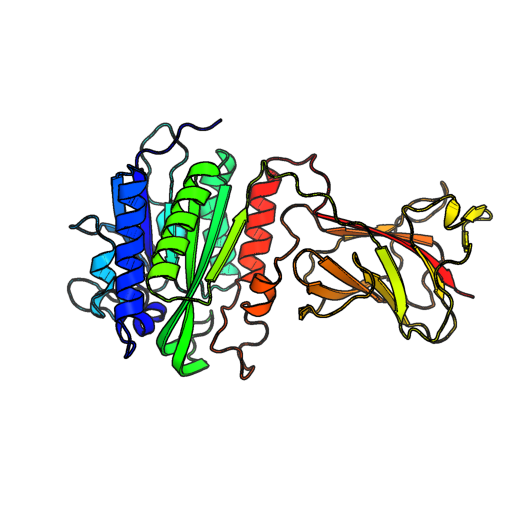OM 2400 C CA . GLY A 1 326 ? -2.883 8.445 6.169 1.00 89.12 326 GLY A CA 1
ATOM 2401 C C . GLY A 1 326 ? -2.377 7.069 6.604 1.00 89.12 326 GLY A C 1
ATOM 2402 O O . GLY A 1 326 ? -1.816 6.362 5.782 1.00 89.12 326 GLY A O 1
ATOM 2403 N N . SER A 1 327 ? -2.630 6.659 7.851 1.00 91.06 327 SER A N 1
ATOM 2404 C CA . SER A 1 327 ? -2.209 5.349 8.366 1.00 91.06 327 SER A CA 1
ATOM 2405 C C . SER A 1 327 ? -3.237 4.242 8.169 1.00 91.06 327 SER A C 1
ATOM 2407 O O . SER A 1 327 ? -2.893 3.081 8.334 1.00 91.06 327 SER A O 1
ATOM 2409 N N . LEU A 1 328 ? -4.507 4.574 7.907 1.00 92.88 328 LEU A N 1
ATOM 2410 C CA . LEU A 1 328 ? -5.552 3.560 7.755 1.00 92.88 328 LEU A CA 1
ATOM 2411 C C . LEU A 1 328 ? -5.303 2.772 6.459 1.00 92.88 328 LEU A C 1
ATOM 2413 O O . LEU A 1 328 ? -5.350 3.387 5.392 1.00 92.88 328 LEU A O 1
ATOM 2417 N N . PRO A 1 329 ? -5.051 1.455 6.535 1.00 93.75 329 PRO A N 1
ATOM 2418 C CA . PRO A 1 329 ? -4.763 0.665 5.360 1.00 93.75 329 PRO A CA 1
ATOM 2419 C C . PRO A 1 329 ? -6.027 0.399 4.547 1.00 93.75 329 PRO A C 1
ATOM 2421 O O . PRO A 1 329 ? -7.105 0.196 5.107 1.00 93.75 329 PRO A O 1
ATOM 2424 N N . GLU A 1 330 ? -5.886 0.365 3.225 1.00 93.56 330 GLU A N 1
ATOM 2425 C CA . GLU A 1 330 ? -6.929 -0.156 2.345 1.00 93.56 330 GLU A CA 1
ATOM 2426 C C . GLU A 1 330 ? -6.945 -1.689 2.389 1.00 93.56 330 GLU A C 1
ATOM 2428 O O . GLU A 1 330 ? -5.913 -2.335 2.588 1.00 93.56 330 GLU A O 1
ATOM 2433 N N . GLN A 1 331 ? -8.123 -2.287 2.181 1.00 93.69 331 GLN A N 1
ATOM 2434 C CA . GLN A 1 331 ? -8.294 -3.742 2.245 1.00 93.69 331 GLN A CA 1
ATOM 2435 C C . GLN A 1 331 ? -7.312 -4.482 1.325 1.00 93.69 331 GLN A C 1
ATOM 2437 O O . GLN A 1 331 ? -6.699 -5.463 1.743 1.00 93.69 331 GLN A O 1
ATOM 2442 N N . TRP A 1 332 ? -7.116 -3.993 0.098 1.00 94.50 332 TRP A N 1
ATOM 2443 C CA . TRP A 1 332 ? -6.247 -4.667 -0.861 1.00 94.50 332 TRP A CA 1
ATOM 2444 C C . TRP A 1 332 ? -4.760 -4.580 -0.482 1.00 94.50 332 TRP A C 1
ATOM 2446 O O . TRP A 1 332 ? -4.018 -5.504 -0.803 1.00 94.50 332 TRP A O 1
ATOM 2456 N N . TRP A 1 333 ? -4.324 -3.546 0.260 1.00 95.00 333 TRP A N 1
ATOM 2457 C CA . TRP A 1 333 ? -2.958 -3.499 0.806 1.00 95.00 333 TRP A CA 1
ATOM 2458 C C . TRP A 1 333 ? -2.739 -4.670 1.755 1.00 95.00 333 TRP A C 1
ATOM 2460 O O . TRP A 1 333 ? -1.711 -5.322 1.692 1.00 95.00 333 TRP A O 1
ATOM 2470 N N . ILE A 1 334 ? -3.727 -4.977 2.598 1.00 92.75 334 ILE A N 1
ATOM 2471 C CA . ILE A 1 334 ? -3.648 -6.081 3.560 1.00 92.75 334 ILE A CA 1
ATOM 2472 C C . ILE A 1 334 ? -3.702 -7.443 2.852 1.00 92.75 334 ILE A C 1
ATOM 2474 O O . ILE A 1 334 ? -2.994 -8.374 3.240 1.00 92.75 334 ILE A O 1
ATOM 2478 N N . GLU A 1 335 ? -4.551 -7.572 1.830 1.00 91.75 335 GLU A N 1
ATOM 2479 C CA . GLU A 1 335 ? -4.727 -8.813 1.067 1.00 91.75 335 GLU A CA 1
ATOM 2480 C C . GLU A 1 335 ? -3.498 -9.175 0.231 1.00 91.75 335 GLU A C 1
ATOM 2482 O O . GLU A 1 335 ? -3.156 -10.357 0.127 1.00 91.75 335 GLU A O 1
ATOM 2487 N N . TRP A 1 336 ? -2.863 -8.174 -0.384 1.00 93.38 336 TRP A N 1
ATOM 2488 C CA . TRP A 1 336 ? -1.733 -8.363 -1.297 1.00 93.38 336 TRP A CA 1
ATOM 2489 C C . TRP A 1 336 ? -0.378 -8.248 -0.589 1.00 93.38 336 TRP A C 1
ATOM 2491 O O . TRP A 1 336 ? 0.642 -8.573 -1.193 1.00 93.38 336 TRP A O 1
ATOM 2501 N N . ASP A 1 337 ? -0.363 -7.864 0.689 1.00 92.50 337 ASP A N 1
ATOM 2502 C CA . ASP A 1 337 ? 0.821 -7.897 1.544 1.00 92.50 337 ASP A CA 1
ATOM 2503 C C . ASP A 1 337 ? 1.110 -9.311 2.073 1.00 92.50 337 ASP A C 1
ATOM 2505 O O . ASP A 1 337 ? 0.225 -10.035 2.558 1.00 92.50 337 ASP A O 1
ATOM 2509 N N . LYS A 1 338 ? 2.374 -9.712 1.932 1.00 89.38 338 LYS A N 1
ATOM 2510 C CA . LYS A 1 338 ? 2.906 -11.016 2.326 1.00 89.38 338 LYS A CA 1
ATOM 2511 C C . LYS A 1 338 ? 3.248 -11.008 3.818 1.00 89.38 338 LYS A C 1
ATOM 2513 O O . LYS A 1 338 ? 4.344 -10.636 4.212 1.00 89.38 338 LYS A O 1
ATOM 2518 N N . ASP A 1 339 ? 2.305 -11.469 4.629 1.00 79.75 339 ASP A N 1
ATOM 2519 C CA . ASP A 1 339 ? 2.423 -11.555 6.089 1.00 79.75 339 ASP A CA 1
ATOM 2520 C C . ASP A 1 339 ? 3.307 -12.704 6.585 1.00 79.75 339 ASP A C 1
ATOM 2522 O O . ASP A 1 339 ? 3.992 -12.567 7.594 1.00 79.75 339 ASP A O 1
ATOM 2526 N N . ASP A 1 340 ? 3.295 -13.833 5.877 1.00 80.69 340 ASP A N 1
ATOM 2527 C CA . ASP A 1 340 ? 4.186 -14.964 6.125 1.00 80.69 340 ASP A CA 1
ATOM 2528 C C . ASP A 1 340 ? 4.751 -15.447 4.782 1.00 80.69 340 ASP A C 1
ATOM 2530 O O . ASP A 1 340 ? 4.003 -16.010 3.977 1.00 80.69 340 ASP A O 1
ATOM 2534 N N . PRO A 1 341 ? 6.061 -15.277 4.522 1.00 73.00 341 PRO A N 1
ATOM 2535 C CA . PRO A 1 341 ? 6.696 -15.736 3.289 1.00 73.00 341 PRO A CA 1
ATOM 2536 C C . PRO A 1 341 ? 6.578 -17.242 3.035 1.00 73.00 341 PRO A C 1
ATOM 2538 O O . PRO A 1 341 ? 6.758 -17.688 1.902 1.00 73.00 341 PRO A O 1
ATOM 2541 N N . LYS A 1 342 ? 6.284 -18.034 4.072 1.00 76.12 342 LYS A N 1
ATOM 2542 C CA . LYS A 1 342 ? 6.144 -19.492 3.992 1.00 76.12 342 LYS A CA 1
ATOM 2543 C C . LYS A 1 342 ? 4.707 -19.945 3.733 1.00 76.12 342 LYS A C 1
ATOM 2545 O O . LYS A 1 342 ? 4.496 -21.128 3.458 1.00 76.12 342 LYS A O 1
ATOM 2550 N N . ALA A 1 343 ? 3.722 -19.049 3.810 1.00 78.38 343 ALA A N 1
ATOM 2551 C CA . ALA A 1 343 ? 2.327 -19.405 3.585 1.00 78.38 343 ALA A CA 1
ATOM 2552 C C . ALA A 1 343 ? 2.075 -19.815 2.123 1.00 78.38 343 ALA A C 1
ATOM 2554 O O . ALA A 1 343 ? 2.652 -19.275 1.181 1.00 78.38 343 ALA A O 1
ATOM 2555 N N . THR A 1 344 ? 1.155 -20.756 1.895 1.00 72.00 344 THR A N 1
ATOM 2556 C CA . THR A 1 344 ? 0.874 -21.299 0.550 1.00 72.00 344 THR A CA 1
ATOM 2557 C C . THR A 1 344 ? 0.390 -20.234 -0.448 1.00 72.00 344 THR A C 1
ATOM 2559 O O . THR A 1 344 ? 0.625 -20.354 -1.652 1.00 72.00 344 THR A O 1
ATOM 2562 N N . ASN A 1 345 ? -0.258 -19.173 0.043 1.00 73.81 345 ASN A N 1
ATOM 2563 C CA . ASN A 1 345 ? -0.728 -18.030 -0.746 1.00 73.81 345 ASN A CA 1
ATOM 2564 C C . ASN A 1 345 ? 0.295 -16.879 -0.843 1.00 73.81 345 ASN A C 1
ATOM 2566 O O . ASN A 1 345 ? 0.024 -15.899 -1.531 1.00 73.81 345 ASN A O 1
ATOM 2570 N N . ALA A 1 346 ? 1.462 -16.981 -0.197 1.00 78.81 346 ALA A N 1
ATOM 2571 C CA . ALA A 1 346 ? 2.477 -15.925 -0.154 1.00 78.81 346 ALA A CA 1
ATOM 2572 C C . ALA A 1 346 ? 3.078 -15.600 -1.530 1.00 78.81 346 ALA A C 1
ATOM 2574 O O . ALA A 1 346 ? 3.497 -14.474 -1.781 1.00 78.81 346 ALA A O 1
ATOM 2575 N N . LYS A 1 347 ? 3.099 -16.576 -2.445 1.00 83.12 347 LYS A N 1
ATOM 2576 C CA . LYS A 1 347 ? 3.711 -16.451 -3.779 1.00 83.12 347 LYS A CA 1
ATOM 2577 C C . LYS A 1 347 ? 3.056 -15.389 -4.678 1.00 83.12 347 LYS A C 1
ATOM 2579 O O . LYS A 1 347 ? 3.742 -14.797 -5.504 1.00 83.12 347 LYS A O 1
ATOM 2584 N N . GLU A 1 348 ? 1.765 -15.109 -4.494 1.00 88.06 348 GLU A N 1
ATOM 2585 C CA . GLU A 1 348 ? 1.006 -14.105 -5.270 1.00 88.06 348 GLU A CA 1
ATOM 2586 C C . GLU A 1 348 ? 0.946 -12.727 -4.591 1.00 88.06 348 GLU A C 1
ATOM 2588 O O . GLU A 1 348 ? 0.147 -11.871 -4.976 1.00 88.06 348 GLU A O 1
ATOM 2593 N N . LYS A 1 349 ? 1.759 -12.533 -3.552 1.00 91.00 349 LYS A N 1
ATOM 2594 C CA . LYS A 1 349 ? 1.790 -11.340 -2.708 1.00 91.00 349 LYS A CA 1
ATOM 2595 C C . LYS A 1 349 ? 3.165 -10.673 -2.747 1.00 91.00 349 LYS A C 1
ATOM 2597 O O . LYS A 1 349 ? 4.125 -11.234 -3.289 1.00 91.00 349 LYS A O 1
ATOM 2602 N N . THR A 1 350 ? 3.244 -9.501 -2.130 1.00 91.62 350 THR A N 1
ATOM 2603 C CA . THR A 1 350 ? 4.443 -8.664 -2.036 1.00 91.62 350 THR A CA 1
ATOM 2604 C C . THR A 1 350 ? 4.772 -8.400 -0.576 1.00 91.62 350 THR A C 1
ATOM 2606 O O . THR A 1 350 ? 3.903 -7.991 0.190 1.00 91.62 350 THR A O 1
ATOM 2609 N N . GLU A 1 351 ? 6.006 -8.664 -0.167 1.00 91.12 351 GLU A N 1
ATOM 2610 C CA . GLU A 1 351 ? 6.502 -8.324 1.165 1.00 91.12 351 GLU A CA 1
ATOM 2611 C C . GLU A 1 351 ? 6.700 -6.811 1.292 1.00 91.12 351 GLU A C 1
ATOM 2613 O O . GLU A 1 351 ? 7.199 -6.156 0.377 1.00 91.12 351 GLU A O 1
ATOM 2618 N N . GLY A 1 352 ? 6.273 -6.249 2.424 1.00 90.94 352 GLY A N 1
ATOM 2619 C CA . GLY A 1 352 ? 6.503 -4.844 2.756 1.00 90.94 352 GLY A CA 1
ATOM 2620 C C . GLY A 1 352 ? 5.511 -3.849 2.145 1.00 90.94 352 GLY A C 1
ATOM 2621 O O . GLY A 1 352 ? 5.589 -2.663 2.472 1.00 90.94 352 GLY A O 1
ATOM 2622 N N . LEU A 1 353 ? 4.544 -4.290 1.331 1.00 94.69 353 LEU A N 1
ATOM 2623 C CA . LEU A 1 353 ? 3.534 -3.419 0.716 1.00 94.69 353 LEU A CA 1
ATOM 2624 C C . LEU A 1 353 ? 2.753 -2.623 1.770 1.00 94.69 353 LEU A C 1
ATOM 2626 O O . LEU A 1 353 ? 2.603 -1.405 1.651 1.00 94.69 353 LEU A O 1
ATOM 2630 N N . LEU A 1 354 ? 2.258 -3.297 2.811 1.00 93.81 354 LEU A N 1
ATOM 2631 C CA . LEU A 1 354 ? 1.448 -2.665 3.852 1.00 93.81 354 LEU A CA 1
ATOM 2632 C C . LEU A 1 354 ? 2.257 -1.609 4.614 1.00 93.81 354 LEU A C 1
ATOM 2634 O O . LEU A 1 354 ? 1.773 -0.498 4.851 1.00 93.81 354 LEU A O 1
ATOM 2638 N N . LEU A 1 355 ? 3.504 -1.936 4.961 1.00 93.12 355 LEU A N 1
ATOM 2639 C CA . LEU A 1 355 ? 4.405 -1.019 5.654 1.00 93.12 355 LEU A CA 1
ATOM 2640 C C . LEU A 1 355 ? 4.763 0.184 4.772 1.00 93.12 355 LEU A C 1
ATOM 2642 O O . LEU A 1 355 ? 4.707 1.323 5.241 1.00 93.12 355 LEU A O 1
ATOM 2646 N N . LEU A 1 356 ? 5.070 -0.044 3.492 1.00 94.88 356 LEU A N 1
ATOM 2647 C CA . LEU A 1 356 ? 5.361 1.013 2.528 1.00 94.88 356 LEU A CA 1
ATOM 2648 C C . LEU A 1 356 ? 4.184 1.985 2.406 1.00 94.88 356 LEU A C 1
ATOM 2650 O O . LEU A 1 356 ? 4.363 3.193 2.563 1.00 94.88 356 LEU A O 1
ATOM 2654 N N . MET A 1 357 ? 2.978 1.467 2.166 1.00 95.75 357 MET A N 1
ATOM 2655 C CA . MET A 1 357 ? 1.798 2.289 1.894 1.00 95.75 357 MET A CA 1
ATOM 2656 C C . MET A 1 357 ? 1.326 3.073 3.118 1.00 95.75 357 MET A C 1
ATOM 2658 O O . MET A 1 357 ? 1.001 4.255 3.000 1.00 95.75 357 MET A O 1
ATOM 2662 N N . THR A 1 358 ? 1.344 2.461 4.303 1.00 93.56 358 THR A N 1
ATOM 2663 C CA . THR A 1 358 ? 0.996 3.159 5.551 1.00 93.56 358 THR A CA 1
ATOM 2664 C C . THR A 1 358 ? 2.029 4.227 5.913 1.00 93.56 358 THR A C 1
ATOM 2666 O O . THR A 1 358 ? 1.652 5.337 6.293 1.00 93.56 358 THR A O 1
ATOM 2669 N N . THR A 1 359 ? 3.323 3.953 5.717 1.00 93.88 359 THR A N 1
ATOM 2670 C CA . THR A 1 359 ? 4.393 4.940 5.934 1.00 93.88 359 THR A CA 1
ATOM 2671 C C . THR A 1 359 ? 4.280 6.099 4.947 1.00 93.88 359 THR A C 1
ATOM 2673 O O . THR A 1 359 ? 4.327 7.264 5.344 1.00 93.88 359 THR A O 1
ATOM 2676 N N . LEU A 1 360 ? 4.085 5.807 3.660 1.00 94.62 360 LEU A N 1
ATOM 2677 C CA . LEU A 1 360 ? 3.927 6.825 2.625 1.00 94.62 360 LEU A CA 1
ATOM 2678 C C . LEU A 1 360 ? 2.696 7.701 2.885 1.00 94.62 360 LEU A C 1
ATOM 2680 O O . LEU A 1 360 ? 2.788 8.926 2.812 1.00 94.62 360 LEU A O 1
ATOM 2684 N N . GLY A 1 361 ? 1.569 7.091 3.263 1.00 93.38 361 GLY A N 1
ATOM 2685 C CA . GLY A 1 361 ? 0.349 7.804 3.630 1.00 93.38 361 GLY A CA 1
ATOM 2686 C C . GLY A 1 361 ? 0.560 8.754 4.808 1.00 93.38 361 GLY A C 1
ATOM 2687 O O . GLY A 1 361 ? 0.139 9.909 4.743 1.00 93.38 361 GLY A O 1
ATOM 2688 N N . GLN A 1 362 ? 1.281 8.328 5.847 1.00 91.44 362 GLN A N 1
ATOM 2689 C CA . GLN A 1 362 ? 1.665 9.207 6.955 1.00 91.44 362 GLN A CA 1
ATOM 2690 C C . GLN A 1 362 ? 2.534 10.384 6.496 1.00 91.44 362 GLN A C 1
ATOM 2692 O O . GLN A 1 362 ? 2.288 11.515 6.908 1.00 91.44 362 GLN A O 1
ATOM 2697 N N . GLN A 1 363 ? 3.528 10.149 5.632 1.00 92.25 363 GLN A N 1
ATOM 2698 C CA . GLN A 1 363 ? 4.417 11.213 5.143 1.00 92.25 363 GLN A CA 1
ATOM 2699 C C . GLN A 1 363 ? 3.681 12.240 4.274 1.00 92.25 363 GLN A C 1
ATOM 2701 O O . GLN A 1 363 ? 3.938 13.438 4.389 1.00 92.25 363 GLN A O 1
ATOM 2706 N N . VAL A 1 364 ? 2.737 11.796 3.440 1.00 91.31 364 VAL A N 1
ATOM 2707 C CA . VAL A 1 364 ? 1.862 12.699 2.676 1.00 91.31 364 VAL A CA 1
ATOM 2708 C C . VAL A 1 364 ? 1.035 13.569 3.631 1.00 91.31 364 VAL A C 1
ATOM 2710 O O . VAL A 1 364 ? 0.943 14.780 3.448 1.00 91.31 364 VAL A O 1
ATOM 2713 N N . GLN A 1 365 ? 0.469 12.980 4.688 1.00 89.00 365 GLN A N 1
ATOM 2714 C CA . GLN A 1 365 ? -0.412 13.689 5.625 1.00 89.00 365 GLN A CA 1
ATOM 2715 C C . GLN A 1 365 ? 0.332 14.545 6.656 1.00 89.00 365 GLN A C 1
ATOM 2717 O O . GLN A 1 365 ? -0.244 15.496 7.182 1.00 89.00 365 GLN A O 1
ATOM 2722 N N . ALA A 1 366 ? 1.617 14.283 6.909 1.00 85.62 366 ALA A N 1
ATOM 2723 C CA . ALA A 1 366 ? 2.457 15.110 7.778 1.00 85.62 366 ALA A CA 1
ATOM 2724 C C . ALA A 1 366 ? 2.551 16.574 7.300 1.00 85.62 366 ALA A C 1
ATOM 2726 O O . ALA A 1 366 ? 2.819 17.471 8.095 1.00 85.62 366 ALA A O 1
ATOM 2727 N N . GLN A 1 367 ? 2.259 16.833 6.022 1.00 75.00 367 GLN A N 1
ATOM 2728 C CA . GLN A 1 367 ? 2.147 18.177 5.449 1.00 75.00 367 GLN A CA 1
ATOM 2729 C C . GLN A 1 367 ? 0.896 18.943 5.924 1.00 75.00 367 GLN A C 1
ATOM 2731 O O . GLN A 1 367 ? 0.730 20.118 5.608 1.00 75.00 367 GLN A O 1
ATOM 2736 N N . SER A 1 368 ? -0.026 18.293 6.641 1.00 77.62 368 SER A N 1
ATOM 2737 C CA . SER A 1 368 ? -1.297 18.858 7.112 1.00 77.62 368 SER A CA 1
ATOM 2738 C C . SER A 1 368 ? -1.594 18.425 8.562 1.00 77.62 368 SER A C 1
ATOM 2740 O O . SER A 1 368 ? -2.549 17.685 8.809 1.00 77.62 368 SER A O 1
ATOM 2742 N N . PRO A 1 369 ? -0.800 18.892 9.549 1.00 70.81 369 PRO A N 1
ATOM 2743 C CA . PRO A 1 369 ? -0.777 18.354 10.918 1.00 70.81 369 PRO A CA 1
ATOM 2744 C C . PRO A 1 369 ? -2.070 18.552 11.727 1.00 70.81 369 PRO A C 1
ATOM 2746 O O . PRO A 1 369 ? -2.247 17.903 12.752 1.00 70.81 369 PRO A O 1
ATOM 2749 N N . ASN A 1 370 ? -2.991 19.402 11.264 1.00 78.69 370 ASN A N 1
ATOM 2750 C CA . ASN A 1 370 ? -4.246 19.711 11.959 1.00 78.69 370 ASN A CA 1
ATOM 2751 C C . ASN A 1 370 ? -5.460 18.930 11.425 1.00 78.69 370 ASN A C 1
ATOM 2753 O O . ASN A 1 370 ? -6.598 19.258 11.760 1.00 78.69 370 ASN A O 1
ATOM 2757 N N . LYS A 1 371 ? -5.251 17.922 10.570 1.00 84.62 371 LYS A N 1
ATOM 2758 C CA . LYS A 1 371 ? -6.355 17.128 10.020 1.00 84.62 371 LYS A CA 1
ATOM 2759 C C . LYS A 1 371 ? -6.884 16.107 11.021 1.00 84.62 371 LYS A C 1
ATOM 2761 O O . LYS A 1 371 ? -6.135 15.489 11.775 1.00 84.62 371 LYS A O 1
ATOM 2766 N N . ALA A 1 372 ? -8.200 15.904 10.979 1.00 90.19 372 ALA A N 1
ATOM 2767 C CA . ALA A 1 372 ? -8.873 14.887 11.774 1.00 90.19 372 ALA A CA 1
ATOM 2768 C C . ALA A 1 372 ? -8.296 13.483 11.483 1.00 90.19 372 ALA A C 1
ATOM 2770 O O . ALA A 1 372 ? -7.897 13.203 10.344 1.00 90.19 372 ALA A O 1
ATOM 2771 N N . PRO A 1 373 ? -8.253 12.582 12.483 1.00 93.31 373 PRO A N 1
ATOM 2772 C CA . PRO A 1 373 ? -7.713 11.238 12.306 1.00 93.31 373 PRO A CA 1
ATOM 2773 C C . PRO A 1 373 ? -8.515 10.438 11.274 1.00 93.31 373 PRO A C 1
ATOM 2775 O O . PRO A 1 373 ? -9.669 10.750 10.964 1.00 93.31 373 PRO A O 1
ATOM 2778 N N . ALA A 1 374 ? -7.917 9.364 10.756 1.00 93.94 374 ALA A N 1
ATOM 2779 C CA . ALA A 1 374 ? -8.624 8.456 9.860 1.00 93.94 374 ALA A CA 1
ATOM 2780 C C . ALA A 1 374 ? -9.761 7.721 10.575 1.00 93.94 374 ALA A C 1
ATOM 2782 O O . ALA A 1 374 ? -10.831 7.529 9.997 1.00 93.94 374 ALA A O 1
ATOM 2783 N N . ALA A 1 375 ? -9.544 7.362 11.838 1.00 95.94 375 ALA A N 1
ATOM 2784 C CA . ALA A 1 375 ? -10.546 6.746 12.689 1.00 95.94 375 ALA A CA 1
ATOM 2785 C C . ALA A 1 375 ? -10.402 7.246 14.131 1.00 95.94 375 ALA A C 1
ATOM 2787 O O . ALA A 1 375 ? -9.282 7.422 14.610 1.00 95.94 375 ALA A O 1
ATOM 2788 N N . ALA A 1 376 ? -11.530 7.452 14.807 1.00 96.69 376 ALA A N 1
ATOM 2789 C CA . ALA A 1 376 ? -11.615 7.745 16.234 1.00 96.69 376 ALA A CA 1
ATOM 2790 C C . ALA A 1 376 ? -12.796 6.960 16.827 1.00 96.69 376 ALA A C 1
ATOM 2792 O O . ALA A 1 376 ? -13.960 7.336 16.671 1.00 96.69 376 ALA A O 1
ATOM 2793 N N . LEU A 1 377 ? -12.500 5.822 17.459 1.00 96.81 377 LEU A N 1
ATOM 2794 C CA . LEU A 1 377 ? -13.495 4.913 18.026 1.00 96.81 377 LEU A CA 1
ATOM 2795 C C . LEU A 1 377 ? -13.504 5.091 19.547 1.00 96.81 377 LEU A C 1
ATOM 2797 O O . LEU A 1 377 ? -12.599 4.626 20.237 1.00 96.81 377 LEU A O 1
ATOM 2801 N N . CYS A 1 378 ? -14.523 5.782 20.057 1.00 95.75 378 CYS A N 1
ATOM 2802 C CA . CYS A 1 378 ? -14.683 6.049 21.484 1.00 95.75 378 CYS A CA 1
ATOM 2803 C C . CYS A 1 378 ? -15.609 5.013 22.127 1.00 95.75 378 CYS A C 1
ATOM 2805 O O . CYS A 1 378 ? -16.753 4.833 21.706 1.00 95.75 378 CYS A O 1
ATOM 2807 N N . PHE A 1 379 ? -15.153 4.358 23.185 1.00 95.06 379 PHE A N 1
ATOM 2808 C CA . PHE A 1 379 ? -15.980 3.443 23.964 1.00 95.06 379 PHE A CA 1
ATOM 2809 C C . PHE A 1 379 ? -15.795 3.683 25.456 1.00 95.06 379 PHE A C 1
ATOM 2811 O O . PHE A 1 379 ? -14.793 4.237 25.894 1.00 95.06 379 PHE A O 1
ATOM 2818 N N . ALA A 1 380 ? -16.789 3.287 26.235 1.00 94.06 380 ALA A N 1
ATOM 2819 C CA . ALA A 1 380 ? -16.754 3.320 27.682 1.00 94.06 380 ALA A CA 1
ATOM 2820 C C . ALA A 1 380 ? -17.079 1.931 28.217 1.00 94.06 380 ALA A C 1
ATOM 2822 O O . ALA A 1 380 ? -17.943 1.237 27.670 1.00 94.06 380 ALA A O 1
ATOM 2823 N N . PHE A 1 381 ? -16.389 1.523 29.276 1.00 93.62 381 PHE A N 1
ATOM 2824 C CA . PHE A 1 381 ? -16.571 0.209 29.866 1.00 93.62 381 PHE A CA 1
ATOM 2825 C C . PHE A 1 381 ? -16.549 0.235 31.394 1.00 93.62 381 PHE A C 1
ATOM 2827 O O . PHE A 1 381 ? -15.986 1.137 32.016 1.00 93.62 381 PHE A O 1
ATOM 2834 N N . GLN A 1 382 ? -17.175 -0.776 31.991 1.00 92.38 382 GLN A N 1
ATOM 2835 C CA . GLN A 1 382 ? -17.185 -1.014 33.432 1.00 92.38 382 GLN A CA 1
ATOM 2836 C C . GLN A 1 382 ? -17.230 -2.521 33.705 1.00 92.38 382 GLN A C 1
ATOM 2838 O O . GLN A 1 382 ? -18.012 -3.225 33.066 1.00 92.38 382 GLN A O 1
ATOM 2843 N N . HIS A 1 383 ? -16.426 -3.000 34.655 1.00 89.69 383 HIS A N 1
ATOM 2844 C CA . HIS A 1 383 ? -16.524 -4.364 35.183 1.00 89.69 383 HIS A CA 1
ATOM 2845 C C . HIS A 1 383 ? -17.680 -4.465 36.194 1.00 89.69 383 HIS A C 1
ATOM 2847 O O . HIS A 1 383 ? -17.915 -3.514 36.947 1.00 89.69 383 HIS A O 1
ATOM 2853 N N . ILE A 1 384 ? -18.413 -5.582 36.184 1.00 84.69 384 ILE A N 1
ATOM 2854 C CA . ILE A 1 384 ? -19.534 -5.886 37.094 1.00 84.69 384 ILE A CA 1
ATOM 2855 C C . ILE A 1 384 ? -19.259 -7.160 37.863 1.00 84.69 384 ILE A C 1
ATOM 2857 O O . ILE A 1 384 ? -18.904 -8.149 37.182 1.00 84.69 384 ILE A O 1
#

Nearest PDB structures (foldseek):
  8pfd-assembly1_B  TM=5.291E-01  e=1.824E-01  Arabidopsis thaliana
  3hs0-assembly3_D  TM=4.423E-01  e=2.583E-01  Homo sapiens
  3hrz-assembly1_D  TM=3.407E-01  e=4.885E-01  Homo sapiens
  1ufl-assembly1_A  TM=4.687E-01  e=4.416E+00  Thermus thermophilus HB8

Solvent-accessible surface area (backbone atoms only — not comparable to full-atom values): 20119 Å² total; per-residue (Å²): 133,80,59,82,54,61,45,34,44,34,27,35,53,20,12,52,72,54,30,18,30,42,60,13,96,59,27,64,59,48,47,48,48,36,51,24,49,54,52,28,38,52,72,71,66,33,47,61,46,20,26,42,18,19,65,77,35,65,47,73,41,96,75,40,46,61,57,63,62,54,42,51,39,44,14,65,36,36,92,96,29,72,62,35,49,74,30,80,34,30,57,60,70,53,86,65,74,88,91,46,46,57,29,35,37,36,38,38,57,61,62,28,39,74,65,55,41,53,50,31,53,58,39,48,44,68,45,37,78,64,66,23,17,40,30,39,36,38,36,52,40,53,26,33,43,64,40,58,48,58,85,70,47,76,74,44,75,51,77,50,56,32,53,39,34,38,46,26,37,9,48,54,64,60,40,50,53,45,49,49,43,28,50,52,48,40,42,78,73,67,50,79,58,65,48,77,49,77,41,46,59,81,65,78,77,77,55,42,45,59,64,39,56,44,44,32,52,71,86,37,53,48,59,69,52,68,44,78,51,97,89,42,78,50,44,50,88,86,39,69,79,42,38,31,36,39,37,28,86,83,28,50,26,38,37,38,19,45,44,78,82,80,73,85,50,59,77,40,61,63,82,82,56,68,46,76,38,32,52,70,86,48,99,84,51,66,63,66,54,61,79,49,43,68,56,30,37,29,28,39,70,96,35,49,34,40,32,34,35,40,53,93,83,41,76,59,45,34,39,34,41,32,26,48,43,42,43,68,70,52,37,65,42,61,71,39,26,32,88,45,80,84,44,92,72,24,79,53,37,22,34,45,44,45,60,43,51,28,51,50,22,33,58,34,29,62,81,47,81,85,61,74,39,39,26,50,36,34,35,33,42,36,78,101

pLDDT: mean 90.29, std 7.35, range [47.03, 98.69]

Sequence (384 aa):
MGTNAKEILIGIDGSGSMLGHARASDASRWLSLLQSINLSTQTQGLSARAYRIGAGTAQALNSESVTAARNPCFFQGCAPFPAVASSLQTLWEVNAPAGATPLRLLVSDLEVNQNDISTLIGAIRTDLSKGASAGILALKLPFEGQVFDASGKPVFSGKLDRPVYLLATGNAVQVREVLEEIRKNMALKGVSSQQLSILDAQSEPKTLTINSATLIPQTIGRSGEPLRLGGNTYNPSSHSQYRFAKLRDGSTGIALATIQPWSGGVTRPDLGLVKLERIQLSPNDSTDPSGISLKSMSVAGSNLRLELEIPPSAPAGAIRATIPRGSLPEQWWIEWDKDDPKATNAKEKTEGLLLLMTTLGQQVQAQSPNKAPAAALCFAFQHI

Mean predicted aligned error: 5.84 Å

Foldseek 3Di:
DFDDAQAEEEEEALAQQCLQCLVFPPVVLVLLLQVLLVVLCVVVNHQAWYFYDFPLDTHTDPVSGPNVVNDSCSHPADPPHGHGHGQQLSSLVDDDDPRGLHKYKYKALQQADPVSLVSNLVSCLVSLVVQKKKKKKKFFGKGAAFHAHNVRHTLDHGIDTAIIMIIIIHHQVSNCSSSVSSVVSSVVVPGDDMDMDIQHLPDAPDAQEWDDKAWVVNVFWDKQQWDQDPNDIDHCVVCVSAIETEGEPPTFWMKTKSDPPDDDFDKDADPVQKDKWFDDPDPPDDRDQQPKDWGIWTDDALMIMTTITDDPPGAWGKMKIFGAFQQDDGRVLVVQEQPDSNDPPNRRHHHCSSVSRNVSSVSSNVVPVPGDTNYIYMYTYHYD

Secondary structure (DSSP, 8-state):
-PPPPSEEEEEEE-SGGGHHHHHSTTTHHHHHHHHHHHHHHHHTTPEEEEEEEETTEEEE-TTS-GGGGGSTHHHHTBTTB------TTHHHHSPPPTTSPPEEEEEE-----HHHHHHHHHHHHHHHTTT-EEEEEEEEEEEEEEEE-TTS-EEEEEEEEEEEEEEEEE-HHHHHHHHHHHHHHHHHTT---EEEEEE-TT--PPPEE--EEEEESTTSEEES--EEETTEEEPTTT-TTSEEEEE-TT--EEEEESSSS----EEEE--S-PEEEEE-SSTT--SS-TT-EEEEEEEETTEEEEEEE--TTSPSEEEEEEE-TT-SPPHHHHHHB-S-TTSTTGGGSBTTHHHHHHHHHHHHHTT-TTSPPSEEEEEEEEE-